Protein AF-A0A7Z8QZJ7-F1 (afdb_monomer)

Secondary structure (DSSP, 8-state):
--SSSTT--TT-HHHHHHHHHHHHTT---PPPPPPPHHHHHHHHHHHHHHT--SHHHHHHHHHHHHHHTTSEEEETTS-TT--EEEEEESSPTTS---B---SSTTS--S-SS-EEEEEEP-S--BTTT--EEEE-HHHHHHHIIIIISSS----SPPP--HHHHT-HHHHTTTS-HHHHHHHHHHTHHHHHHHHHHSTT--SHHHHTTS-SEEEEEEB-SS-TT--HHHHHHHHHHHHHTGGGG--GGGTGGG--TTHHHHHHHHHHHHHHHHHHHHHHHHHHH-S--GGGB--GGGT-S-SEEEEEEETTEEEEEES--SSPPS-EEEE-HHHHHHHHIIIIIT--TTS-HHHHHHHHHHHHHHHHHHHHHHHTTS-TTTHHHHHHHHS-HHHHHHHHHHS---S-TT---S----SS-HHHHHHHHHHHHHGGGS----TTTS--STT---TTS-HHHHHHHHHHHHHHT-BGGGGTTS-SEEEEEEE--TTSPPEEEEEEEE--BS-S-SSS-GGGGB-GGG-EEEEEES---S--SEEEEEEGGGHHHHHHHHHH--SHHHHHHHHHHHB--TT-TTHHHHHHHHHHHHHHHHGGG--BPP-TT----

Sequence (613 aa):
MGHALCNARPNSKAGIYYYDLGLQEGAKFDSRPSLSSVALQSIAQWEQFFNRSLLKQQLVSRYIYEHLFIGHIHFKGHPNEEFYRLVRSTTPPGQPVNEIATLLPYDDPGETKFYYRLRPVEETIVEKTHFVYELSQDKMQRYDELFFQADYSVTKLPSYQAEIAANPFLAFADIPKNSRYQFLLDDAQYFVSGFIKGPVCSGQMALGVIRDRFWIAFFNPGGKNSLPEMDKDLQKFVADHYSILSLPGTAGNELGLFGFKKYNDLAEEYLKIKDTFANQLIVQYGGFQMDDIWDGNGVNQNPSLTIFRHFDSATVVKGLVGDTPLTGWIVDYPLFERIHYLLVAGFDVYSSINHQLASRQYMDFLRIDGENNFLRFMPTDQRNKIHDSWYKGITGRIASYINTPYYSAGYETGINYQTTHYKKEFFNQLRKRLGKAAVNKDIINECEQEACIRKEASPLQQSVDVSMRELAQIKGHDLGVLPEMSLVRIRTKQGQADQVYTLLLNKTLLNVAFMTGDNLRRERALDTLTVIPGFLGSYPNFFFNVQQEQLPEFIAAIKNANSSADKDAFYSKYGIRRTNPEIWQYVDWFNAQHKKYRGVRAGLFDLNRYHNL

pLDDT: mean 87.44, std 14.9, range [23.05, 98.69]

Solvent-accessible surface area (backbone atoms only — not comparable to full-atom values): 33683 Å² total; per-residue (Å²): 136,81,80,82,66,82,84,67,72,97,79,53,78,70,62,57,57,59,54,51,51,49,62,73,72,56,69,79,74,75,82,74,81,76,80,52,74,67,52,57,53,55,47,53,55,51,34,52,65,44,57,42,85,49,60,57,44,42,51,49,34,50,54,51,43,51,72,44,43,82,36,36,34,32,52,72,94,53,68,72,83,60,36,23,30,55,40,44,14,70,40,54,93,96,50,78,82,43,71,55,85,61,95,36,72,49,48,65,79,88,56,100,65,69,27,52,39,75,43,74,63,82,70,85,62,34,28,54,66,49,45,65,47,74,46,43,72,70,52,53,51,50,47,40,56,42,66,65,68,44,95,70,74,57,91,71,81,64,63,50,50,45,84,35,36,53,22,64,67,62,44,44,54,66,55,55,66,56,36,56,38,48,60,48,47,75,45,28,61,53,59,57,32,37,51,40,44,26,74,53,37,64,42,50,61,57,52,26,66,56,61,27,48,34,37,37,35,31,49,36,86,70,33,101,78,54,46,71,64,59,54,49,52,52,53,47,51,52,66,79,42,43,79,46,63,54,47,60,46,42,49,40,76,74,41,48,94,67,45,42,53,62,44,46,53,29,47,51,51,44,46,53,53,51,25,55,49,51,44,50,47,30,74,77,75,46,32,54,38,76,68,49,41,34,35,31,88,50,66,40,48,40,34,27,28,22,40,38,37,37,85,49,44,49,42,68,44,67,18,79,63,47,60,91,49,94,54,46,29,34,37,44,57,74,58,52,55,49,49,42,38,50,28,46,41,40,43,64,84,86,48,46,71,46,39,58,48,24,42,54,55,45,46,50,52,55,50,48,49,18,36,21,50,38,35,35,52,36,55,49,91,45,36,63,63,56,55,49,70,51,32,38,64,73,70,18,50,53,42,49,68,75,52,70,83,55,40,41,84,88,49,58,31,45,50,88,75,93,61,91,55,51,72,64,49,49,52,53,50,47,58,58,63,21,52,71,12,45,51,82,78,49,48,40,47,70,41,92,53,86,85,57,63,62,83,90,47,53,75,68,52,45,56,50,46,54,57,46,23,60,51,25,68,48,48,16,67,38,49,71,65,61,56,43,28,28,39,36,39,35,44,54,62,94,94,54,81,60,47,46,32,22,41,35,43,32,65,34,55,34,48,43,87,48,58,67,64,63,81,83,34,55,39,54,74,64,17,40,43,35,51,42,86,39,86,73,72,32,51,49,24,42,43,36,56,40,49,59,90,46,45,68,59,52,50,52,46,41,59,62,27,78,50,72,66,43,37,51,52,49,43,70,71,33,40,64,36,84,83,41,93,57,43,64,62,54,53,52,49,52,43,56,52,37,36,70,72,46,47,67,61,43,34,42,70,44,63,90,62,40,54,89,115

Structure (mmCIF, N/CA/C/O backbone):
data_AF-A0A7Z8QZJ7-F1
#
_entry.id   AF-A0A7Z8QZJ7-F1
#
loop_
_atom_site.group_PDB
_atom_site.id
_atom_site.type_symbol
_atom_site.label_atom_id
_atom_site.label_alt_id
_atom_site.label_comp_id
_atom_site.label_asym_id
_atom_site.label_entity_id
_atom_site.label_seq_id
_atom_site.pdbx_PDB_ins_code
_atom_site.Cartn_x
_atom_site.Cartn_y
_atom_site.Cartn_z
_atom_site.occupancy
_atom_site.B_iso_or_equiv
_atom_site.auth_seq_id
_atom_site.auth_comp_id
_atom_site.auth_asym_id
_atom_site.auth_atom_id
_atom_site.pdbx_PDB_model_num
ATOM 1 N N . MET A 1 1 ? 0.718 28.080 -4.483 1.00 24.69 1 MET A N 1
ATOM 2 C CA . MET A 1 1 ? -0.590 28.554 -3.970 1.00 24.69 1 MET A CA 1
ATOM 3 C C . MET A 1 1 ? -1.810 27.833 -4.574 1.00 24.69 1 MET A C 1
ATOM 5 O O . MET A 1 1 ? -2.920 28.177 -4.208 1.00 24.69 1 MET A O 1
ATOM 9 N N . GLY A 1 2 ? -1.656 26.785 -5.401 1.00 23.05 2 GLY A N 1
ATOM 10 C CA . GLY A 1 2 ? -2.795 26.048 -5.988 1.00 23.05 2 GLY A CA 1
ATOM 11 C C . GLY A 1 2 ? -3.337 24.847 -5.193 1.00 23.05 2 GLY A C 1
ATOM 12 O O . GLY A 1 2 ? -4.372 24.311 -5.563 1.00 23.05 2 GLY A O 1
ATOM 13 N N . HIS A 1 3 ? -2.690 24.419 -4.101 1.00 24.70 3 HIS A N 1
ATOM 14 C CA . HIS A 1 3 ? -3.067 23.183 -3.387 1.00 24.70 3 HIS A CA 1
ATOM 15 C C . HIS A 1 3 ? -4.086 23.362 -2.245 1.00 24.70 3 HIS A C 1
ATOM 17 O O . HIS A 1 3 ? -4.648 22.379 -1.775 1.00 24.70 3 HIS A O 1
ATOM 23 N N . ALA A 1 4 ? -4.378 24.595 -1.815 1.00 24.44 4 ALA A N 1
ATOM 24 C CA . ALA A 1 4 ? -5.246 24.847 -0.656 1.00 24.44 4 ALA A CA 1
ATOM 25 C C . ALA A 1 4 ? -6.751 24.973 -0.987 1.00 24.44 4 ALA A C 1
ATOM 27 O O . ALA A 1 4 ? -7.569 25.026 -0.075 1.00 24.44 4 ALA A O 1
ATOM 28 N N . LEU A 1 5 ? -7.142 25.004 -2.268 1.00 23.73 5 LEU A N 1
ATOM 29 C CA . LEU A 1 5 ? -8.537 25.252 -2.678 1.00 23.73 5 LEU A CA 1
ATOM 30 C C . LEU A 1 5 ? -9.360 23.984 -2.977 1.00 23.73 5 LEU A C 1
ATOM 32 O O . LEU A 1 5 ? -10.556 24.081 -3.236 1.00 23.73 5 LEU A O 1
ATOM 36 N N . CYS A 1 6 ? -8.771 22.788 -2.911 1.00 26.44 6 CYS A N 1
ATOM 37 C CA . CYS A 1 6 ? -9.422 21.569 -3.414 1.00 26.44 6 CYS A CA 1
ATOM 38 C C . CYS A 1 6 ? -10.455 20.905 -2.480 1.00 26.44 6 CYS A C 1
ATOM 40 O O . CYS A 1 6 ? -11.064 19.921 -2.887 1.00 26.44 6 CYS A O 1
ATOM 42 N N . ASN A 1 7 ? -10.711 21.424 -1.272 1.00 29.70 7 ASN A N 1
ATOM 43 C CA . ASN A 1 7 ? -11.673 20.810 -0.336 1.00 29.70 7 ASN A CA 1
ATOM 44 C C . ASN A 1 7 ? -12.949 21.630 -0.063 1.00 29.70 7 ASN A C 1
ATOM 46 O O . ASN A 1 7 ? -13.783 21.209 0.740 1.00 29.70 7 ASN A O 1
ATOM 50 N N . ALA A 1 8 ? -13.169 22.757 -0.745 1.00 23.78 8 ALA A N 1
ATOM 51 C CA . ALA A 1 8 ? -14.420 23.505 -0.631 1.00 23.78 8 ALA A CA 1
ATOM 52 C C . ALA A 1 8 ? -15.387 23.132 -1.769 1.00 23.78 8 ALA A C 1
ATOM 54 O O . ALA A 1 8 ? -15.121 23.392 -2.940 1.00 23.78 8 ALA A O 1
ATOM 55 N N . ARG A 1 9 ? -16.553 22.556 -1.440 1.00 27.62 9 ARG A N 1
ATOM 56 C CA . ARG A 1 9 ? -17.682 22.530 -2.389 1.00 27.62 9 ARG A CA 1
ATOM 57 C C . ARG A 1 9 ? -18.119 23.981 -2.680 1.00 27.62 9 ARG A C 1
ATOM 59 O O . ARG A 1 9 ? -18.189 24.756 -1.727 1.00 27.62 9 ARG A O 1
ATOM 66 N N . PRO A 1 10 ? -18.532 24.349 -3.909 1.00 28.16 10 PRO A N 1
ATOM 67 C CA . PRO A 1 10 ? -18.763 25.752 -4.292 1.00 28.16 10 PRO A CA 1
ATOM 68 C C . PRO A 1 10 ? -19.968 26.469 -3.648 1.00 28.16 10 PRO A C 1
ATOM 70 O O . PRO A 1 10 ? -20.316 27.557 -4.088 1.00 28.16 10 PRO A O 1
ATOM 73 N N . ASN A 1 11 ? -20.641 25.901 -2.639 1.00 32.94 11 ASN A N 1
ATOM 74 C CA . ASN A 1 11 ? -21.968 26.372 -2.213 1.00 32.94 11 ASN A CA 1
ATOM 75 C C . ASN A 1 11 ? -22.103 26.847 -0.757 1.00 32.94 11 ASN A C 1
ATOM 77 O O . ASN A 1 11 ? -23.226 27.068 -0.308 1.00 32.94 11 ASN A O 1
ATOM 81 N N . SER A 1 12 ? -21.019 27.095 -0.016 1.00 33.62 12 SER A N 1
ATOM 82 C CA . SER A 1 12 ? -21.119 27.864 1.235 1.00 33.62 12 SER A CA 1
ATOM 83 C C . SER A 1 12 ? -20.510 29.255 1.061 1.00 33.62 12 SER A C 1
ATOM 85 O O . SER A 1 12 ? -19.319 29.473 1.258 1.00 33.62 12 SER A O 1
ATOM 87 N N . LYS A 1 13 ? -21.362 30.244 0.753 1.00 32.59 13 LYS A N 1
ATOM 88 C CA . LYS A 1 13 ? -20.979 31.670 0.764 1.00 32.59 13 LYS A CA 1
ATOM 89 C C . LYS A 1 13 ? -20.290 32.083 2.078 1.00 32.59 13 LYS A C 1
ATOM 91 O O . LYS A 1 13 ? -19.481 32.993 2.060 1.00 32.59 13 LYS A O 1
ATOM 96 N N . ALA A 1 14 ? -20.535 31.381 3.187 1.00 33.84 14 ALA A N 1
ATOM 97 C CA . ALA A 1 14 ? -19.903 31.637 4.482 1.00 33.84 14 ALA A CA 1
ATOM 98 C C . ALA A 1 14 ? -18.405 31.263 4.562 1.00 33.84 14 ALA A C 1
ATOM 100 O O . ALA A 1 14 ? -17.680 31.879 5.336 1.00 33.84 14 ALA A O 1
ATOM 101 N N . GLY A 1 15 ? -17.920 30.293 3.773 1.00 31.98 15 GLY A N 1
ATOM 102 C CA . GLY A 1 15 ? -16.510 29.870 3.810 1.00 31.98 15 GLY A CA 1
ATOM 103 C C . GLY A 1 15 ? -15.557 30.864 3.141 1.00 31.98 15 GLY A C 1
ATOM 104 O O . GLY A 1 15 ? -14.411 30.994 3.556 1.00 31.98 15 GLY A O 1
ATOM 105 N N . ILE A 1 16 ? -16.051 31.608 2.150 1.00 37.22 16 ILE A N 1
ATOM 106 C CA . ILE A 1 16 ? -15.266 32.598 1.401 1.00 37.22 16 ILE A CA 1
ATOM 107 C C . ILE A 1 16 ? -15.003 33.847 2.266 1.00 37.22 16 ILE A C 1
ATOM 109 O O . ILE A 1 16 ? -13.891 34.363 2.267 1.00 37.22 16 ILE A O 1
ATOM 113 N N . TYR A 1 17 ? -15.963 34.263 3.103 1.00 32.34 17 TYR A N 1
ATOM 114 C CA . TYR A 1 17 ? -15.811 35.446 3.965 1.00 32.34 17 TYR A CA 1
ATOM 115 C C . TYR A 1 17 ? -14.771 35.284 5.089 1.00 32.34 17 TYR A C 1
ATOM 117 O O . TYR A 1 17 ? -14.089 36.249 5.421 1.00 32.34 17 TYR A O 1
ATOM 125 N N . TYR A 1 18 ? -14.618 34.088 5.670 1.00 37.59 18 TYR A N 1
ATOM 126 C CA . TYR A 1 18 ? -13.618 33.861 6.727 1.00 37.59 18 TYR A CA 1
ATOM 127 C C . TYR A 1 18 ? -12.188 33.739 6.182 1.00 37.59 18 TYR A C 1
ATOM 129 O O . TYR A 1 18 ? -11.243 34.142 6.858 1.00 37.59 18 TYR A O 1
ATOM 137 N N . TYR A 1 19 ? -12.022 33.222 4.960 1.00 42.03 19 TYR A N 1
ATOM 138 C CA . TYR A 1 19 ? -10.714 33.150 4.301 1.00 42.03 19 TYR A CA 1
ATOM 139 C C . TYR A 1 19 ? -10.212 34.529 3.849 1.00 42.03 19 TYR A C 1
ATOM 141 O O . TYR A 1 19 ? -9.026 34.817 4.008 1.00 42.03 19 TYR A O 1
ATOM 149 N N . ASP A 1 20 ? -11.102 35.395 3.356 1.00 39.75 20 ASP A N 1
ATOM 150 C CA . ASP A 1 20 ? -10.734 36.762 2.967 1.00 39.75 20 ASP A CA 1
ATOM 151 C C . ASP A 1 20 ? -10.337 37.632 4.172 1.00 39.75 20 ASP A C 1
ATOM 153 O O . ASP A 1 20 ? -9.394 38.416 4.062 1.00 39.75 20 ASP A O 1
ATOM 157 N N . LEU A 1 21 ? -10.964 37.459 5.346 1.00 40.56 21 LEU A N 1
ATOM 158 C CA . LEU A 1 21 ? -10.582 38.212 6.552 1.00 40.56 21 LEU A CA 1
ATOM 159 C C . LEU A 1 21 ? -9.164 37.862 7.042 1.00 40.56 21 LEU A C 1
ATOM 161 O O . LEU A 1 21 ? -8.382 38.756 7.355 1.00 40.56 21 LEU A O 1
ATOM 165 N N . GLY A 1 22 ? -8.796 36.574 7.058 1.00 44.28 22 GLY A N 1
ATOM 166 C CA . GLY A 1 22 ? -7.465 36.131 7.503 1.00 44.28 22 GLY A CA 1
ATOM 167 C C . GLY A 1 22 ? -6.322 36.536 6.560 1.00 44.28 22 GLY A C 1
ATOM 168 O O . GLY A 1 22 ? -5.183 36.709 6.998 1.00 44.28 22 GLY A O 1
ATOM 169 N N . LEU A 1 23 ? -6.617 36.725 5.270 1.00 48.00 23 LEU A N 1
ATOM 170 C CA . LEU A 1 23 ? -5.671 37.271 4.292 1.00 48.00 23 LEU A CA 1
ATOM 171 C C . LEU A 1 23 ? -5.573 38.803 4.375 1.00 48.00 23 LEU A C 1
ATOM 173 O O . LEU A 1 23 ? -4.481 39.341 4.195 1.00 48.00 23 LEU A O 1
ATOM 177 N N . GLN A 1 24 ? -6.670 39.501 4.694 1.00 44.56 24 GLN A N 1
ATOM 178 C CA . GLN A 1 24 ? -6.681 40.959 4.882 1.00 44.56 24 GLN A CA 1
ATOM 179 C C . GLN A 1 24 ? -5.993 41.414 6.179 1.00 44.56 24 GLN A C 1
ATOM 181 O O . GLN A 1 24 ? -5.380 42.479 6.190 1.00 44.56 24 GLN A O 1
ATOM 186 N N . GLU A 1 25 ? -6.023 40.607 7.244 1.00 53.16 25 GLU A N 1
ATOM 187 C CA . GLU A 1 25 ? -5.340 40.908 8.516 1.00 53.16 25 GLU A CA 1
ATOM 188 C C . GLU A 1 25 ? -3.852 40.512 8.538 1.00 53.16 25 GLU A C 1
ATOM 190 O O . GLU A 1 25 ? -3.167 40.709 9.542 1.00 53.16 25 GLU A O 1
ATOM 195 N N . GLY A 1 26 ? -3.322 39.991 7.426 1.00 43.19 26 GLY A N 1
ATOM 196 C CA . GLY A 1 26 ? -1.912 39.636 7.306 1.00 43.19 26 GLY A CA 1
ATOM 197 C C . GLY A 1 26 ? -1.534 38.476 8.221 1.00 43.19 26 GLY A C 1
ATOM 198 O O . GLY A 1 26 ? -0.754 38.656 9.158 1.00 43.19 26 GLY A O 1
ATOM 199 N N . ALA A 1 27 ? -2.065 37.280 7.937 1.00 52.78 27 ALA A N 1
ATOM 200 C CA . ALA A 1 27 ? -1.617 36.042 8.569 1.00 52.78 27 ALA A CA 1
ATOM 201 C C . ALA A 1 27 ? -0.079 35.998 8.609 1.00 52.78 27 ALA A C 1
ATOM 203 O O . ALA A 1 27 ? 0.591 35.892 7.577 1.00 52.78 27 ALA A O 1
ATOM 204 N N . LYS A 1 28 ? 0.483 36.130 9.814 1.00 50.38 28 LYS A N 1
ATOM 205 C CA . LYS A 1 28 ? 1.924 36.040 10.031 1.00 50.38 28 LYS A CA 1
ATOM 206 C C . LYS A 1 28 ? 2.334 34.599 9.763 1.00 50.38 28 LYS A C 1
ATOM 208 O O . LYS A 1 28 ? 2.035 33.710 10.552 1.00 50.38 28 LYS A O 1
ATOM 213 N N . PHE A 1 29 ? 2.991 34.371 8.634 1.00 55.22 29 PHE A N 1
ATOM 214 C CA . PHE A 1 29 ? 3.712 33.130 8.416 1.00 55.22 29 PHE A CA 1
ATOM 215 C C . PHE A 1 29 ? 5.000 33.203 9.225 1.00 55.22 29 PHE A C 1
ATOM 217 O O . PHE A 1 29 ? 5.863 34.035 8.937 1.00 55.22 29 PHE A O 1
ATOM 224 N N . ASP A 1 30 ? 5.130 32.345 10.232 1.00 58.66 30 ASP A N 1
ATOM 225 C CA . ASP A 1 30 ? 6.420 32.138 10.874 1.00 58.66 30 ASP A CA 1
ATOM 226 C C . ASP A 1 30 ? 7.429 31.694 9.809 1.00 58.66 30 ASP A C 1
ATOM 228 O O . ASP A 1 30 ? 7.150 30.821 8.977 1.00 58.66 30 ASP A O 1
ATOM 232 N N . SER A 1 31 ? 8.611 32.314 9.808 1.00 59.28 31 SER A N 1
ATOM 233 C CA . SER A 1 31 ? 9.710 31.869 8.958 1.00 59.28 31 SER A CA 1
ATOM 234 C C . SER A 1 31 ? 10.034 30.427 9.324 1.00 59.28 31 SER A C 1
ATOM 236 O O . SER A 1 31 ? 10.373 30.143 10.477 1.00 59.28 31 SER A O 1
ATOM 238 N N . ARG A 1 32 ? 9.917 29.513 8.359 1.00 65.19 32 ARG A N 1
ATOM 239 C CA . ARG A 1 32 ? 10.204 28.104 8.620 1.00 65.19 32 ARG A CA 1
ATOM 240 C C . ARG A 1 32 ? 11.663 27.929 9.047 1.00 65.19 32 ARG A C 1
ATOM 242 O O . ARG A 1 32 ? 12.531 28.634 8.525 1.00 65.19 32 ARG A O 1
ATOM 249 N N . PRO A 1 33 ? 11.940 26.994 9.969 1.00 69.56 33 PRO A N 1
ATOM 250 C CA . PRO A 1 33 ? 13.307 26.689 10.354 1.00 69.56 33 PRO A CA 1
ATOM 251 C C . PRO A 1 33 ? 14.119 26.275 9.123 1.00 69.56 33 PRO A C 1
ATOM 253 O O . PRO A 1 33 ? 13.628 25.575 8.235 1.00 69.56 33 PRO A O 1
ATOM 256 N N . SER A 1 34 ? 15.370 26.730 9.063 1.00 81.44 34 SER A N 1
ATOM 257 C CA . SER A 1 34 ? 16.328 26.263 8.064 1.00 81.44 34 SER A CA 1
ATOM 258 C C . SER A 1 34 ? 16.532 24.754 8.192 1.00 81.44 34 SER A C 1
ATOM 260 O O . SER A 1 34 ? 16.534 24.236 9.310 1.00 81.44 34 SER A O 1
ATOM 262 N N . LEU A 1 35 ? 16.780 24.075 7.069 1.00 86.44 35 LEU A N 1
ATOM 263 C CA . LEU A 1 35 ? 17.148 22.657 7.072 1.00 86.44 35 LEU A CA 1
ATOM 264 C C . LEU A 1 35 ? 18.335 22.396 8.004 1.00 86.44 35 LEU A C 1
ATOM 266 O O . LEU A 1 35 ? 19.284 23.187 8.047 1.00 86.44 35 LEU A O 1
ATOM 270 N N . SER A 1 36 ? 18.300 21.268 8.713 1.00 90.19 36 SER A N 1
ATOM 271 C CA . SER A 1 36 ? 19.422 20.831 9.536 1.00 90.19 36 SER A CA 1
ATOM 272 C C . SER A 1 36 ? 20.713 20.672 8.714 1.00 90.19 36 SER A C 1
ATOM 274 O O . SER A 1 36 ? 20.702 20.333 7.528 1.00 90.19 36 SER A O 1
ATOM 276 N N . SER A 1 37 ? 21.870 20.883 9.347 1.00 90.75 37 SER A N 1
ATOM 277 C CA . SER A 1 37 ? 23.171 20.696 8.684 1.00 90.75 37 SER A CA 1
ATOM 278 C C . SER A 1 37 ? 23.368 19.257 8.194 1.00 90.75 37 SER A C 1
ATOM 280 O O . SER A 1 37 ? 23.926 19.041 7.119 1.00 90.75 37 SER A O 1
ATOM 282 N N . VAL A 1 38 ? 22.861 18.280 8.952 1.00 92.94 38 VAL A N 1
ATOM 283 C CA . VAL A 1 38 ? 22.887 16.859 8.586 1.00 92.94 38 VAL A CA 1
ATOM 284 C C . VAL A 1 38 ? 22.009 16.609 7.357 1.00 92.94 38 VAL A C 1
ATOM 286 O O . VAL A 1 38 ? 22.441 15.920 6.435 1.00 92.94 38 VAL A O 1
ATOM 289 N N . ALA A 1 39 ? 20.818 17.219 7.276 1.00 92.75 39 ALA A N 1
ATOM 290 C CA . ALA A 1 39 ? 19.986 17.167 6.074 1.00 92.75 39 ALA A CA 1
ATOM 291 C C . ALA A 1 39 ? 20.706 17.690 4.833 1.00 92.75 39 ALA A C 1
ATOM 293 O O . ALA A 1 39 ? 20.692 17.012 3.811 1.00 92.75 39 ALA A O 1
ATOM 294 N N . LEU A 1 40 ? 21.375 18.843 4.915 1.00 93.38 40 LEU A N 1
ATOM 295 C CA . LEU A 1 40 ? 22.105 19.406 3.774 1.00 93.38 40 LEU A CA 1
ATOM 296 C C . LEU A 1 40 ? 23.195 18.454 3.250 1.00 93.38 40 LEU A C 1
ATOM 298 O O . LEU A 1 40 ? 23.368 18.333 2.037 1.00 93.38 40 LEU A O 1
ATOM 302 N N . GLN A 1 41 ? 23.889 17.742 4.144 1.00 95.12 41 GLN A N 1
ATOM 303 C CA . GLN A 1 41 ? 24.888 16.735 3.768 1.00 95.12 41 GLN A CA 1
ATOM 304 C C . GLN A 1 41 ? 24.250 15.524 3.071 1.00 95.12 41 GLN A C 1
ATOM 306 O O . GLN A 1 41 ? 24.687 15.154 1.979 1.00 95.12 41 GLN A O 1
ATOM 311 N N . SER A 1 42 ? 23.190 14.946 3.647 1.00 97.19 42 SER A N 1
ATOM 312 C CA . SER A 1 42 ? 22.485 13.808 3.039 1.00 97.19 42 SER A CA 1
ATOM 313 C C . SER A 1 42 ? 21.842 14.178 1.699 1.00 97.19 42 SER A C 1
ATOM 315 O O . SER A 1 42 ? 21.913 13.393 0.754 1.00 97.19 42 SER A O 1
ATOM 317 N N . ILE A 1 43 ? 21.279 15.386 1.570 1.00 97.38 43 ILE A N 1
ATOM 318 C CA . ILE A 1 43 ? 20.755 15.901 0.297 1.00 97.38 43 ILE A CA 1
ATOM 319 C C . ILE A 1 43 ? 21.865 15.925 -0.751 1.00 97.38 43 ILE A C 1
ATOM 321 O O . ILE A 1 43 ? 21.688 15.353 -1.822 1.00 97.38 43 ILE A O 1
ATOM 325 N N . ALA A 1 44 ? 23.017 16.526 -0.443 1.00 97.06 44 ALA A N 1
ATOM 326 C CA . ALA A 1 44 ? 24.125 16.611 -1.391 1.00 97.06 44 ALA A CA 1
ATOM 327 C C . ALA A 1 44 ? 24.605 15.221 -1.848 1.00 97.06 44 ALA A C 1
ATOM 329 O O . ALA A 1 44 ? 24.809 15.003 -3.043 1.00 97.06 44 ALA A O 1
ATOM 330 N N . GLN A 1 45 ? 24.723 14.265 -0.921 1.00 97.50 45 GLN A N 1
ATOM 331 C CA . GLN A 1 45 ? 25.142 12.895 -1.227 1.00 97.50 45 GLN A CA 1
ATOM 332 C C . GLN A 1 45 ? 24.152 12.179 -2.160 1.00 97.50 45 GLN A C 1
ATOM 334 O O . GLN A 1 45 ? 24.552 11.561 -3.150 1.00 97.50 45 GLN A O 1
ATOM 339 N N . TRP A 1 46 ? 22.854 12.265 -1.869 1.00 98.44 46 TRP A N 1
ATOM 340 C CA . TRP A 1 46 ? 21.822 11.610 -2.673 1.00 98.44 46 TRP A CA 1
ATOM 341 C C . TRP A 1 46 ? 21.603 12.290 -4.023 1.00 98.44 46 TRP A C 1
ATOM 343 O O . TRP A 1 46 ? 21.457 11.607 -5.036 1.00 98.44 46 TRP A O 1
ATOM 353 N N . GLU A 1 47 ? 21.653 13.619 -4.083 1.00 98.56 47 GLU A N 1
ATOM 354 C CA . GLU A 1 47 ? 21.606 14.340 -5.354 1.00 98.56 47 GLU A CA 1
ATOM 355 C C . GLU A 1 47 ? 22.823 14.006 -6.229 1.00 98.56 47 GLU A C 1
ATOM 357 O O . GLU A 1 47 ? 22.671 13.821 -7.436 1.00 98.56 47 GLU A O 1
ATOM 362 N N . GLN A 1 48 ? 24.017 13.837 -5.651 1.00 97.88 48 GLN A N 1
ATOM 363 C CA . GLN A 1 48 ? 25.177 13.343 -6.397 1.00 97.88 48 GLN A CA 1
ATOM 364 C C . GLN A 1 48 ? 24.944 11.922 -6.933 1.00 97.88 48 GLN A C 1
ATOM 366 O O . GLN A 1 48 ? 25.267 11.649 -8.089 1.00 97.88 48 GLN A O 1
ATOM 371 N N . PHE A 1 49 ? 24.359 11.027 -6.129 1.00 97.94 49 PHE A N 1
ATOM 372 C CA . PHE A 1 49 ? 24.037 9.658 -6.543 1.00 97.94 49 PHE A CA 1
ATOM 373 C C . PHE A 1 49 ? 23.059 9.619 -7.726 1.00 97.94 49 PHE A C 1
ATOM 375 O O . PHE A 1 49 ? 23.295 8.877 -8.687 1.00 97.94 49 PHE A O 1
ATOM 382 N N . PHE A 1 50 ? 21.988 10.421 -7.678 1.00 98.19 50 PHE A N 1
ATOM 383 C CA . PHE A 1 50 ? 20.963 10.449 -8.725 1.00 98.19 50 PHE A CA 1
ATOM 384 C C . PHE A 1 50 ? 21.433 11.128 -10.019 1.00 98.19 50 PHE A C 1
ATOM 386 O O . PHE A 1 50 ? 20.933 10.797 -11.092 1.00 98.19 50 PHE A O 1
ATOM 393 N N . ASN A 1 51 ? 22.401 12.045 -9.951 1.00 98.00 51 ASN A N 1
ATOM 394 C CA . ASN A 1 51 ? 22.846 12.841 -11.103 1.00 98.00 51 ASN A CA 1
ATOM 395 C C . ASN A 1 51 ? 24.189 12.385 -11.700 1.00 98.00 51 ASN A C 1
ATOM 397 O O . ASN A 1 51 ? 24.898 13.181 -12.320 1.00 98.00 51 ASN A O 1
ATOM 401 N N . ARG A 1 52 ? 24.561 11.109 -11.532 1.00 96.44 52 ARG A N 1
ATOM 402 C CA . ARG A 1 52 ? 25.744 10.542 -12.200 1.00 96.44 52 ARG A CA 1
ATOM 403 C C . ARG A 1 52 ? 25.521 10.447 -13.722 1.00 96.44 52 ARG A C 1
ATOM 405 O O . ARG A 1 52 ? 24.393 10.308 -14.190 1.00 96.44 52 ARG A O 1
ATOM 412 N N . SER A 1 53 ? 26.595 10.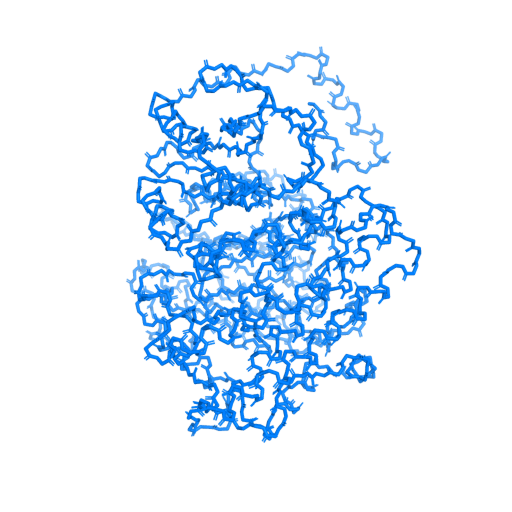561 -14.504 1.00 94.81 53 SER A N 1
ATOM 413 C CA . SER A 1 53 ? 26.520 10.872 -15.941 1.00 94.81 53 SER A CA 1
ATOM 414 C C . SER A 1 53 ? 26.453 9.672 -16.891 1.00 94.81 53 SER A C 1
ATOM 416 O O . SER A 1 53 ? 26.169 9.872 -18.070 1.00 94.81 53 SER A O 1
ATOM 418 N N . LEU A 1 54 ? 26.718 8.442 -16.436 1.00 97.12 54 LEU A N 1
ATOM 419 C CA . LEU A 1 54 ? 26.682 7.272 -17.322 1.00 97.12 54 LEU A CA 1
ATOM 420 C C . LEU A 1 54 ? 25.236 6.903 -17.679 1.00 97.12 54 LEU A C 1
ATOM 422 O O . LEU A 1 54 ? 24.353 6.979 -16.828 1.00 97.12 54 LEU A O 1
ATOM 426 N N . LEU A 1 55 ? 25.005 6.395 -18.897 1.00 98.00 55 LEU A N 1
ATOM 427 C CA . LEU A 1 55 ? 23.664 6.004 -19.369 1.00 98.00 55 LEU A CA 1
ATOM 428 C C . LEU A 1 55 ? 22.967 5.020 -18.415 1.00 98.00 55 LEU A C 1
ATOM 430 O O . LEU A 1 55 ? 21.795 5.195 -18.093 1.00 98.00 55 LEU A O 1
ATOM 434 N N . LYS A 1 56 ? 23.710 4.034 -17.889 1.00 98.06 56 LYS A N 1
ATOM 435 C CA . LYS A 1 56 ? 23.212 3.086 -16.877 1.00 98.06 56 LYS A CA 1
ATOM 436 C C . LYS A 1 56 ? 22.706 3.802 -15.621 1.00 98.06 56 LYS A C 1
ATOM 438 O O . LYS A 1 56 ? 21.656 3.459 -15.096 1.00 98.06 56 LYS A O 1
ATOM 443 N N . GLN A 1 57 ? 23.424 4.825 -15.156 1.00 97.94 57 GLN A N 1
ATOM 444 C CA . GLN A 1 57 ? 23.043 5.612 -13.979 1.00 97.94 57 GLN A CA 1
ATOM 445 C C . GLN A 1 57 ? 21.836 6.499 -14.260 1.00 97.94 57 GLN A C 1
ATOM 447 O O . GLN A 1 57 ? 20.914 6.532 -13.455 1.00 97.94 57 GLN A O 1
ATOM 452 N N . GLN A 1 58 ? 21.799 7.151 -15.419 1.00 97.88 58 GLN A N 1
ATOM 453 C CA . GLN A 1 58 ? 20.671 7.982 -15.832 1.00 97.88 58 GLN A CA 1
ATOM 454 C C . GLN A 1 58 ? 19.375 7.170 -15.965 1.00 97.88 58 GLN A C 1
ATOM 456 O O . GLN A 1 58 ? 18.330 7.614 -15.488 1.00 97.88 58 GLN A O 1
ATOM 461 N N . LEU A 1 59 ? 19.450 5.965 -16.546 1.00 98.62 59 LEU A N 1
ATOM 462 C CA . LEU A 1 59 ? 18.309 5.055 -16.663 1.00 98.62 59 LEU A CA 1
ATOM 463 C C . LEU A 1 59 ? 17.778 4.631 -15.287 1.00 98.62 59 LEU A C 1
ATOM 465 O O . LEU A 1 59 ? 16.575 4.686 -15.044 1.00 98.62 59 LEU A O 1
ATOM 469 N N . VAL A 1 60 ? 18.675 4.252 -14.374 1.00 98.62 60 VAL A N 1
ATOM 470 C CA . VAL A 1 60 ? 18.312 3.836 -13.011 1.00 98.62 60 VAL A CA 1
ATOM 471 C C . VAL A 1 60 ? 17.734 5.000 -12.207 1.00 98.62 60 VAL A C 1
ATOM 473 O O . VAL A 1 60 ? 16.726 4.826 -11.528 1.00 98.62 60 VAL A O 1
ATOM 476 N N . SER A 1 61 ? 18.305 6.202 -12.303 1.00 98.56 61 SER A N 1
ATOM 477 C CA . SER A 1 61 ? 17.756 7.385 -11.630 1.00 98.56 61 SER A CA 1
ATOM 478 C C . SER A 1 61 ? 16.369 7.752 -12.149 1.00 98.56 61 SER A C 1
ATOM 480 O O . SER A 1 61 ? 15.507 8.102 -11.346 1.00 98.56 61 SER A O 1
ATOM 482 N N . ARG A 1 62 ? 16.127 7.616 -13.462 1.00 98.25 62 ARG A N 1
ATOM 483 C CA . ARG A 1 62 ? 14.788 7.764 -14.050 1.00 98.25 62 ARG A CA 1
ATOM 484 C C . ARG A 1 62 ? 13.820 6.737 -13.464 1.00 98.25 62 ARG A C 1
ATOM 486 O O . ARG A 1 62 ? 12.774 7.128 -12.958 1.00 98.25 62 ARG A O 1
ATOM 493 N N . TYR A 1 63 ? 14.203 5.460 -13.444 1.00 98.69 63 TYR A N 1
ATOM 494 C CA . TYR A 1 63 ? 13.391 4.392 -12.857 1.00 98.69 63 TYR A CA 1
ATOM 495 C C . TYR A 1 63 ? 13.042 4.674 -11.388 1.00 98.69 63 TYR A C 1
ATOM 497 O O . TYR A 1 63 ? 11.876 4.613 -11.007 1.00 98.69 63 TYR A O 1
ATOM 505 N N . ILE A 1 64 ? 14.029 5.042 -10.563 1.00 98.69 64 ILE A N 1
ATOM 506 C CA . ILE A 1 64 ? 13.812 5.352 -9.142 1.00 98.69 64 ILE A CA 1
ATOM 507 C C . ILE A 1 64 ? 12.914 6.587 -8.981 1.00 98.69 64 ILE A C 1
ATOM 509 O O . ILE A 1 64 ? 12.013 6.579 -8.145 1.00 98.69 64 ILE A O 1
ATOM 513 N N . TYR A 1 65 ? 13.111 7.637 -9.781 1.00 98.56 65 TYR A N 1
ATOM 514 C CA . TYR A 1 65 ? 12.258 8.824 -9.745 1.00 98.56 65 TYR A CA 1
ATOM 515 C C . TYR A 1 65 ? 10.795 8.495 -10.056 1.00 98.56 65 TYR A C 1
ATOM 517 O O . TYR A 1 65 ? 9.924 8.830 -9.255 1.00 98.56 65 TYR A O 1
ATOM 525 N N . GLU A 1 66 ? 10.528 7.771 -11.146 1.00 97.81 66 GLU A N 1
ATOM 526 C CA . GLU A 1 66 ? 9.168 7.371 -11.543 1.00 97.81 66 GLU A CA 1
ATOM 527 C C . GLU A 1 66 ? 8.463 6.498 -10.485 1.00 97.81 66 GLU A C 1
ATOM 529 O O . GLU A 1 66 ? 7.232 6.436 -10.428 1.00 97.81 66 GLU A O 1
ATOM 534 N N . HIS A 1 67 ? 9.232 5.883 -9.584 1.00 97.94 67 HIS A N 1
ATOM 535 C CA . HIS A 1 67 ? 8.730 5.075 -8.476 1.00 97.94 67 HIS A CA 1
ATOM 536 C C . HIS A 1 67 ? 8.572 5.823 -7.148 1.00 97.94 67 HIS A C 1
ATOM 538 O O . HIS A 1 67 ? 7.733 5.430 -6.336 1.00 97.94 67 HIS A O 1
ATOM 544 N N . LEU A 1 68 ? 9.342 6.891 -6.914 1.00 97.50 68 LEU A N 1
ATOM 545 C CA . LEU A 1 68 ? 9.389 7.585 -5.620 1.00 97.50 68 LEU A CA 1
ATOM 546 C C . LEU A 1 68 ? 8.795 9.004 -5.629 1.00 97.50 68 LEU A C 1
ATOM 548 O O . LEU A 1 68 ? 8.589 9.565 -4.554 1.00 97.50 68 LEU A O 1
ATOM 552 N N . PHE A 1 69 ? 8.513 9.590 -6.801 1.00 94.44 69 PHE A N 1
ATOM 553 C CA . PHE A 1 69 ? 8.179 11.019 -6.969 1.00 94.44 69 PHE A CA 1
ATOM 554 C C . PHE A 1 69 ? 7.055 11.548 -6.062 1.00 94.44 69 PHE A C 1
ATOM 556 O O . PHE A 1 69 ? 7.065 12.720 -5.686 1.00 94.44 69 PHE A O 1
ATOM 563 N N . ILE A 1 70 ? 6.073 10.704 -5.735 1.00 91.62 70 ILE A N 1
ATOM 564 C CA . ILE A 1 70 ? 4.864 11.111 -5.014 1.00 91.62 70 ILE A CA 1
ATOM 565 C C . ILE A 1 70 ? 4.976 10.965 -3.491 1.00 91.62 70 ILE A C 1
ATOM 567 O O . ILE A 1 70 ? 4.226 11.603 -2.755 1.00 91.62 70 ILE A O 1
ATOM 571 N N . GLY A 1 71 ? 5.881 10.118 -2.998 1.00 93.38 71 GLY A N 1
ATOM 572 C CA . GLY A 1 71 ? 6.013 9.884 -1.563 1.00 93.38 71 GLY A CA 1
ATOM 573 C C . GLY A 1 71 ? 6.881 10.932 -0.877 1.00 93.38 71 GLY A C 1
ATOM 574 O O . GLY A 1 71 ? 7.671 11.635 -1.506 1.00 93.38 71 GLY A O 1
ATOM 575 N N . HIS A 1 72 ? 6.770 11.002 0.447 1.00 97.19 72 HIS A N 1
ATOM 576 C CA . HIS A 1 72 ? 7.660 11.836 1.249 1.00 97.19 72 HIS A CA 1
ATOM 577 C C . HIS A 1 72 ? 8.940 11.061 1.544 1.00 97.19 72 HIS A C 1
ATOM 579 O O . HIS A 1 72 ? 8.903 9.952 2.068 1.00 97.19 72 HIS A O 1
ATOM 585 N N . ILE A 1 73 ? 10.083 11.645 1.229 1.00 98.25 73 ILE A N 1
ATOM 586 C CA . ILE A 1 73 ? 11.391 11.091 1.547 1.00 98.25 73 ILE A CA 1
ATOM 587 C C . ILE A 1 73 ? 11.816 11.587 2.923 1.00 98.25 73 ILE A C 1
ATOM 589 O O . ILE A 1 73 ? 11.766 12.784 3.195 1.00 98.25 73 ILE A O 1
ATOM 593 N N . HIS A 1 74 ? 12.263 10.666 3.769 1.00 97.94 74 HIS A N 1
ATOM 594 C CA . HIS A 1 74 ? 12.911 10.951 5.049 1.00 97.94 74 HIS A CA 1
ATOM 595 C C . HIS A 1 74 ? 14.312 10.340 5.048 1.00 97.94 74 HIS A C 1
ATOM 597 O O . HIS A 1 74 ? 14.540 9.317 4.402 1.00 97.94 74 HIS A O 1
ATOM 603 N N . PHE A 1 75 ? 15.256 10.949 5.757 1.00 97.94 75 PHE A N 1
ATOM 604 C CA . PHE A 1 75 ? 16.580 10.365 5.950 1.00 97.94 75 PHE A CA 1
ATOM 605 C C . PHE A 1 75 ? 16.659 9.677 7.309 1.00 97.94 75 PHE A C 1
ATOM 607 O O . PHE A 1 75 ? 16.443 10.305 8.345 1.00 97.94 75 PHE A O 1
ATOM 614 N N . LYS A 1 76 ? 17.028 8.397 7.325 1.00 96.12 76 LYS A N 1
ATOM 615 C CA . LYS A 1 76 ? 17.145 7.615 8.561 1.00 96.12 76 LYS A CA 1
ATOM 616 C C . LYS A 1 76 ? 18.014 8.336 9.598 1.00 96.12 76 LYS A C 1
ATOM 618 O O . LYS A 1 76 ? 19.165 8.663 9.328 1.00 96.12 76 LYS A O 1
ATOM 623 N N . GLY A 1 77 ? 17.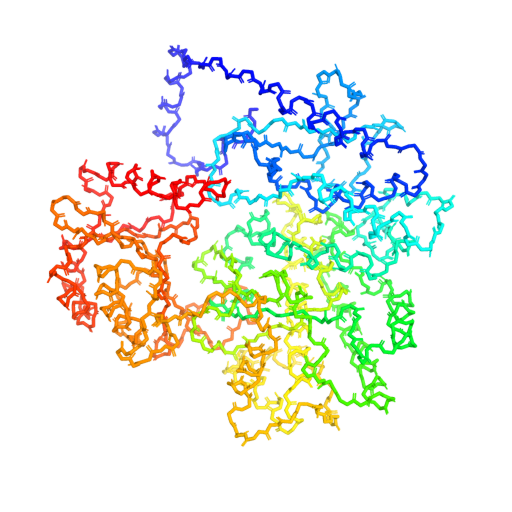470 8.550 10.798 1.00 93.56 77 GLY A N 1
ATOM 624 C CA . GLY A 1 77 ? 18.169 9.215 11.907 1.00 93.56 77 GLY A CA 1
ATOM 625 C C . GLY A 1 77 ? 18.153 10.750 11.880 1.00 93.56 77 GLY A C 1
ATOM 626 O O . GLY A 1 77 ? 18.716 11.365 12.782 1.00 93.56 77 GLY A O 1
ATOM 627 N N . HIS A 1 78 ? 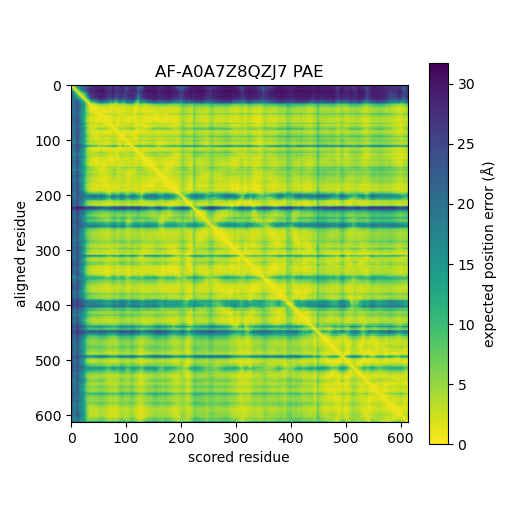17.507 11.377 10.893 1.00 94.06 78 HIS A N 1
ATOM 628 C CA . HIS A 1 78 ? 17.301 12.829 10.847 1.00 94.06 78 HIS A CA 1
ATOM 629 C C . HIS A 1 78 ? 16.073 13.260 11.668 1.00 94.06 78 HIS A C 1
ATOM 631 O O . HIS A 1 78 ? 15.270 12.402 12.054 1.00 94.06 78 HIS A O 1
ATOM 637 N N . PRO A 1 79 ? 15.888 14.573 11.928 1.00 91.50 79 PRO A N 1
ATOM 638 C CA . PRO A 1 79 ? 14.701 15.078 12.612 1.00 91.50 79 PRO A CA 1
ATOM 639 C C . PRO A 1 79 ? 13.394 14.541 12.016 1.00 91.50 79 PRO A C 1
ATOM 641 O O . PRO A 1 79 ? 13.239 14.440 10.800 1.00 91.50 79 PRO A O 1
ATOM 644 N N . ASN A 1 80 ? 12.431 14.213 12.881 1.00 89.75 80 ASN A N 1
ATOM 645 C CA . ASN A 1 80 ? 11.196 13.531 12.473 1.00 89.75 80 ASN A CA 1
ATOM 646 C C . ASN A 1 80 ? 10.248 14.381 11.609 1.00 89.75 80 ASN A C 1
ATOM 648 O O . ASN A 1 80 ? 9.242 13.868 11.132 1.00 89.75 80 ASN A O 1
ATOM 652 N N . GLU A 1 81 ? 10.525 15.676 11.474 1.00 87.75 81 GLU A N 1
ATOM 653 C CA . GLU A 1 81 ? 9.666 16.656 10.801 1.00 87.75 81 GLU A CA 1
ATOM 654 C C . GLU A 1 81 ? 10.259 17.132 9.465 1.00 87.75 81 GLU A C 1
ATOM 656 O O . GLU A 1 81 ? 9.628 17.907 8.752 1.00 87.75 81 GLU A O 1
ATOM 661 N N . GLU A 1 82 ? 11.457 16.661 9.106 1.00 93.31 82 GLU A N 1
ATOM 662 C CA . GLU A 1 82 ? 12.134 17.030 7.863 1.00 93.31 82 GLU A CA 1
ATOM 663 C C . GLU A 1 82 ? 11.860 15.996 6.765 1.00 93.31 82 GLU A C 1
ATOM 665 O O . GLU A 1 82 ? 12.391 14.885 6.792 1.00 93.31 82 GLU A O 1
ATOM 670 N N . PHE A 1 83 ? 11.059 16.382 5.771 1.00 96.50 83 PHE A N 1
ATOM 671 C CA . PHE A 1 83 ? 10.722 15.540 4.624 1.00 96.50 83 PHE A CA 1
ATOM 672 C C . PHE A 1 83 ? 11.024 16.235 3.303 1.00 96.50 83 PHE A C 1
ATOM 674 O O . PHE A 1 83 ? 11.051 17.463 3.223 1.00 96.50 83 PHE A O 1
ATOM 681 N N . TYR A 1 84 ? 11.195 15.440 2.251 1.00 97.50 84 TYR A N 1
ATOM 682 C CA . TYR A 1 84 ? 11.561 15.912 0.920 1.00 97.50 84 TYR A CA 1
ATOM 683 C C . TYR A 1 84 ? 10.714 15.236 -0.159 1.00 97.50 84 TYR A C 1
ATOM 685 O O . TYR A 1 84 ? 10.275 14.103 0.009 1.00 97.50 84 TYR A O 1
ATOM 693 N N . ARG A 1 85 ? 10.515 15.904 -1.291 1.00 97.19 85 ARG A N 1
ATOM 694 C CA . ARG A 1 85 ? 10.048 15.293 -2.540 1.00 97.19 85 ARG A CA 1
ATOM 695 C C . ARG A 1 85 ? 11.232 15.152 -3.484 1.00 97.19 85 ARG A C 1
ATOM 697 O O . ARG A 1 85 ? 12.027 16.086 -3.616 1.00 97.19 85 ARG A O 1
ATOM 704 N N . LEU A 1 86 ? 11.337 14.007 -4.152 1.00 98.25 86 LEU A N 1
ATOM 705 C CA . LEU A 1 86 ? 12.260 13.843 -5.270 1.00 98.25 86 LEU A CA 1
ATOM 706 C C . LEU A 1 86 ? 11.623 14.465 -6.511 1.00 98.25 86 LEU A C 1
ATOM 708 O O . LEU A 1 86 ? 10.559 14.031 -6.941 1.00 98.25 86 LEU A O 1
ATOM 712 N N . VAL A 1 87 ? 12.266 15.486 -7.068 1.00 98.25 87 VAL A N 1
ATOM 713 C CA . VAL A 1 87 ? 11.752 16.267 -8.200 1.00 98.25 87 VAL A CA 1
ATOM 714 C C . VAL A 1 87 ? 12.788 16.363 -9.313 1.00 98.25 87 VAL A C 1
ATOM 716 O O . VAL A 1 87 ? 13.983 16.200 -9.073 1.00 98.25 87 VAL A O 1
ATOM 719 N N . ARG A 1 88 ? 12.348 16.678 -10.532 1.00 98.19 88 ARG A N 1
ATOM 720 C CA . ARG A 1 88 ? 13.238 17.129 -11.612 1.00 98.19 88 ARG A CA 1
ATOM 721 C C . ARG A 1 88 ? 13.395 18.647 -11.526 1.00 98.19 88 ARG A C 1
ATOM 723 O O . ARG A 1 88 ? 12.449 19.335 -11.156 1.00 98.19 88 ARG A O 1
ATOM 730 N N . SER A 1 89 ? 14.575 19.173 -11.835 1.00 98.12 89 SER A N 1
ATOM 731 C CA . SER A 1 89 ? 14.907 20.596 -11.701 1.00 98.12 89 SER A CA 1
ATOM 732 C C . SER A 1 89 ? 15.788 21.079 -12.845 1.00 98.12 89 SER A C 1
ATOM 734 O O . SER A 1 89 ? 16.683 20.349 -13.276 1.00 98.12 89 SER A O 1
ATOM 736 N N . THR A 1 90 ? 15.608 22.327 -13.282 1.00 97.31 90 THR A N 1
ATOM 737 C CA . THR A 1 90 ? 16.519 22.952 -14.260 1.00 97.31 90 THR A CA 1
ATOM 738 C C . THR A 1 90 ? 17.842 23.401 -13.623 1.00 97.31 90 THR A C 1
ATOM 740 O O . THR A 1 90 ? 18.851 23.554 -14.310 1.00 97.31 90 THR A O 1
ATOM 743 N N . THR A 1 91 ? 17.875 23.565 -12.295 1.00 96.88 91 THR A N 1
ATOM 744 C CA . THR A 1 91 ? 19.068 23.986 -11.541 1.00 96.88 91 THR A CA 1
ATOM 745 C C . THR A 1 91 ? 19.819 22.808 -10.894 1.00 96.88 91 THR A C 1
ATOM 747 O O . THR A 1 91 ? 19.183 21.906 -10.324 1.00 96.88 91 THR A O 1
ATOM 750 N N . PRO A 1 92 ? 21.170 22.815 -10.921 1.00 96.00 92 PRO A N 1
ATOM 751 C CA . PRO A 1 92 ? 22.005 21.756 -10.351 1.00 96.00 92 PRO A CA 1
ATOM 752 C C . PRO A 1 92 ? 22.062 21.785 -8.812 1.00 96.00 92 PRO A C 1
ATOM 754 O O . PRO A 1 92 ? 21.745 22.815 -8.206 1.00 96.00 92 PRO A O 1
ATOM 757 N N . PRO A 1 93 ? 22.526 20.690 -8.173 1.00 94.50 93 PRO A N 1
ATOM 758 C CA . PRO A 1 93 ? 22.845 20.654 -6.743 1.00 94.50 93 PRO A CA 1
ATOM 759 C C . PRO A 1 93 ? 23.674 21.860 -6.282 1.00 94.50 93 PRO A C 1
ATOM 761 O O . PRO A 1 93 ? 24.564 22.327 -6.993 1.00 94.50 93 PRO A O 1
ATOM 764 N N . GLY A 1 94 ? 23.361 22.383 -5.095 1.00 88.94 94 GLY A N 1
ATOM 765 C CA . GLY A 1 94 ? 23.967 23.606 -4.548 1.00 88.94 94 GLY A CA 1
ATOM 766 C C . GLY A 1 94 ? 23.272 24.915 -4.952 1.00 88.94 94 GLY A C 1
ATOM 767 O O . GLY A 1 94 ? 23.570 25.954 -4.371 1.00 88.94 94 GLY A O 1
ATOM 768 N N . GLN A 1 95 ? 22.317 24.881 -5.888 1.00 94.00 95 GLN A N 1
ATOM 769 C CA . GLN A 1 95 ? 21.449 26.020 -6.218 1.00 94.00 95 GLN A CA 1
ATOM 770 C C . GLN A 1 95 ? 20.004 25.793 -5.739 1.00 94.00 95 GLN A C 1
ATOM 772 O O . GLN A 1 95 ? 19.592 24.630 -5.596 1.00 94.00 95 GLN A O 1
ATOM 777 N N . PRO A 1 96 ? 19.210 26.868 -5.529 1.00 93.25 96 PRO A N 1
ATOM 778 C CA . PRO A 1 96 ? 17.781 26.756 -5.247 1.00 93.25 96 PRO A CA 1
ATOM 779 C C . PRO A 1 96 ? 17.072 25.886 -6.287 1.00 93.25 96 PRO A C 1
ATOM 781 O O . PRO A 1 96 ? 17.328 26.016 -7.484 1.00 93.25 96 PRO A O 1
ATOM 784 N N . VAL A 1 97 ? 16.207 24.979 -5.830 1.00 96.19 97 VAL A N 1
ATOM 785 C CA . VAL A 1 97 ? 15.484 24.050 -6.709 1.00 96.19 97 VAL A CA 1
ATOM 786 C C . VAL A 1 97 ? 14.508 24.829 -7.588 1.00 96.19 97 VAL A C 1
ATOM 788 O O . VAL A 1 97 ? 13.642 25.530 -7.067 1.00 96.19 97 VAL A O 1
ATOM 791 N N . ASN A 1 98 ? 14.627 24.666 -8.905 1.00 96.06 98 ASN A N 1
ATOM 792 C CA . ASN A 1 98 ? 13.661 25.164 -9.878 1.00 96.06 98 ASN A CA 1
ATOM 793 C C . ASN A 1 98 ? 12.948 23.972 -10.527 1.00 96.06 98 ASN A C 1
ATOM 795 O O . ASN A 1 98 ? 13.431 23.414 -11.512 1.00 96.06 98 ASN A O 1
ATOM 799 N N . GLU A 1 99 ? 11.854 23.540 -9.897 1.00 96.88 99 GLU A N 1
ATOM 800 C CA . GLU A 1 99 ? 11.130 22.301 -10.207 1.00 96.88 99 GLU A CA 1
ATOM 801 C C . GLU A 1 99 ? 10.521 22.315 -11.620 1.00 96.88 99 GLU A C 1
ATOM 803 O O . GLU A 1 99 ? 9.810 23.244 -11.994 1.00 96.88 99 GLU A O 1
ATOM 808 N N . ILE A 1 100 ? 10.765 21.241 -12.375 1.00 97.00 100 ILE A N 1
ATOM 809 C CA . ILE A 1 100 ? 10.090 20.934 -13.638 1.00 97.00 100 ILE A CA 1
ATOM 810 C C . ILE A 1 100 ? 8.813 20.165 -13.286 1.00 97.00 100 ILE A C 1
ATOM 812 O O . ILE A 1 100 ? 8.850 18.961 -13.020 1.00 97.00 100 ILE A O 1
ATOM 816 N N . ALA A 1 101 ? 7.691 20.879 -13.238 1.00 92.31 101 ALA A N 1
ATOM 817 C CA . ALA A 1 101 ? 6.390 20.327 -12.876 1.00 92.31 101 ALA A CA 1
ATOM 818 C C . ALA A 1 101 ? 5.670 19.764 -14.110 1.00 92.31 101 ALA A C 1
ATOM 820 O O . ALA A 1 101 ? 4.874 20.455 -14.746 1.00 92.31 101 ALA A O 1
ATOM 821 N N . THR A 1 102 ? 5.961 18.512 -14.457 1.00 92.81 102 THR A N 1
ATOM 822 C CA . THR A 1 102 ? 5.171 17.763 -15.443 1.00 92.81 102 THR A CA 1
ATOM 823 C C . THR A 1 102 ? 3.924 17.151 -14.811 1.00 92.81 102 THR A C 1
ATOM 825 O O . THR A 1 102 ? 3.821 17.055 -13.587 1.00 92.81 102 THR A O 1
ATOM 828 N N . LEU A 1 103 ? 2.975 16.727 -15.650 1.00 88.81 103 LEU A N 1
ATOM 829 C CA . LEU A 1 103 ? 1.749 16.082 -15.192 1.00 88.81 103 LEU A CA 1
ATOM 830 C C . LEU A 1 103 ? 2.039 14.683 -14.635 1.00 88.81 103 LEU A C 1
ATOM 832 O O . LEU A 1 103 ? 1.614 14.358 -13.527 1.00 88.81 103 LEU A O 1
ATOM 836 N N . LEU A 1 104 ? 2.792 13.882 -15.389 1.00 91.62 104 LEU A N 1
ATOM 837 C CA . LEU A 1 104 ? 3.225 12.540 -15.016 1.00 91.62 104 LEU A CA 1
ATOM 838 C C . LEU A 1 104 ? 4.754 12.517 -14.843 1.00 91.62 104 LEU A C 1
ATOM 840 O O . LEU A 1 104 ? 5.472 13.272 -15.509 1.00 91.62 104 LEU A O 1
ATOM 844 N N . PRO A 1 105 ? 5.304 11.665 -13.958 1.00 94.19 105 PRO A N 1
ATOM 845 C CA . PRO A 1 105 ? 6.747 11.567 -13.738 1.00 94.19 105 PRO A CA 1
ATOM 846 C C . PRO A 1 105 ? 7.516 11.118 -14.989 1.00 94.19 105 PRO A C 1
ATOM 848 O O . PRO A 1 105 ? 8.684 11.462 -15.146 1.00 94.19 105 PRO A O 1
ATOM 851 N N . TYR A 1 106 ? 6.871 10.381 -15.893 1.00 94.81 106 TYR A N 1
ATOM 852 C CA . TYR A 1 106 ? 7.483 9.902 -17.129 1.00 94.81 106 TYR A CA 1
ATOM 853 C C . TYR A 1 106 ? 7.247 10.821 -18.333 1.00 94.81 106 TYR A C 1
ATOM 855 O O . TYR A 1 106 ? 7.663 10.471 -19.434 1.00 94.81 106 TYR A O 1
ATOM 863 N N . ASP A 1 107 ? 6.591 11.971 -18.161 1.00 94.62 107 ASP A N 1
ATOM 864 C CA . ASP A 1 107 ? 6.458 12.955 -19.240 1.00 94.62 107 ASP A CA 1
ATOM 865 C C . ASP A 1 107 ? 7.817 13.575 -19.579 1.00 94.62 107 ASP A C 1
ATOM 867 O O . ASP A 1 107 ? 8.703 13.684 -18.716 1.00 94.62 107 ASP A O 1
ATOM 871 N N . ASP A 1 108 ? 7.953 14.038 -20.823 1.00 95.19 108 ASP A N 1
ATOM 872 C CA . ASP A 1 108 ? 9.132 14.769 -21.283 1.00 95.19 108 ASP A CA 1
ATOM 873 C C . ASP A 1 108 ? 9.378 15.995 -20.382 1.00 95.19 108 ASP A C 1
ATOM 875 O O . ASP A 1 108 ? 8.485 16.833 -20.228 1.00 95.19 108 ASP A O 1
ATOM 879 N N . PRO A 1 109 ? 10.563 16.123 -19.754 1.00 94.94 109 PRO A N 1
ATOM 880 C CA . PRO A 1 109 ? 10.879 17.278 -18.922 1.00 94.94 109 PRO A CA 1
ATOM 881 C C . PRO A 1 109 ? 10.994 18.589 -19.718 1.00 94.94 109 PRO A C 1
ATOM 883 O O . PRO A 1 109 ? 11.161 19.638 -19.102 1.00 94.94 109 PRO A O 1
ATOM 886 N N . GLY A 1 110 ? 10.958 18.554 -21.057 1.00 91.94 110 GLY A N 1
ATOM 887 C CA . GLY A 1 110 ? 11.038 19.726 -21.936 1.00 91.94 110 GLY A CA 1
ATOM 888 C C . GLY A 1 110 ? 12.430 20.360 -22.010 1.00 91.94 110 GLY A C 1
ATOM 889 O O . GLY A 1 110 ? 12.648 21.303 -22.765 1.00 91.94 110 GLY A O 1
ATOM 890 N N . GLU A 1 111 ? 13.383 19.826 -21.249 1.00 82.31 111 GLU A N 1
ATOM 891 C CA . GLU A 1 111 ? 14.726 20.356 -21.073 1.00 82.31 111 GLU A CA 1
ATOM 892 C C . GLU A 1 111 ? 15.762 19.309 -21.475 1.00 82.31 111 GLU A C 1
ATOM 894 O O . GLU A 1 111 ? 15.761 18.176 -20.990 1.00 82.31 111 GLU A O 1
ATOM 899 N N . THR A 1 112 ? 16.712 19.712 -22.319 1.00 78.31 112 THR A N 1
ATOM 900 C CA . THR A 1 112 ? 17.824 18.841 -22.745 1.00 78.31 112 THR A CA 1
ATOM 901 C C . THR A 1 112 ? 18.729 18.416 -21.584 1.00 78.31 112 THR A C 1
ATOM 903 O O . THR A 1 112 ? 19.365 17.364 -21.647 1.00 78.31 112 THR A O 1
ATOM 906 N N . LYS A 1 113 ? 18.785 19.217 -20.511 1.00 90.81 113 LYS A N 1
ATOM 907 C CA . LYS A 1 113 ? 19.550 18.932 -19.296 1.00 90.81 113 LYS A CA 1
ATOM 908 C C . LYS A 1 113 ? 18.743 19.321 -18.061 1.00 90.81 113 LYS A C 1
ATOM 910 O O . LYS A 1 113 ? 18.393 20.481 -17.884 1.00 90.81 113 LYS A O 1
ATOM 915 N N . PHE A 1 114 ? 18.530 18.360 -17.172 1.00 96.88 114 PHE A N 1
ATOM 916 C CA . PHE A 1 114 ? 17.856 18.548 -15.890 1.00 96.88 114 PHE A CA 1
ATOM 917 C C . PHE A 1 114 ? 18.551 17.721 -14.803 1.00 96.88 114 PHE A C 1
ATOM 919 O O . PHE A 1 114 ? 19.440 16.917 -15.092 1.00 96.88 114 PHE A O 1
ATOM 926 N N . TYR A 1 115 ? 18.146 17.929 -13.551 1.00 98.31 115 TYR A N 1
ATOM 927 C CA . TYR A 1 115 ? 18.714 17.267 -12.380 1.00 98.31 115 TYR A CA 1
ATOM 928 C C . TYR A 1 115 ? 17.617 16.698 -11.485 1.00 98.31 115 TYR A C 1
ATOM 930 O O . TYR A 1 115 ? 16.587 17.340 -11.287 1.00 98.31 115 TYR A O 1
ATOM 938 N N . TYR A 1 116 ? 17.854 15.535 -10.886 1.00 98.50 116 TYR A N 1
ATOM 939 C CA . TYR A 1 116 ? 17.034 15.023 -9.790 1.00 98.50 116 TYR A CA 1
ATOM 940 C C . TYR A 1 116 ? 17.436 15.717 -8.487 1.00 98.50 116 TYR A C 1
ATOM 942 O O . TYR A 1 116 ? 18.603 15.674 -8.096 1.00 98.50 116 TYR A O 1
ATOM 950 N N . ARG A 1 117 ? 16.492 16.388 -7.829 1.00 98.38 117 ARG A N 1
ATOM 951 C CA . ARG A 1 117 ? 16.724 17.218 -6.639 1.00 98.38 117 ARG A CA 1
ATOM 952 C C . ARG A 1 117 ? 15.778 16.829 -5.511 1.00 98.38 117 ARG A C 1
ATOM 954 O O . ARG A 1 117 ? 14.666 16.370 -5.766 1.00 98.38 117 ARG A O 1
ATOM 961 N N . LEU A 1 118 ? 16.202 17.039 -4.270 1.00 97.94 118 LEU A N 1
ATOM 962 C CA . LEU A 1 118 ? 15.378 16.813 -3.085 1.00 97.94 118 LEU A CA 1
ATOM 963 C C . LEU A 1 118 ? 14.847 18.151 -2.574 1.00 97.94 118 LEU A C 1
ATOM 965 O O . LEU A 1 118 ? 15.572 18.951 -1.983 1.00 97.94 118 LEU A O 1
ATOM 969 N N . ARG A 1 119 ? 13.562 18.404 -2.825 1.00 96.00 119 ARG A N 1
ATOM 970 C CA . ARG A 1 119 ? 12.883 19.638 -2.422 1.00 96.00 119 ARG A CA 1
ATOM 971 C C . ARG A 1 119 ? 12.186 19.440 -1.072 1.00 96.00 119 ARG A C 1
ATOM 973 O O . ARG A 1 119 ? 11.399 18.503 -0.972 1.00 96.00 119 ARG A O 1
ATOM 980 N N . PRO A 1 120 ? 12.395 20.301 -0.062 1.00 95.06 120 PRO A N 1
ATOM 981 C CA . PRO A 1 120 ? 11.694 20.195 1.217 1.00 95.06 120 PRO A CA 1
ATOM 982 C C . PRO A 1 120 ? 10.167 20.192 1.068 1.00 95.06 120 PRO A C 1
ATOM 984 O O . PRO A 1 120 ? 9.607 20.934 0.255 1.00 95.06 120 PRO A O 1
ATOM 987 N N . VAL A 1 121 ? 9.496 19.360 1.863 1.00 93.94 121 VAL A N 1
ATOM 988 C CA . VAL A 1 121 ? 8.041 19.381 2.031 1.00 93.94 121 VAL A CA 1
ATOM 989 C C . VAL A 1 121 ? 7.699 20.507 2.990 1.00 93.94 121 VAL A C 1
ATOM 991 O O . VAL A 1 121 ? 8.157 20.556 4.126 1.00 93.94 121 VAL A O 1
ATOM 994 N N . GLU A 1 122 ? 6.884 21.427 2.503 1.00 88.81 122 GLU A N 1
ATOM 995 C CA . GLU A 1 122 ? 6.567 22.675 3.187 1.00 88.81 122 GLU A CA 1
ATOM 996 C C . GLU A 1 122 ? 5.123 22.718 3.706 1.00 88.81 122 GLU A C 1
ATOM 998 O O . GLU A 1 122 ? 4.764 23.529 4.560 1.00 88.81 122 GLU A O 1
ATOM 1003 N N . GLU A 1 123 ? 4.269 21.862 3.166 1.00 87.56 123 GLU A N 1
ATOM 1004 C CA . GLU A 1 123 ? 2.856 21.784 3.504 1.00 87.56 123 GLU A CA 1
ATOM 1005 C C . GLU A 1 123 ? 2.606 21.039 4.816 1.00 87.56 123 GLU A C 1
ATOM 1007 O O . GLU A 1 123 ? 3.434 20.266 5.301 1.00 87.56 123 GLU A O 1
ATOM 1012 N N . THR A 1 124 ? 1.428 21.266 5.395 1.00 90.19 124 THR A N 1
ATOM 1013 C CA . THR A 1 124 ? 0.972 20.495 6.549 1.00 90.19 124 THR A CA 1
ATOM 1014 C C . THR A 1 124 ? 0.825 19.028 6.162 1.00 90.19 124 THR A C 1
ATOM 1016 O O . THR A 1 124 ? 0.089 18.684 5.238 1.00 90.19 124 THR A O 1
ATOM 1019 N N . ILE A 1 125 ? 1.498 18.156 6.906 1.00 93.19 125 ILE A N 1
ATOM 1020 C CA . ILE A 1 125 ? 1.468 16.717 6.664 1.00 93.19 125 ILE A CA 1
ATOM 1021 C C . ILE A 1 125 ? 0.137 16.141 7.153 1.00 93.19 125 ILE A C 1
ATOM 1023 O O . ILE A 1 125 ? -0.153 16.122 8.351 1.00 93.19 125 ILE A O 1
ATOM 1027 N N . VAL A 1 126 ? -0.660 15.629 6.216 1.00 93.44 126 VAL A N 1
ATOM 1028 C CA . VAL A 1 126 ? -1.932 14.947 6.485 1.00 93.44 126 VAL A CA 1
ATOM 1029 C C . VAL A 1 126 ? -1.811 13.451 6.216 1.00 93.44 126 VAL A C 1
ATOM 1031 O O . VAL A 1 126 ? -1.128 13.016 5.291 1.00 93.44 126 VAL A O 1
ATOM 1034 N N . GLU A 1 127 ? -2.495 12.633 7.014 1.00 91.56 127 GLU A N 1
ATOM 1035 C CA . GLU A 1 127 ? -2.319 11.176 7.009 1.00 91.56 127 GLU 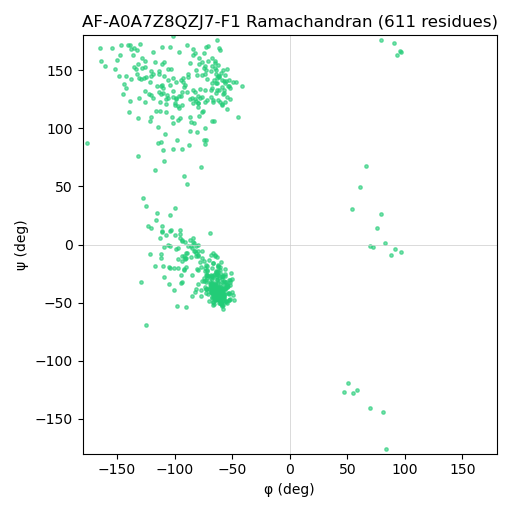A CA 1
ATOM 1036 C C . GLU A 1 127 ? -2.700 10.533 5.665 1.00 91.56 127 GLU A C 1
ATOM 1038 O O . GLU A 1 127 ? -2.183 9.468 5.329 1.00 91.56 127 GLU A O 1
ATOM 1043 N N . LYS A 1 128 ? -3.586 11.148 4.867 1.00 89.38 128 LYS A N 1
ATOM 1044 C CA . LYS A 1 128 ? -3.973 10.603 3.554 1.00 89.38 128 LYS A CA 1
ATOM 1045 C C . LYS A 1 128 ? -2.810 10.595 2.572 1.00 89.38 128 LYS A C 1
ATOM 1047 O O . LYS A 1 128 ? -2.563 9.562 1.963 1.00 89.38 128 LYS A O 1
ATOM 1052 N N . THR A 1 129 ? -2.116 11.713 2.401 1.00 89.94 129 THR A N 1
ATOM 1053 C CA . THR A 1 129 ? -1.057 11.846 1.388 1.00 89.94 129 THR A CA 1
ATOM 1054 C C . THR A 1 129 ? 0.321 11.500 1.940 1.00 89.94 129 THR A C 1
ATOM 1056 O O . THR A 1 129 ? 1.263 11.319 1.177 1.00 89.94 129 THR A O 1
ATOM 1059 N N . HIS A 1 130 ? 0.445 11.328 3.258 1.00 93.19 130 HIS A N 1
ATOM 1060 C CA . HIS A 1 130 ? 1.714 11.021 3.890 1.00 93.19 130 HIS A CA 1
ATOM 1061 C C . HIS A 1 130 ? 2.029 9.518 3.918 1.00 93.19 130 HIS A C 1
ATOM 1063 O O . HIS A 1 130 ? 1.430 8.727 4.655 1.00 93.19 130 HIS A O 1
ATOM 1069 N N . PHE A 1 131 ? 3.012 9.113 3.121 1.00 92.38 131 PHE A N 1
ATOM 1070 C CA . PHE A 1 131 ? 3.678 7.818 3.212 1.00 92.38 131 PHE A CA 1
ATOM 1071 C C . PHE A 1 131 ? 5.160 8.007 2.914 1.00 92.38 131 PHE A C 1
ATOM 1073 O O . PHE A 1 131 ? 5.535 8.745 2.002 1.00 92.38 131 PHE A O 1
ATOM 1080 N N . VAL A 1 132 ? 5.993 7.379 3.741 1.00 95.69 132 VAL A N 1
ATOM 1081 C CA . VAL A 1 132 ? 7.408 7.731 3.848 1.00 95.69 132 VAL A CA 1
ATOM 1082 C C . VAL A 1 132 ? 8.290 6.684 3.196 1.00 95.69 132 VAL A C 1
ATOM 1084 O O . VAL A 1 132 ? 8.182 5.501 3.527 1.00 95.69 132 VAL A O 1
ATOM 1087 N N . TYR A 1 133 ? 9.180 7.141 2.320 1.00 97.75 133 TYR A N 1
ATOM 1088 C CA . TYR A 1 133 ? 10.317 6.380 1.826 1.00 97.75 133 TYR A CA 1
ATOM 1089 C C . TYR A 1 133 ? 11.571 6.803 2.587 1.00 97.75 133 TYR A C 1
ATOM 1091 O O . TYR A 1 133 ? 11.946 7.974 2.570 1.00 97.75 133 TYR A O 1
ATOM 1099 N N . GLU A 1 134 ? 12.215 5.869 3.277 1.00 97.12 134 GLU A N 1
ATOM 1100 C CA . GLU A 1 134 ? 13.373 6.187 4.110 1.00 97.12 134 GLU A CA 1
ATOM 1101 C C . GLU A 1 134 ? 14.677 5.915 3.349 1.00 97.12 134 GLU A C 1
ATOM 1103 O O . GLU A 1 134 ? 14.958 4.784 2.939 1.00 97.12 134 GLU A O 1
ATOM 1108 N N . LEU A 1 135 ? 15.476 6.962 3.156 1.00 98.19 135 LEU A N 1
ATOM 1109 C CA . LEU A 1 135 ? 16.802 6.895 2.557 1.00 98.19 135 LEU A CA 1
ATOM 1110 C C . LEU A 1 135 ? 17.878 6.784 3.642 1.00 98.19 135 LEU A C 1
ATOM 1112 O O . LEU A 1 135 ? 17.810 7.421 4.693 1.00 98.19 135 LEU A O 1
ATOM 1116 N N . SER A 1 136 ? 18.900 5.978 3.375 1.00 97.88 136 SER A N 1
ATOM 1117 C CA . SER A 1 136 ? 20.048 5.757 4.258 1.00 97.88 136 SER A CA 1
ATOM 1118 C C . SER A 1 136 ? 21.271 5.317 3.454 1.00 97.88 136 SER A C 1
ATOM 1120 O O . SER A 1 136 ? 21.151 4.948 2.286 1.00 97.88 136 SER A O 1
ATOM 1122 N N . GLN A 1 137 ? 22.447 5.284 4.077 1.00 97.31 137 GLN A N 1
ATOM 1123 C CA . GLN A 1 137 ? 23.636 4.720 3.434 1.00 97.31 137 GLN A CA 1
ATOM 1124 C C . GLN A 1 137 ? 23.420 3.255 3.006 1.00 97.31 137 GLN A C 1
ATOM 1126 O O . GLN A 1 137 ? 23.727 2.911 1.867 1.00 97.31 137 GLN A O 1
ATOM 1131 N N . ASP A 1 138 ? 22.794 2.434 3.857 1.00 97.56 138 ASP A N 1
ATOM 1132 C CA . ASP A 1 138 ? 22.426 1.049 3.520 1.00 97.56 138 ASP A CA 1
ATOM 1133 C C . ASP A 1 138 ? 21.514 0.989 2.285 1.00 97.56 138 ASP A C 1
ATOM 1135 O O . ASP A 1 138 ? 21.673 0.121 1.431 1.00 97.56 138 ASP A O 1
ATOM 1139 N N . LYS A 1 139 ? 20.564 1.931 2.153 1.00 97.88 139 LYS A N 1
ATOM 1140 C CA . LYS A 1 139 ? 19.666 2.007 0.990 1.00 97.88 139 LYS A CA 1
ATOM 1141 C C . LYS A 1 139 ? 20.431 2.359 -0.288 1.00 97.88 139 LYS A C 1
ATOM 1143 O O . LYS A 1 139 ? 20.148 1.793 -1.338 1.00 97.88 139 LYS A O 1
ATOM 1148 N N . MET A 1 140 ? 21.406 3.263 -0.203 1.00 98.12 140 MET A N 1
ATOM 1149 C CA . MET A 1 140 ? 22.264 3.618 -1.336 1.00 98.12 140 MET A CA 1
ATOM 1150 C C . MET A 1 140 ? 23.104 2.419 -1.793 1.00 98.12 140 MET A C 1
ATOM 1152 O O . MET A 1 140 ? 23.101 2.095 -2.979 1.00 98.12 140 MET A O 1
ATOM 1156 N N . GLN A 1 141 ? 23.735 1.708 -0.850 1.00 98.31 141 GLN A N 1
ATOM 1157 C CA . GLN A 1 141 ? 24.466 0.472 -1.142 1.00 98.31 141 GLN A CA 1
ATOM 1158 C C . GLN A 1 141 ? 23.543 -0.582 -1.760 1.00 98.31 141 GLN A C 1
ATOM 1160 O O . GLN A 1 141 ? 23.902 -1.219 -2.748 1.00 98.31 141 GLN A O 1
ATOM 1165 N N . ARG A 1 142 ? 22.328 -0.730 -1.225 1.00 97.44 142 ARG A N 1
ATOM 1166 C CA . ARG A 1 142 ? 21.340 -1.662 -1.765 1.00 97.44 142 ARG A CA 1
ATOM 1167 C C . ARG A 1 142 ? 20.990 -1.355 -3.222 1.00 97.44 142 ARG A C 1
ATOM 1169 O O . ARG A 1 142 ? 20.842 -2.276 -4.018 1.00 97.44 142 ARG A O 1
ATOM 1176 N N . TYR A 1 143 ? 20.893 -0.082 -3.604 1.00 98.25 143 TYR A N 1
ATOM 1177 C CA . TYR A 1 143 ? 20.711 0.293 -5.009 1.00 98.25 143 TYR A CA 1
ATOM 1178 C C . TYR A 1 143 ? 21.939 -0.020 -5.868 1.00 98.25 143 TYR A C 1
ATOM 1180 O O . TYR A 1 143 ? 21.776 -0.444 -7.012 1.00 98.25 143 TYR A O 1
ATOM 1188 N N . ASP A 1 144 ? 23.152 0.148 -5.337 1.00 97.75 144 ASP A N 1
ATOM 1189 C CA . ASP A 1 144 ? 24.379 -0.273 -6.021 1.00 97.75 144 ASP A CA 1
ATOM 1190 C C . ASP A 1 144 ? 24.415 -1.783 -6.281 1.00 97.75 144 ASP A C 1
ATOM 1192 O O . ASP A 1 144 ? 24.684 -2.192 -7.413 1.00 97.75 144 ASP A O 1
ATOM 1196 N N . GLU A 1 145 ? 24.045 -2.603 -5.299 1.00 96.94 145 GLU A N 1
ATOM 1197 C CA . GLU A 1 145 ? 23.907 -4.057 -5.453 1.00 96.94 145 GLU A CA 1
ATOM 1198 C C . GLU A 1 145 ? 22.868 -4.425 -6.519 1.00 96.94 145 GLU A C 1
ATOM 1200 O O . GLU A 1 145 ? 23.157 -5.189 -7.439 1.00 96.94 145 GLU A O 1
ATOM 1205 N N . LEU A 1 146 ? 21.660 -3.858 -6.425 1.00 96.31 146 LEU A N 1
ATOM 1206 C CA . LEU A 1 146 ? 20.559 -4.209 -7.321 1.00 96.31 146 LEU A CA 1
ATOM 1207 C C . LEU A 1 146 ? 20.813 -3.756 -8.760 1.00 96.31 146 LEU A C 1
ATOM 1209 O O . LEU A 1 146 ? 20.573 -4.517 -9.696 1.00 96.31 146 LEU A O 1
ATOM 1213 N N . PHE A 1 147 ? 21.268 -2.519 -8.957 1.00 97.69 147 PHE A N 1
ATOM 1214 C CA . PHE A 1 147 ? 21.246 -1.886 -10.274 1.00 97.69 147 PHE A CA 1
ATOM 1215 C C . PHE A 1 147 ? 22.616 -1.715 -10.912 1.00 97.69 147 PHE A C 1
ATOM 1217 O O . PHE A 1 147 ? 22.693 -1.682 -12.139 1.00 97.69 147 PHE A O 1
ATOM 1224 N N . PHE A 1 148 ? 23.691 -1.580 -10.138 1.00 96.56 148 PHE A N 1
ATOM 1225 C CA . PHE A 1 148 ? 25.001 -1.219 -10.686 1.00 96.56 148 PHE A CA 1
ATOM 1226 C C . PHE A 1 148 ? 25.966 -2.403 -10.751 1.00 96.56 148 PHE A C 1
ATOM 1228 O O . PHE A 1 148 ? 26.698 -2.504 -11.737 1.00 96.56 148 PHE A O 1
ATOM 1235 N N . GLN A 1 149 ? 25.895 -3.327 -9.789 1.00 96.12 149 GLN A N 1
ATOM 1236 C CA . GLN A 1 149 ? 26.662 -4.580 -9.784 1.00 96.12 149 GLN A CA 1
ATOM 1237 C C . GLN A 1 149 ? 26.064 -5.667 -10.690 1.00 96.12 149 GLN A C 1
ATOM 1239 O O . GLN A 1 149 ? 26.790 -6.560 -11.120 1.00 96.12 149 GLN A O 1
ATOM 1244 N N . ALA A 1 150 ? 24.768 -5.591 -11.011 1.00 92.50 150 ALA A N 1
ATOM 1245 C CA . ALA A 1 150 ? 24.143 -6.519 -11.948 1.00 92.50 150 ALA A CA 1
ATOM 1246 C C . ALA A 1 150 ? 24.732 -6.381 -13.366 1.00 92.50 150 ALA A C 1
ATOM 1248 O O . ALA A 1 150 ? 24.965 -5.264 -13.853 1.00 92.50 150 ALA A O 1
ATOM 1249 N N . ASP A 1 151 ? 24.938 -7.522 -14.026 1.00 91.94 151 ASP A N 1
ATOM 1250 C CA . ASP A 1 151 ? 25.579 -7.622 -15.339 1.00 91.94 151 ASP A CA 1
ATOM 1251 C C . ASP A 1 151 ? 24.597 -7.293 -16.473 1.00 91.94 151 ASP A C 1
ATOM 1253 O O . ASP A 1 151 ? 23.775 -8.114 -16.878 1.00 91.94 151 ASP A O 1
ATOM 1257 N N . TYR A 1 152 ? 24.643 -6.040 -16.926 1.00 95.06 152 TYR A N 1
ATOM 1258 C CA . TYR A 1 152 ? 23.919 -5.530 -18.089 1.00 95.06 152 TYR A CA 1
ATOM 1259 C C . TYR A 1 152 ? 24.505 -4.185 -18.536 1.00 95.06 152 TYR A C 1
ATOM 1261 O O . TYR A 1 152 ? 25.116 -3.447 -17.745 1.00 95.06 152 TYR A O 1
ATOM 1269 N N . SER A 1 153 ? 24.270 -3.844 -19.803 1.00 96.19 153 SER A N 1
ATOM 1270 C CA . SER A 1 153 ? 24.706 -2.601 -20.441 1.00 96.19 153 SER A CA 1
ATOM 1271 C C . SER A 1 153 ? 23.521 -1.774 -20.926 1.00 96.19 153 SER A C 1
ATOM 1273 O O . SER A 1 153 ? 22.546 -2.335 -21.411 1.00 96.19 153 SER A O 1
ATOM 1275 N N . VAL A 1 154 ? 23.657 -0.448 -20.885 1.00 97.69 154 VAL A N 1
ATOM 1276 C CA . VAL A 1 154 ? 22.689 0.498 -21.458 1.00 97.69 154 VAL A CA 1
ATOM 1277 C C . VAL A 1 154 ? 23.377 1.255 -22.583 1.00 97.69 154 VAL A C 1
ATOM 1279 O O . VAL A 1 154 ? 24.335 1.991 -22.335 1.00 97.69 154 VAL A O 1
ATOM 1282 N N . THR A 1 155 ? 22.911 1.073 -23.817 1.00 96.75 155 THR A N 1
ATOM 1283 C CA . THR A 1 155 ? 23.510 1.707 -25.007 1.00 96.75 155 THR A CA 1
ATOM 1284 C C . THR A 1 155 ? 22.784 2.978 -25.434 1.00 96.75 155 THR A C 1
ATOM 1286 O O . THR A 1 155 ? 23.350 3.796 -26.154 1.00 96.75 155 THR A O 1
ATOM 1289 N N . LYS A 1 156 ? 21.528 3.151 -25.013 1.00 96.69 156 LYS A N 1
ATOM 1290 C CA . LYS A 1 156 ? 20.708 4.340 -25.273 1.00 96.69 156 LYS A CA 1
ATOM 1291 C C . LYS A 1 156 ? 19.687 4.525 -24.155 1.00 96.69 156 LYS A C 1
ATOM 1293 O O . LYS A 1 1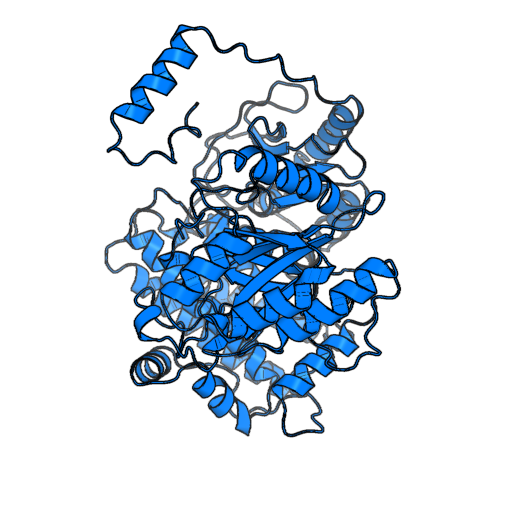56 ? 19.249 3.547 -23.562 1.00 96.69 156 LYS A O 1
ATOM 1298 N N . LEU A 1 157 ? 19.287 5.766 -23.896 1.00 96.88 157 LEU A N 1
ATOM 1299 C CA . LEU A 1 157 ? 18.157 6.032 -23.007 1.00 96.88 157 LEU A CA 1
ATOM 1300 C C . LEU A 1 157 ? 16.825 5.839 -23.753 1.00 96.88 157 LEU A C 1
ATOM 1302 O O . LEU A 1 157 ? 16.754 6.148 -24.948 1.00 96.88 157 LEU A O 1
ATOM 1306 N N . PRO A 1 158 ? 15.768 5.361 -23.073 1.00 96.25 158 PRO A N 1
ATOM 1307 C CA . PRO A 1 158 ? 14.411 5.369 -23.611 1.00 96.25 158 PRO A CA 1
ATOM 1308 C C . PRO A 1 158 ? 13.949 6.806 -23.876 1.00 96.25 158 PRO A C 1
ATOM 1310 O O . PRO A 1 158 ? 14.276 7.723 -23.116 1.00 96.25 158 PRO A O 1
ATOM 1313 N N . SER A 1 159 ? 13.162 7.005 -24.936 1.00 95.44 159 SER A N 1
ATOM 1314 C CA . SER A 1 159 ? 12.540 8.304 -25.204 1.00 95.44 159 SER A CA 1
ATOM 1315 C C . SER A 1 159 ? 11.428 8.608 -24.187 1.00 95.44 159 SER A C 1
ATOM 1317 O O . SER A 1 159 ? 11.041 7.760 -23.374 1.00 95.44 159 SER A O 1
ATOM 1319 N N . TYR A 1 160 ? 10.921 9.838 -24.226 1.00 94.62 160 TYR A N 1
ATOM 1320 C CA . TYR A 1 160 ? 9.730 10.261 -23.485 1.00 94.62 160 TYR A CA 1
ATOM 1321 C C . TYR A 1 160 ? 8.444 10.180 -24.329 1.00 94.62 160 TYR A C 1
ATOM 1323 O O . TYR A 1 160 ? 7.410 10.702 -23.930 1.00 94.62 160 TYR A O 1
ATOM 1331 N N . GLN A 1 161 ? 8.487 9.521 -25.495 1.00 93.19 161 GLN A N 1
ATOM 1332 C CA . GLN A 1 161 ? 7.278 9.264 -26.285 1.00 93.19 161 GLN A CA 1
ATOM 1333 C C . GLN A 1 161 ? 6.328 8.360 -25.497 1.00 93.19 161 GLN A C 1
ATOM 1335 O O . GLN A 1 161 ? 6.779 7.398 -24.868 1.00 93.19 161 GLN A O 1
ATOM 1340 N N . ALA A 1 162 ? 5.028 8.655 -25.542 1.00 88.62 162 ALA A N 1
ATOM 1341 C CA . ALA A 1 162 ? 4.021 8.020 -24.694 1.00 88.62 162 ALA A CA 1
ATOM 1342 C C . ALA A 1 162 ? 4.005 6.486 -24.822 1.00 88.62 162 ALA A C 1
ATOM 1344 O O . ALA A 1 162 ? 3.867 5.781 -23.821 1.00 88.62 162 ALA A O 1
ATOM 1345 N N . GLU A 1 163 ? 4.224 5.952 -26.027 1.00 86.94 163 GLU A N 1
ATOM 1346 C CA . GLU A 1 163 ? 4.243 4.511 -26.313 1.00 86.94 163 GLU A CA 1
ATOM 1347 C C . GLU A 1 163 ? 5.387 3.772 -25.607 1.00 86.94 163 GLU A C 1
ATOM 1349 O O . GLU A 1 163 ? 5.279 2.573 -25.345 1.00 86.94 163 GLU A O 1
ATOM 1354 N N . ILE A 1 164 ? 6.474 4.483 -25.294 1.00 91.69 164 ILE A N 1
ATOM 1355 C CA . ILE A 1 164 ? 7.637 3.949 -24.583 1.00 91.69 164 ILE A CA 1
ATOM 1356 C C . ILE A 1 164 ? 7.536 4.294 -23.096 1.00 91.69 164 ILE A C 1
ATOM 1358 O O . ILE A 1 164 ? 7.618 3.403 -22.256 1.00 91.69 164 ILE A O 1
ATOM 1362 N N . ALA A 1 165 ? 7.338 5.571 -22.766 1.00 93.25 165 ALA A N 1
ATOM 1363 C CA . ALA A 1 165 ? 7.425 6.093 -21.405 1.00 93.25 165 ALA A CA 1
ATOM 1364 C C . ALA A 1 165 ? 6.334 5.553 -20.468 1.00 93.25 165 ALA A C 1
ATOM 1366 O O . ALA A 1 165 ? 6.615 5.283 -19.304 1.00 93.25 165 ALA A O 1
ATOM 1367 N N . ALA A 1 166 ? 5.118 5.323 -20.973 1.00 90.75 166 ALA A N 1
ATOM 1368 C CA . ALA A 1 166 ? 4.021 4.786 -20.169 1.00 90.75 166 ALA A CA 1
ATOM 1369 C C . ALA A 1 166 ? 4.089 3.256 -19.972 1.00 90.75 166 ALA A C 1
ATOM 1371 O O . ALA A 1 166 ? 3.265 2.696 -19.246 1.00 90.75 166 ALA A O 1
ATOM 1372 N N . ASN A 1 167 ? 5.033 2.561 -20.626 1.00 92.06 167 ASN A N 1
ATOM 1373 C CA . ASN A 1 167 ? 5.216 1.116 -20.509 1.00 92.06 167 ASN A CA 1
ATOM 1374 C C . ASN A 1 167 ? 6.575 0.790 -19.851 1.00 92.06 167 ASN A C 1
ATOM 1376 O O . ASN A 1 167 ? 7.605 0.779 -20.534 1.00 92.06 167 ASN A O 1
ATOM 1380 N N . PRO A 1 168 ? 6.608 0.448 -18.550 1.00 94.31 168 PRO A N 1
ATOM 1381 C CA . PRO A 1 168 ? 7.862 0.197 -17.834 1.00 94.31 168 PRO A CA 1
ATOM 1382 C C . PRO A 1 168 ? 8.646 -1.011 -18.353 1.00 94.31 168 PRO A C 1
ATOM 1384 O O . PRO A 1 168 ? 9.865 -1.092 -18.185 1.00 94.31 168 PRO A O 1
ATOM 1387 N N . PHE A 1 169 ? 7.974 -1.964 -19.002 1.00 93.44 169 PHE A N 1
ATOM 1388 C CA . PHE A 1 169 ? 8.631 -3.129 -19.593 1.00 93.44 169 PHE A CA 1
ATOM 1389 C C . PHE A 1 169 ? 9.395 -2.770 -20.868 1.00 93.44 169 PHE A C 1
ATOM 1391 O O . PHE A 1 169 ? 10.342 -3.471 -21.208 1.00 93.44 169 PHE A O 1
ATOM 1398 N N . LEU A 1 170 ? 9.022 -1.663 -21.520 1.00 91.94 170 LEU A N 1
ATOM 1399 C CA . LEU A 1 170 ? 9.730 -1.082 -22.657 1.00 91.94 170 LEU A CA 1
ATOM 1400 C C . LEU A 1 170 ? 10.791 -0.075 -22.222 1.00 91.94 170 LEU A C 1
ATOM 1402 O O . LEU A 1 170 ? 11.953 -0.213 -22.598 1.00 91.94 170 LEU A O 1
ATOM 1406 N N . ALA A 1 171 ? 10.406 0.927 -21.425 1.00 95.25 171 ALA A N 1
ATOM 1407 C CA . ALA A 1 171 ? 11.309 2.002 -21.020 1.00 95.25 171 ALA A CA 1
ATOM 1408 C C . ALA A 1 171 ? 12.535 1.473 -20.258 1.00 95.25 171 ALA A C 1
ATOM 1410 O O . ALA A 1 171 ? 13.650 1.944 -20.466 1.00 95.25 171 ALA A O 1
ATOM 1411 N N . PHE A 1 172 ? 12.341 0.454 -19.417 1.00 95.81 172 PHE A N 1
ATOM 1412 C CA . PHE A 1 172 ? 13.382 -0.087 -18.543 1.00 95.81 172 PHE A CA 1
ATOM 1413 C C . PHE A 1 172 ? 13.761 -1.528 -18.894 1.00 95.81 172 PHE A C 1
ATOM 1415 O O . PHE A 1 172 ? 14.207 -2.274 -18.022 1.00 95.81 172 PHE A O 1
ATOM 1422 N N . ALA A 1 173 ? 13.588 -1.927 -20.161 1.00 92.56 173 ALA A N 1
ATOM 1423 C CA . ALA A 1 173 ? 13.897 -3.273 -20.649 1.00 92.56 173 ALA A CA 1
ATOM 1424 C C . ALA A 1 173 ? 15.346 -3.703 -20.353 1.00 92.56 173 ALA A C 1
ATOM 1426 O O . ALA A 1 173 ? 15.576 -4.859 -20.001 1.00 92.56 173 ALA A O 1
ATOM 1427 N N . ASP A 1 174 ? 16.294 -2.762 -20.432 1.00 94.19 174 ASP A N 1
ATOM 1428 C CA . ASP A 1 174 ? 17.712 -3.015 -20.158 1.00 94.19 174 ASP A CA 1
ATOM 1429 C C . ASP A 1 174 ? 17.978 -3.348 -18.678 1.00 94.19 174 ASP A C 1
ATOM 1431 O O . ASP A 1 174 ? 18.944 -4.047 -18.379 1.00 94.19 174 ASP A O 1
ATOM 1435 N N . ILE A 1 175 ? 17.142 -2.877 -17.737 1.00 95.31 175 ILE A N 1
ATOM 1436 C CA . ILE A 1 175 ? 17.320 -3.183 -16.311 1.00 95.31 175 ILE A CA 1
ATOM 1437 C C . ILE A 1 175 ? 16.807 -4.606 -16.029 1.00 95.31 175 ILE A C 1
ATOM 1439 O O . ILE A 1 175 ? 15.623 -4.891 -16.278 1.00 95.31 175 ILE A O 1
ATOM 1443 N N . PRO A 1 176 ? 17.632 -5.488 -15.424 1.00 92.31 176 PRO A N 1
ATOM 1444 C CA . PRO A 1 176 ? 17.228 -6.847 -15.097 1.00 92.31 176 PRO A CA 1
ATOM 1445 C C . PRO A 1 176 ? 15.929 -6.895 -14.291 1.00 92.31 176 PRO A C 1
ATOM 1447 O O . PRO A 1 176 ? 15.727 -6.145 -13.331 1.00 92.31 176 PRO A O 1
ATOM 1450 N N . LYS A 1 177 ? 15.049 -7.824 -14.675 1.00 90.75 177 LYS A N 1
ATOM 1451 C CA . LYS A 1 177 ? 13.738 -8.051 -14.051 1.00 90.75 177 LYS A CA 1
ATOM 1452 C C . LYS A 1 177 ? 13.850 -8.222 -12.533 1.00 90.75 177 LYS A C 1
ATOM 1454 O O . LYS A 1 177 ? 13.121 -7.575 -11.791 1.00 90.75 177 LYS A O 1
ATOM 1459 N N . ASN A 1 178 ? 14.788 -9.049 -12.070 1.00 90.44 178 ASN A N 1
ATOM 1460 C CA . ASN A 1 178 ? 14.939 -9.336 -10.642 1.00 90.44 178 ASN A CA 1
ATOM 1461 C C . ASN A 1 178 ? 15.449 -8.128 -9.855 1.00 90.44 178 ASN A C 1
ATOM 1463 O O . ASN A 1 178 ? 15.012 -7.932 -8.728 1.00 90.44 178 ASN A O 1
ATOM 1467 N N . SER A 1 179 ? 16.283 -7.271 -10.452 1.00 94.81 179 SER A N 1
ATOM 1468 C CA . SER A 1 179 ? 16.694 -6.006 -9.832 1.00 94.81 179 SER A CA 1
ATOM 1469 C C . SER A 1 179 ? 15.497 -5.082 -9.611 1.00 94.81 179 SER A C 1
ATOM 1471 O O . SER A 1 179 ? 15.310 -4.561 -8.513 1.00 94.81 179 SER A O 1
ATOM 1473 N N . ARG A 1 180 ? 14.650 -4.927 -10.637 1.00 96.12 180 ARG A N 1
ATOM 1474 C CA . ARG A 1 180 ? 13.424 -4.117 -10.569 1.00 96.12 180 ARG A CA 1
ATOM 1475 C C . ARG A 1 180 ? 12.413 -4.685 -9.583 1.00 96.12 180 ARG A C 1
ATOM 1477 O O . ARG A 1 180 ? 11.901 -3.955 -8.738 1.00 96.12 180 ARG A O 1
ATOM 1484 N N . TYR A 1 181 ? 12.179 -5.994 -9.635 1.00 96.31 181 TYR A N 1
ATOM 1485 C CA . TYR A 1 181 ? 11.238 -6.642 -8.735 1.00 96.31 181 TYR A CA 1
ATOM 1486 C C . TYR A 1 181 ? 11.715 -6.593 -7.285 1.00 96.31 181 TYR A C 1
ATOM 1488 O O . TYR A 1 181 ? 10.947 -6.218 -6.408 1.00 96.31 181 TYR A O 1
ATOM 1496 N N . GLN A 1 182 ? 12.990 -6.891 -7.022 1.00 96.44 182 GLN A N 1
ATOM 1497 C CA . GLN A 1 182 ? 13.538 -6.841 -5.670 1.00 96.44 182 GLN A CA 1
ATOM 1498 C C . GLN A 1 182 ? 13.535 -5.416 -5.100 1.00 96.44 182 GLN A C 1
ATOM 1500 O O . GLN A 1 182 ? 13.269 -5.259 -3.913 1.00 96.44 182 GLN A O 1
ATOM 1505 N N . PHE A 1 183 ? 13.741 -4.384 -5.927 1.00 98.06 183 PHE A N 1
ATOM 1506 C CA . PHE A 1 183 ? 13.539 -2.989 -5.519 1.00 98.06 183 PHE A CA 1
ATOM 1507 C C . PHE A 1 183 ? 12.104 -2.737 -5.031 1.00 98.06 183 PHE A C 1
ATOM 1509 O O . PHE A 1 183 ? 11.917 -2.149 -3.967 1.00 98.06 183 PHE A O 1
ATOM 1516 N N . LEU A 1 184 ? 11.093 -3.239 -5.752 1.00 98.31 184 LEU A N 1
ATOM 1517 C CA . LEU A 1 184 ? 9.696 -3.138 -5.321 1.00 98.31 184 LEU A CA 1
ATOM 1518 C C . LEU A 1 184 ? 9.424 -3.945 -4.043 1.00 98.31 184 LEU A C 1
ATOM 1520 O O . LEU A 1 184 ? 8.709 -3.487 -3.155 1.00 98.31 184 LEU A O 1
ATOM 1524 N N . LEU A 1 185 ? 9.997 -5.144 -3.924 1.00 97.81 185 LEU A N 1
ATOM 1525 C CA . LEU A 1 185 ? 9.815 -6.017 -2.763 1.00 97.81 185 LEU A CA 1
ATOM 1526 C C . LEU A 1 185 ? 10.453 -5.446 -1.493 1.00 97.81 185 LEU A C 1
ATOM 1528 O O . LEU A 1 185 ? 9.842 -5.507 -0.420 1.00 97.81 185 LEU A O 1
ATOM 1532 N N . ASP A 1 186 ? 11.646 -4.856 -1.611 1.00 97.50 186 ASP A N 1
ATOM 1533 C CA . ASP A 1 186 ? 12.407 -4.325 -0.479 1.00 97.50 186 ASP A CA 1
ATOM 1534 C C . ASP A 1 186 ? 11.576 -3.323 0.347 1.00 97.50 186 ASP A C 1
ATOM 1536 O O . ASP A 1 186 ? 11.625 -3.347 1.584 1.00 97.50 186 ASP A O 1
ATOM 1540 N N . ASP A 1 187 ? 10.715 -2.547 -0.317 1.00 97.62 187 ASP A N 1
ATOM 1541 C CA . ASP A 1 187 ? 9.797 -1.582 0.289 1.00 97.62 187 ASP A CA 1
ATOM 1542 C C . ASP A 1 187 ? 8.338 -1.793 -0.162 1.00 97.62 187 ASP A C 1
ATOM 1544 O O . ASP A 1 187 ? 7.596 -0.831 -0.356 1.00 97.62 187 ASP A O 1
ATOM 1548 N N . ALA A 1 188 ? 7.878 -3.046 -0.286 1.00 97.94 188 ALA A N 1
ATOM 1549 C CA . ALA A 1 188 ? 6.559 -3.340 -0.867 1.00 97.94 188 ALA A CA 1
ATOM 1550 C C . ALA A 1 188 ? 5.394 -2.592 -0.196 1.00 97.94 188 ALA A C 1
ATOM 1552 O O . ALA A 1 188 ? 4.476 -2.130 -0.873 1.00 97.94 188 ALA A O 1
ATOM 1553 N N . GLN A 1 189 ? 5.430 -2.403 1.129 1.00 96.75 189 GLN A N 1
ATOM 1554 C CA . GLN A 1 189 ? 4.409 -1.626 1.834 1.00 96.75 189 GLN A CA 1
ATOM 1555 C C . GLN A 1 189 ? 4.368 -0.161 1.384 1.00 96.75 189 GLN A C 1
ATOM 1557 O O . GLN A 1 189 ? 3.282 0.414 1.380 1.00 96.75 189 GLN A O 1
ATOM 1562 N N . TYR A 1 190 ? 5.496 0.446 1.005 1.00 96.69 190 TYR A N 1
ATOM 1563 C CA . TYR A 1 190 ? 5.529 1.802 0.453 1.00 96.69 190 TYR A CA 1
ATOM 1564 C C . TYR A 1 190 ? 4.832 1.849 -0.910 1.00 96.69 190 TYR A C 1
ATOM 1566 O O . TYR A 1 190 ? 3.893 2.628 -1.071 1.00 96.69 190 TYR A O 1
ATOM 1574 N N . PHE A 1 191 ? 5.207 0.973 -1.847 1.00 97.06 191 PHE A N 1
ATOM 1575 C CA . PHE A 1 191 ? 4.617 0.960 -3.192 1.00 97.06 191 PHE A CA 1
ATOM 1576 C C . PHE A 1 191 ? 3.123 0.635 -3.157 1.00 97.06 191 PHE A C 1
ATOM 1578 O O . PHE A 1 191 ? 2.315 1.367 -3.726 1.00 97.06 191 PHE A O 1
ATOM 1585 N N . VAL A 1 192 ? 2.724 -0.377 -2.380 1.00 95.81 192 VAL A N 1
ATOM 1586 C CA . VAL A 1 192 ? 1.304 -0.709 -2.196 1.00 95.81 192 VAL A CA 1
ATOM 1587 C C . VAL A 1 192 ? 0.557 0.414 -1.469 1.00 95.81 192 VAL A C 1
ATOM 1589 O O . VAL A 1 192 ? -0.601 0.683 -1.784 1.00 95.81 192 VAL A O 1
ATOM 1592 N N . SER A 1 193 ? 1.203 1.137 -0.543 1.00 93.12 193 SER A N 1
ATOM 1593 C CA . SER A 1 193 ? 0.606 2.352 0.033 1.00 93.12 193 SER A CA 1
ATOM 1594 C C . SER A 1 193 ? 0.419 3.437 -1.021 1.00 93.12 193 SER A C 1
ATOM 1596 O O . SER A 1 193 ? -0.600 4.113 -0.968 1.00 93.12 193 SER A O 1
ATOM 1598 N N . GLY A 1 194 ? 1.320 3.573 -1.996 1.00 91.31 194 GLY A N 1
ATOM 1599 C CA . GLY A 1 194 ? 1.159 4.468 -3.145 1.00 91.31 194 GLY A CA 1
ATOM 1600 C C . GLY A 1 194 ? -0.120 4.186 -3.938 1.00 91.31 194 GLY A C 1
ATOM 1601 O O . GLY A 1 194 ? -0.832 5.121 -4.289 1.00 91.31 194 GLY A O 1
ATOM 1602 N N . PHE A 1 195 ? -0.498 2.915 -4.107 1.00 88.19 195 PHE A N 1
ATOM 1603 C CA . PHE A 1 195 ? -1.736 2.527 -4.807 1.00 88.19 195 PHE A CA 1
ATOM 1604 C C . PHE A 1 195 ? -2.995 3.032 -4.092 1.00 88.19 195 PHE A C 1
ATOM 1606 O O . PHE A 1 195 ? -4.007 3.305 -4.728 1.00 88.19 195 PHE A O 1
ATOM 1613 N N . ILE A 1 196 ? -2.925 3.160 -2.763 1.00 84.06 196 ILE A N 1
ATOM 1614 C CA . ILE A 1 196 ? -4.049 3.469 -1.869 1.00 84.06 196 ILE A CA 1
ATOM 1615 C C . ILE A 1 196 ? -4.087 4.945 -1.442 1.00 84.06 196 ILE A C 1
ATOM 1617 O O . ILE A 1 196 ? -5.147 5.562 -1.294 1.00 84.06 196 ILE A O 1
ATOM 1621 N N . LYS A 1 197 ? -2.919 5.526 -1.190 1.00 84.06 197 LYS A N 1
ATOM 1622 C CA . LYS A 1 197 ? -2.743 6.911 -0.751 1.00 84.06 197 LYS A CA 1
ATOM 1623 C C . LYS A 1 197 ? -2.553 7.860 -1.931 1.00 84.06 197 LYS A C 1
ATOM 1625 O O . LYS A 1 197 ? -2.886 9.033 -1.786 1.00 84.06 197 LYS A O 1
ATOM 1630 N N . GLY A 1 198 ? -2.144 7.337 -3.085 1.00 77.50 198 GLY A N 1
ATOM 1631 C CA . GLY A 1 198 ? -2.008 8.064 -4.338 1.00 77.50 198 GLY A CA 1
ATOM 1632 C C . GLY A 1 198 ? -3.322 8.626 -4.893 1.00 77.50 198 GLY A C 1
ATOM 1633 O O . GLY A 1 198 ? -4.409 8.416 -4.336 1.00 77.50 198 GLY A O 1
ATOM 1634 N N . PRO A 1 199 ? -3.214 9.363 -6.005 1.00 67.56 199 PRO A N 1
ATOM 1635 C CA . PRO A 1 199 ? -4.232 10.295 -6.469 1.00 67.56 199 PRO A CA 1
ATOM 1636 C C . PRO A 1 199 ? -5.470 9.565 -7.022 1.00 67.56 199 PRO A C 1
ATOM 1638 O O . PRO A 1 199 ? -6.587 10.065 -6.885 1.00 67.56 199 PRO A O 1
ATOM 1641 N N . VAL A 1 200 ? -5.296 8.331 -7.516 1.00 63.06 200 VAL A N 1
ATOM 1642 C CA . VAL A 1 200 ? -6.377 7.454 -7.996 1.00 63.06 200 VAL A CA 1
ATOM 1643 C C . VAL A 1 200 ? -7.394 7.072 -6.923 1.00 63.06 200 VAL A C 1
ATOM 1645 O O . VAL A 1 200 ? -8.574 6.914 -7.216 1.00 63.06 200 VAL A O 1
ATOM 1648 N N . CYS A 1 201 ? -6.972 6.945 -5.665 1.00 63.72 201 CYS A N 1
ATOM 1649 C CA . CYS A 1 201 ? -7.815 6.447 -4.581 1.00 63.72 201 CYS A CA 1
ATOM 1650 C C . CYS A 1 201 ? -8.528 7.594 -3.858 1.00 63.72 201 CYS A C 1
ATOM 1652 O O . CYS A 1 201 ? -8.353 7.796 -2.650 1.00 63.72 201 CYS A O 1
ATOM 1654 N N . SER A 1 202 ? -9.321 8.344 -4.623 1.00 59.78 202 SER A N 1
ATOM 1655 C CA . SER A 1 202 ? -10.208 9.399 -4.134 1.00 59.78 202 SER A CA 1
ATOM 1656 C C . SER A 1 202 ? -11.647 9.077 -4.543 1.00 59.78 202 SER A C 1
ATOM 1658 O O . SER A 1 202 ? -12.017 9.197 -5.707 1.00 59.78 202 SER A O 1
ATOM 1660 N N . GLY A 1 203 ? -12.472 8.653 -3.582 1.00 58.88 203 GLY A N 1
ATOM 1661 C CA . GLY A 1 203 ? -13.889 8.356 -3.807 1.00 58.88 203 GLY A CA 1
ATOM 1662 C C . GLY A 1 203 ? -14.206 6.872 -4.044 1.00 58.88 203 GLY A C 1
ATOM 1663 O O . GLY A 1 203 ? -13.337 6.034 -4.284 1.00 58.88 203 GLY A O 1
ATOM 1664 N N . GLN A 1 204 ? -15.495 6.533 -3.956 1.00 54.75 204 GLN A N 1
ATOM 1665 C CA . GLN A 1 204 ? -15.966 5.140 -3.951 1.00 54.75 204 GLN A CA 1
ATOM 1666 C C . GLN A 1 204 ? -15.737 4.394 -5.272 1.00 54.75 204 GLN A C 1
ATOM 1668 O O . GLN A 1 204 ? -15.545 3.180 -5.249 1.00 54.75 204 GLN A O 1
ATOM 1673 N N . MET A 1 205 ? -15.705 5.091 -6.415 1.00 58.25 205 MET A N 1
ATOM 1674 C CA . MET A 1 205 ? -15.483 4.433 -7.711 1.00 58.25 205 MET A CA 1
ATOM 1675 C C . MET A 1 205 ? -14.112 3.750 -7.787 1.00 58.25 205 MET A C 1
ATOM 1677 O O . MET A 1 205 ? -14.013 2.646 -8.321 1.00 58.25 205 MET A O 1
ATOM 1681 N N . ALA A 1 206 ? -13.078 4.357 -7.198 1.00 64.38 206 ALA A N 1
ATOM 1682 C CA . ALA A 1 206 ? -11.722 3.814 -7.196 1.00 64.38 206 ALA A CA 1
ATOM 1683 C C . ALA A 1 206 ? -11.588 2.563 -6.317 1.00 64.38 206 ALA A C 1
ATOM 1685 O O . ALA A 1 206 ? -10.913 1.610 -6.690 1.00 64.38 206 ALA A O 1
ATOM 1686 N N . LEU A 1 207 ? -12.272 2.532 -5.170 1.00 70.06 207 LEU A N 1
ATOM 1687 C CA . LEU A 1 207 ? -12.126 1.468 -4.171 1.00 70.06 207 LEU A CA 1
ATOM 1688 C C . LEU A 1 207 ? -13.215 0.388 -4.247 1.00 70.06 207 LEU A C 1
ATOM 1690 O O . LEU A 1 207 ? -13.146 -0.608 -3.531 1.00 70.06 207 LEU A O 1
ATOM 1694 N N . GLY A 1 208 ? -14.212 0.530 -5.124 1.00 70.50 208 GLY A N 1
ATOM 1695 C CA . GLY A 1 208 ? -15.256 -0.483 -5.341 1.00 70.50 208 GLY A CA 1
ATOM 1696 C C . GLY A 1 208 ? -14.756 -1.815 -5.928 1.00 70.50 208 GLY A C 1
ATOM 1697 O O . GLY A 1 208 ? -15.529 -2.763 -6.010 1.00 70.50 208 GLY A O 1
ATOM 1698 N N . VAL A 1 209 ? -13.486 -1.887 -6.354 1.00 73.81 209 VAL A N 1
ATOM 1699 C CA . VAL A 1 209 ? -12.822 -3.096 -6.900 1.00 73.81 209 VAL A CA 1
ATOM 1700 C C . VAL A 1 209 ? -12.331 -4.063 -5.839 1.00 73.81 209 VAL A C 1
ATOM 1702 O O . VAL A 1 209 ? -12.045 -5.211 -6.158 1.00 73.81 209 VAL A O 1
ATOM 1705 N N . ILE A 1 210 ? -12.138 -3.607 -4.605 1.00 84.75 210 ILE A N 1
ATOM 1706 C CA . ILE A 1 210 ? -11.427 -4.383 -3.590 1.00 84.75 210 ILE A CA 1
ATOM 1707 C C . ILE A 1 210 ? -12.342 -4.727 -2.423 1.00 84.75 210 ILE A C 1
ATOM 1709 O O . ILE A 1 210 ? -13.354 -4.075 -2.168 1.00 84.75 210 ILE A O 1
ATOM 1713 N N . ARG A 1 211 ? -11.978 -5.790 -1.710 1.00 89.94 211 ARG A N 1
ATOM 1714 C CA . ARG A 1 211 ? -12.655 -6.198 -0.479 1.00 89.94 211 ARG A CA 1
ATOM 1715 C C . ARG A 1 211 ? -12.207 -5.326 0.687 1.00 89.94 211 ARG A C 1
ATOM 1717 O O . ARG A 1 211 ? -11.077 -4.847 0.702 1.00 89.94 211 ARG A O 1
ATOM 1724 N N . ASP A 1 212 ? -13.065 -5.229 1.698 1.00 92.44 212 ASP A N 1
ATOM 1725 C CA . ASP A 1 212 ? -12.769 -4.536 2.958 1.00 92.44 212 ASP A CA 1
ATOM 1726 C C . ASP A 1 212 ? -11.555 -5.111 3.690 1.00 92.44 212 ASP A C 1
ATOM 1728 O O . ASP A 1 212 ? -10.842 -4.364 4.350 1.00 92.44 212 ASP A O 1
ATOM 1732 N N . ARG A 1 213 ? -11.259 -6.403 3.497 1.00 93.88 213 ARG A N 1
ATOM 1733 C CA . ARG A 1 213 ? -10.007 -7.025 3.930 1.00 93.88 213 ARG A CA 1
ATOM 1734 C C . ARG A 1 213 ? -9.546 -8.094 2.949 1.00 93.88 213 ARG A C 1
ATOM 1736 O O . ARG A 1 213 ? -10.308 -9.008 2.623 1.00 93.88 213 ARG A O 1
ATOM 1743 N N . PHE A 1 214 ? -8.289 -8.017 2.533 1.00 94.94 214 PHE A N 1
ATOM 1744 C CA . PHE A 1 214 ? -7.592 -9.092 1.827 1.00 94.94 214 PHE A CA 1
ATOM 1745 C C . PHE A 1 214 ? -6.092 -9.049 2.127 1.00 94.94 214 PHE A C 1
ATOM 1747 O O . PHE A 1 214 ? -5.553 -8.029 2.568 1.00 94.94 214 PHE A O 1
ATOM 1754 N N . TRP A 1 215 ? -5.431 -10.183 1.914 1.00 96.44 215 TRP A N 1
ATOM 1755 C CA . TRP A 1 215 ? -3.995 -10.326 2.125 1.00 96.44 215 TRP A CA 1
ATOM 1756 C C . TRP A 1 215 ? -3.257 -10.374 0.796 1.00 96.44 215 TRP A C 1
ATOM 1758 O O . TRP A 1 215 ? -3.735 -10.989 -0.156 1.00 96.44 215 TRP A O 1
ATOM 1768 N N . ILE A 1 216 ? -2.087 -9.746 0.754 1.00 97.12 216 ILE A N 1
ATOM 1769 C CA . ILE A 1 216 ? -1.143 -9.816 -0.357 1.00 97.12 216 ILE A CA 1
ATOM 1770 C C . ILE A 1 216 ? 0.095 -10.574 0.112 1.00 97.12 216 ILE A C 1
ATOM 1772 O O . ILE A 1 216 ? 0.606 -10.314 1.204 1.00 97.12 216 ILE A O 1
ATOM 1776 N N . ALA A 1 217 ? 0.588 -11.472 -0.732 1.00 97.94 217 ALA A N 1
ATOM 1777 C CA . ALA A 1 217 ? 1.954 -11.975 -0.692 1.00 97.94 217 ALA A CA 1
ATOM 1778 C C . ALA A 1 217 ? 2.571 -11.869 -2.093 1.00 97.94 217 ALA A C 1
ATOM 1780 O O . ALA A 1 217 ? 1.888 -11.522 -3.057 1.00 97.94 217 ALA A O 1
ATOM 1781 N N . PHE A 1 218 ? 3.863 -12.147 -2.206 1.00 97.81 218 PHE A N 1
ATOM 1782 C CA . PHE A 1 218 ? 4.623 -11.896 -3.428 1.00 97.81 218 PHE A CA 1
ATOM 1783 C C . PHE A 1 218 ? 5.317 -13.164 -3.909 1.00 97.81 218 PHE A C 1
ATOM 1785 O O . PHE A 1 218 ? 5.779 -13.943 -3.081 1.00 97.81 218 PHE A O 1
ATOM 1792 N N . PHE A 1 219 ? 5.428 -13.375 -5.220 1.00 94.62 219 PHE A N 1
ATOM 1793 C CA . PHE A 1 219 ? 6.292 -14.433 -5.751 1.00 94.62 219 PHE A CA 1
ATOM 1794 C C . PHE A 1 219 ? 7.754 -14.152 -5.417 1.00 94.62 219 PHE A C 1
ATOM 1796 O O . PHE A 1 219 ? 8.183 -12.998 -5.383 1.00 94.62 219 PHE A O 1
ATOM 1803 N N . ASN A 1 220 ? 8.521 -15.211 -5.199 1.00 91.19 220 ASN A N 1
ATOM 1804 C CA . ASN A 1 220 ? 9.944 -15.143 -4.940 1.00 91.19 220 ASN A CA 1
ATOM 1805 C C . ASN A 1 220 ? 10.710 -14.813 -6.237 1.00 91.19 220 ASN A C 1
ATOM 1807 O O . ASN A 1 220 ? 10.590 -15.572 -7.199 1.00 91.19 220 ASN A O 1
ATOM 1811 N N . PRO A 1 221 ? 11.505 -13.725 -6.292 1.00 81.31 221 PRO A N 1
ATOM 1812 C CA . PRO A 1 221 ? 12.341 -13.414 -7.456 1.00 81.31 221 PRO A CA 1
ATOM 1813 C C . PRO A 1 221 ? 13.478 -14.427 -7.674 1.00 81.31 221 PRO A C 1
ATOM 1815 O O . PRO A 1 221 ? 14.071 -14.440 -8.746 1.00 81.31 221 PRO A O 1
ATOM 1818 N N . GLY A 1 222 ? 13.803 -15.251 -6.670 1.00 65.06 222 GLY A N 1
ATOM 1819 C CA . GLY A 1 222 ? 14.874 -16.244 -6.728 1.00 65.06 222 GLY A CA 1
ATOM 1820 C C . GLY A 1 222 ? 14.935 -17.084 -5.451 1.00 65.06 222 GLY A C 1
ATOM 1821 O O . GLY A 1 222 ? 15.642 -16.744 -4.506 1.00 65.06 222 GLY A O 1
ATOM 1822 N N . GLY A 1 223 ? 14.167 -18.174 -5.398 1.00 52.34 223 GLY A N 1
ATOM 1823 C CA . GLY A 1 223 ? 14.178 -19.152 -4.309 1.00 52.34 223 GLY A CA 1
ATOM 1824 C C . GLY A 1 223 ? 15.192 -20.276 -4.511 1.00 52.34 223 GLY A C 1
ATOM 1825 O O . GLY A 1 223 ? 15.752 -20.440 -5.589 1.00 52.34 223 GLY A O 1
ATOM 1826 N N . LYS A 1 224 ? 15.383 -21.120 -3.486 1.00 43.62 224 LYS A N 1
ATOM 1827 C CA . LYS A 1 224 ? 16.227 -22.333 -3.581 1.00 43.62 224 LYS A CA 1
ATOM 1828 C C . LYS A 1 224 ? 15.801 -23.291 -4.707 1.00 43.62 224 LYS A C 1
ATOM 1830 O O . LYS A 1 224 ? 16.630 -24.069 -5.162 1.00 43.62 224 LYS A O 1
ATOM 1835 N N . ASN A 1 225 ? 14.547 -23.189 -5.157 1.00 45.56 225 ASN A N 1
ATOM 1836 C CA . ASN A 1 225 ? 13.983 -23.929 -6.288 1.00 45.56 225 ASN A CA 1
ATOM 1837 C C . ASN A 1 225 ? 13.798 -23.059 -7.547 1.00 45.56 225 ASN A C 1
ATOM 1839 O O . ASN A 1 225 ? 13.334 -23.566 -8.564 1.00 45.56 225 ASN A O 1
ATOM 1843 N N . SER A 1 226 ? 14.147 -21.764 -7.513 1.00 58.22 226 SER A N 1
ATOM 1844 C CA . SER A 1 226 ? 14.181 -20.939 -8.723 1.00 58.22 226 SER A CA 1
ATOM 1845 C C . SER A 1 226 ? 15.383 -21.354 -9.551 1.00 58.22 226 SER A C 1
ATOM 1847 O O . SER A 1 226 ? 16.493 -20.850 -9.387 1.00 58.22 226 SER A O 1
ATOM 1849 N N . LEU A 1 227 ? 15.142 -22.324 -10.423 1.00 64.31 227 LEU A N 1
ATOM 1850 C CA . LEU A 1 227 ? 16.096 -22.751 -11.428 1.00 64.31 227 LEU A CA 1
ATOM 1851 C C . LEU A 1 227 ? 16.453 -21.531 -12.296 1.00 64.31 227 LEU A C 1
ATOM 1853 O O . LEU A 1 227 ? 15.537 -20.843 -12.760 1.00 64.31 227 LEU A O 1
ATOM 1857 N N . PRO A 1 228 ? 17.746 -21.226 -12.515 1.00 72.81 228 PRO A N 1
ATOM 1858 C CA . PRO A 1 228 ? 18.170 -20.128 -13.385 1.00 72.81 228 PRO A CA 1
ATOM 1859 C C . PRO A 1 228 ? 17.502 -20.152 -14.769 1.00 72.81 228 PRO A C 1
ATOM 1861 O O . PRO A 1 228 ? 17.291 -19.111 -15.385 1.00 72.81 228 PRO A O 1
ATOM 1864 N N . GLU A 1 229 ? 17.149 -21.340 -15.255 1.00 77.81 229 GLU A N 1
ATOM 1865 C CA . GLU A 1 229 ? 16.404 -21.575 -16.489 1.00 77.81 229 GLU A CA 1
ATOM 1866 C C . GLU A 1 229 ? 14.983 -21.003 -16.420 1.00 77.81 229 GLU A C 1
ATOM 1868 O O . GLU A 1 229 ? 14.592 -20.246 -17.304 1.00 77.81 229 GLU A O 1
ATOM 1873 N N . MET A 1 230 ? 14.250 -21.256 -15.332 1.00 76.50 230 MET A N 1
ATOM 1874 C CA . MET A 1 230 ? 12.903 -20.712 -15.132 1.00 76.50 230 MET A CA 1
ATOM 1875 C C . MET A 1 230 ? 12.915 -19.178 -15.079 1.00 76.50 230 MET A C 1
ATOM 1877 O O . MET A 1 230 ? 12.008 -18.521 -15.591 1.00 76.50 230 MET A O 1
ATOM 1881 N N . ASP A 1 231 ? 13.950 -18.582 -14.482 1.00 76.06 231 ASP A N 1
ATOM 1882 C CA . ASP A 1 231 ? 14.087 -17.125 -14.432 1.00 76.06 231 ASP A CA 1
ATOM 1883 C C . ASP A 1 231 ? 14.313 -16.509 -15.823 1.00 76.06 231 ASP A C 1
ATOM 1885 O O . ASP A 1 231 ? 13.698 -15.486 -16.155 1.00 76.06 231 ASP A O 1
ATOM 1889 N N . LYS A 1 232 ? 15.128 -17.174 -16.656 1.00 80.69 232 LYS A N 1
ATOM 1890 C CA . LYS A 1 232 ? 15.329 -16.819 -18.069 1.00 80.69 232 LYS A CA 1
ATOM 1891 C C . LYS A 1 232 ? 14.039 -16.962 -18.872 1.00 80.69 232 LYS A C 1
ATOM 1893 O O . LYS A 1 232 ? 13.712 -16.045 -19.624 1.00 80.69 232 LYS A O 1
ATOM 1898 N N . ASP A 1 233 ? 13.293 -18.051 -18.684 1.00 83.88 233 ASP A N 1
ATOM 1899 C CA . ASP A 1 233 ? 12.003 -18.276 -19.348 1.00 83.88 233 ASP A CA 1
ATOM 1900 C C . ASP A 1 233 ? 11.007 -17.163 -18.994 1.00 83.88 233 ASP A C 1
ATOM 1902 O O . ASP A 1 233 ? 10.380 -16.578 -19.875 1.00 83.88 233 ASP A O 1
ATOM 1906 N N . LEU A 1 234 ? 10.927 -16.786 -17.713 1.00 82.06 234 LEU A N 1
ATOM 1907 C CA . LEU A 1 234 ? 10.103 -15.671 -17.237 1.00 82.06 234 LEU A CA 1
ATOM 1908 C C . LEU A 1 234 ? 10.536 -14.323 -17.827 1.00 82.06 234 LEU A C 1
ATOM 1910 O O . LEU A 1 234 ? 9.692 -13.509 -18.201 1.00 82.06 234 LEU A O 1
ATOM 1914 N N . GLN A 1 235 ? 11.843 -14.049 -17.883 1.00 82.19 235 GLN A N 1
ATOM 1915 C CA . GLN A 1 235 ? 12.354 -12.812 -18.474 1.00 82.19 235 GLN A CA 1
ATOM 1916 C C . GLN A 1 235 ? 12.023 -12.742 -19.967 1.00 82.19 235 GLN A C 1
ATOM 1918 O O . GLN A 1 235 ? 11.554 -11.706 -20.441 1.00 82.19 235 GLN A O 1
ATOM 1923 N N . LYS A 1 236 ? 12.222 -13.850 -20.687 1.00 86.94 236 LYS A N 1
ATOM 1924 C CA . LYS A 1 236 ? 11.872 -13.970 -22.099 1.00 86.94 236 LYS A CA 1
ATOM 1925 C C . LYS A 1 236 ? 10.372 -13.790 -22.317 1.00 86.94 236 LYS A C 1
ATOM 1927 O O . LYS A 1 236 ? 9.994 -13.010 -23.180 1.00 86.94 236 LYS A O 1
ATOM 1932 N N . PHE A 1 237 ? 9.533 -14.422 -21.500 1.00 89.69 237 PHE A N 1
ATOM 1933 C CA . PHE A 1 237 ? 8.080 -14.274 -21.557 1.00 89.69 237 PHE A CA 1
ATOM 1934 C C . PHE A 1 237 ? 7.644 -12.805 -21.449 1.00 89.69 237 PHE A C 1
ATOM 1936 O O . PHE A 1 237 ? 6.878 -12.320 -22.276 1.00 89.69 237 PHE A O 1
ATOM 1943 N N . VAL A 1 238 ? 8.162 -12.057 -20.467 1.00 86.56 238 VAL A N 1
ATOM 1944 C CA . VAL A 1 238 ? 7.826 -10.628 -20.321 1.00 86.56 238 VAL A CA 1
ATOM 1945 C C . VAL A 1 238 ? 8.309 -9.817 -21.527 1.00 86.56 238 VAL A C 1
ATOM 1947 O O . VAL A 1 238 ? 7.578 -8.954 -22.012 1.00 86.56 238 VAL A O 1
ATOM 1950 N N . ALA A 1 239 ? 9.513 -10.101 -22.029 1.00 86.00 239 ALA A N 1
ATOM 1951 C CA . ALA A 1 239 ? 10.079 -9.412 -23.185 1.00 86.00 239 ALA A CA 1
ATOM 1952 C C . ALA A 1 239 ? 9.321 -9.710 -24.492 1.00 86.00 239 ALA A C 1
ATOM 1954 O O . ALA A 1 239 ? 9.109 -8.804 -25.290 1.00 86.00 239 ALA A O 1
ATOM 1955 N N . ASP A 1 240 ? 8.862 -10.941 -24.706 1.00 89.75 240 ASP A N 1
ATOM 1956 C CA . ASP A 1 240 ? 8.118 -11.328 -25.911 1.00 89.75 240 ASP A CA 1
ATOM 1957 C C . ASP A 1 240 ? 6.689 -10.739 -25.925 1.00 89.75 240 ASP A C 1
ATOM 1959 O O . ASP A 1 240 ? 6.062 -10.638 -26.981 1.00 89.75 240 ASP A O 1
ATOM 1963 N N . HIS A 1 241 ? 6.178 -10.312 -24.763 1.00 90.25 241 HIS A N 1
ATOM 1964 C CA . HIS A 1 241 ? 4.791 -9.876 -24.580 1.00 90.25 241 HIS A CA 1
ATOM 1965 C C . HIS A 1 241 ? 4.635 -8.443 -24.037 1.00 90.25 241 HIS A C 1
ATOM 1967 O O . HIS A 1 241 ? 3.544 -8.069 -23.609 1.00 90.25 241 HIS A O 1
ATOM 1973 N N . TYR A 1 242 ? 5.667 -7.588 -24.072 1.00 84.75 242 TYR A N 1
ATOM 1974 C CA . TYR A 1 242 ? 5.547 -6.216 -23.543 1.00 84.75 242 TYR A CA 1
ATOM 1975 C C . TYR A 1 242 ? 4.448 -5.388 -24.233 1.00 84.75 242 TYR A C 1
ATOM 1977 O O . TYR A 1 242 ? 3.915 -4.453 -23.633 1.00 84.75 242 TYR A O 1
ATOM 1985 N N . SER A 1 243 ? 4.118 -5.685 -25.496 1.00 83.44 243 SER A N 1
ATOM 1986 C CA . SER A 1 243 ? 3.162 -4.906 -26.292 1.00 83.44 243 SER A CA 1
ATOM 1987 C C . SER A 1 243 ? 1.738 -5.039 -25.753 1.00 83.44 243 SER A C 1
ATOM 1989 O O . SER A 1 243 ? 1.003 -4.053 -25.701 1.00 83.44 243 SER A O 1
ATOM 1991 N N . ILE A 1 244 ? 1.385 -6.229 -25.261 1.00 87.50 244 ILE A N 1
ATOM 1992 C CA . ILE A 1 244 ? 0.096 -6.510 -24.618 1.00 87.50 244 ILE A CA 1
ATOM 1993 C C . ILE A 1 244 ? 0.064 -6.100 -23.137 1.00 87.50 244 ILE A C 1
ATOM 1995 O O . ILE A 1 244 ? -0.990 -6.113 -22.508 1.00 87.50 244 ILE A O 1
ATOM 1999 N N . LEU A 1 245 ? 1.200 -5.655 -22.588 1.00 87.75 245 LEU A N 1
ATOM 2000 C CA . LEU A 1 245 ? 1.298 -5.055 -21.254 1.00 87.75 245 LEU A CA 1
ATOM 2001 C C . LEU A 1 245 ? 1.028 -3.541 -21.239 1.00 87.75 245 LEU A C 1
ATOM 2003 O O . LEU A 1 245 ? 1.131 -2.920 -20.181 1.00 87.75 245 LEU A O 1
ATOM 2007 N N . SER A 1 246 ? 0.670 -2.945 -22.383 1.00 87.50 246 SER A N 1
ATOM 2008 C CA . SER A 1 246 ? 0.320 -1.523 -22.483 1.00 87.50 246 SER A CA 1
ATOM 2009 C C . SER A 1 246 ? -0.867 -1.156 -21.579 1.00 87.50 246 SER A C 1
ATOM 2011 O O . SER A 1 246 ? -1.833 -1.914 -21.434 1.00 87.50 246 SER A O 1
ATOM 2013 N N . LEU A 1 247 ? -0.781 0.030 -20.972 1.00 88.06 247 LEU A N 1
ATOM 2014 C CA . LEU A 1 247 ? -1.728 0.552 -19.988 1.00 88.06 247 LEU A CA 1
ATOM 2015 C C . LEU A 1 247 ? -2.525 1.732 -20.571 1.00 88.06 247 LEU A C 1
ATOM 2017 O O . LEU A 1 247 ? -2.013 2.435 -21.447 1.00 88.06 247 LEU A O 1
ATOM 2021 N N . PRO A 1 248 ? -3.740 2.015 -20.060 1.00 85.75 248 PRO A N 1
ATOM 2022 C CA . PRO A 1 248 ? -4.542 3.168 -20.484 1.00 85.75 248 PRO A CA 1
ATOM 2023 C C . PRO A 1 248 ? -3.800 4.512 -20.449 1.00 85.75 248 PRO A C 1
ATOM 2025 O O . PRO A 1 248 ? -4.046 5.359 -21.307 1.00 85.75 248 PRO A O 1
ATOM 2028 N N . GLY A 1 249 ? -2.843 4.668 -19.525 1.00 80.31 249 GLY A N 1
ATOM 2029 C CA . GLY A 1 249 ? -1.991 5.857 -19.413 1.00 80.31 249 GLY A CA 1
ATOM 2030 C C . GLY A 1 249 ? -1.215 6.201 -20.689 1.00 80.31 249 GLY A C 1
ATOM 2031 O O . GLY A 1 249 ? -0.949 7.371 -20.924 1.00 80.31 249 GLY A O 1
ATOM 2032 N N . THR A 1 250 ? -0.940 5.229 -21.572 1.00 80.56 250 THR A N 1
ATOM 2033 C CA . THR A 1 250 ? -0.314 5.488 -22.882 1.00 80.56 250 THR A CA 1
ATOM 2034 C C . THR A 1 250 ? -1.148 6.429 -23.759 1.00 80.56 250 THR A C 1
ATOM 2036 O O . THR A 1 250 ? -0.579 7.227 -24.492 1.00 80.56 250 THR A O 1
ATOM 2039 N N . ALA A 1 251 ? -2.482 6.337 -23.710 1.00 75.94 251 ALA A N 1
ATOM 2040 C CA . ALA A 1 251 ? -3.369 7.205 -24.491 1.00 75.94 251 ALA A CA 1
ATOM 2041 C C . ALA A 1 251 ? -3.768 8.489 -23.742 1.00 75.94 251 ALA A C 1
ATOM 2043 O O . ALA A 1 251 ? -4.238 9.440 -24.365 1.00 75.94 251 ALA A O 1
ATOM 2044 N N . GLY A 1 252 ? -3.627 8.517 -22.412 1.00 77.50 252 GLY A N 1
ATOM 2045 C CA . GLY A 1 252 ? -3.972 9.668 -21.577 1.00 77.50 252 GLY A CA 1
ATOM 2046 C C . GLY A 1 252 ? -5.354 10.257 -21.898 1.00 77.50 252 GLY A C 1
ATOM 2047 O O . GLY A 1 252 ? -6.365 9.551 -21.932 1.00 77.50 252 GLY A O 1
ATOM 2048 N N . ASN A 1 253 ? -5.398 11.567 -22.158 1.00 71.69 253 ASN A N 1
ATOM 2049 C CA . ASN A 1 253 ? -6.628 12.304 -22.475 1.00 71.69 253 ASN A CA 1
ATOM 2050 C C . ASN A 1 253 ? -7.114 12.152 -23.924 1.00 71.69 253 ASN A C 1
ATOM 2052 O O . ASN A 1 253 ? -8.238 12.552 -24.224 1.00 71.69 253 ASN A O 1
ATOM 2056 N N . GLU A 1 254 ? -6.325 11.536 -24.805 1.00 72.31 254 GLU A N 1
ATOM 2057 C CA . GLU A 1 254 ? -6.734 11.227 -26.182 1.00 72.31 254 GLU A CA 1
ATOM 2058 C C . GLU A 1 254 ? -7.625 9.975 -26.254 1.00 72.31 254 GLU A C 1
ATOM 2060 O O . GLU A 1 254 ? -8.097 9.578 -27.323 1.00 72.31 254 GLU A O 1
ATOM 2065 N N . LEU A 1 255 ? -7.895 9.345 -25.105 1.00 75.62 255 LEU A N 1
ATOM 2066 C CA . LEU A 1 255 ? -8.746 8.173 -25.019 1.00 75.62 255 LEU A CA 1
ATOM 2067 C C . LEU A 1 255 ? -10.205 8.505 -25.382 1.00 75.62 255 LEU A C 1
ATOM 2069 O O . LEU A 1 255 ? -10.969 9.086 -24.603 1.00 75.62 255 LEU A O 1
ATOM 2073 N N . GLY A 1 256 ? -10.612 8.068 -26.575 1.00 75.94 256 GLY A N 1
ATOM 2074 C CA . GLY A 1 256 ? -11.997 8.156 -27.032 1.00 75.94 256 GLY A CA 1
ATOM 2075 C C . GLY A 1 256 ? -12.983 7.388 -26.138 1.00 75.94 256 GLY A C 1
ATOM 2076 O O . GLY A 1 256 ? -12.600 6.546 -25.326 1.00 75.94 256 GLY A O 1
ATOM 2077 N N . LEU A 1 257 ? -14.283 7.634 -26.337 1.00 65.06 257 LEU A N 1
ATOM 2078 C CA . LEU A 1 257 ? -15.382 7.117 -25.500 1.00 65.06 257 LEU A CA 1
ATOM 2079 C C . LEU A 1 257 ? -15.377 5.586 -25.300 1.00 65.06 257 LEU A C 1
ATOM 2081 O O . LEU A 1 257 ? -15.788 5.104 -24.251 1.00 65.06 257 LEU A O 1
ATOM 2085 N N . PHE A 1 258 ? -14.886 4.824 -26.283 1.00 74.81 258 PHE A N 1
ATOM 2086 C CA . PHE A 1 258 ? -14.783 3.357 -26.233 1.00 74.81 258 PHE A CA 1
ATOM 2087 C C . PHE A 1 258 ? -13.337 2.843 -26.143 1.00 74.81 258 PHE A C 1
ATOM 2089 O O . PHE A 1 258 ? -13.091 1.649 -26.307 1.00 74.81 258 PHE A O 1
ATOM 2096 N N . GLY A 1 259 ? -12.368 3.725 -25.876 1.00 74.00 259 GLY A N 1
ATOM 2097 C CA . GLY A 1 259 ? -10.945 3.379 -25.836 1.00 74.00 259 GLY A CA 1
ATOM 2098 C C . GLY A 1 259 ? -10.584 2.375 -24.738 1.00 74.00 259 GLY A C 1
ATOM 2099 O O . GLY A 1 259 ? -9.631 1.617 -24.901 1.00 74.00 259 GLY A O 1
ATOM 2100 N N . PHE A 1 260 ? -11.386 2.288 -23.671 1.00 80.06 260 PHE A N 1
ATOM 2101 C CA . PHE A 1 260 ? -11.239 1.270 -22.625 1.00 80.06 260 PHE A CA 1
ATOM 2102 C C . PHE A 1 260 ? -11.287 -0.161 -23.181 1.00 80.06 260 PHE A C 1
ATOM 2104 O O . PHE A 1 260 ? -10.582 -1.030 -22.677 1.00 80.06 260 PHE A O 1
ATOM 2111 N N . LYS A 1 261 ? -12.060 -0.409 -24.253 1.00 85.38 261 LYS A N 1
ATOM 2112 C CA . LYS A 1 261 ? -12.221 -1.747 -24.835 1.00 85.38 261 LYS A CA 1
ATOM 2113 C C . LYS A 1 261 ? -10.889 -2.309 -25.321 1.00 85.38 261 LYS A C 1
ATOM 2115 O O . LYS A 1 261 ? -10.562 -3.435 -24.985 1.00 85.38 261 LYS A O 1
ATOM 2120 N N . LYS A 1 262 ? -10.091 -1.490 -26.015 1.00 87.50 262 LYS A N 1
ATOM 2121 C CA . LYS A 1 262 ? -8.747 -1.872 -26.470 1.00 87.50 262 LYS A CA 1
ATOM 2122 C C . LYS A 1 262 ? -7.905 -2.400 -25.308 1.00 87.50 262 LYS A C 1
ATOM 2124 O O . LYS A 1 262 ? -7.270 -3.435 -25.430 1.00 87.50 262 LYS A O 1
ATOM 2129 N N . TYR A 1 263 ? -7.890 -1.684 -24.187 1.00 88.00 263 TYR A N 1
ATOM 2130 C CA . TYR A 1 263 ? -7.069 -2.058 -23.038 1.00 88.00 263 TYR A CA 1
ATOM 2131 C C . TYR A 1 263 ? -7.628 -3.260 -22.273 1.00 88.00 263 TYR A C 1
ATOM 2133 O O . TYR A 1 263 ? -6.842 -4.052 -21.762 1.00 88.00 263 TYR A O 1
ATOM 2141 N N . ASN A 1 264 ? -8.951 -3.433 -22.238 1.00 87.88 264 ASN A N 1
ATOM 2142 C CA . ASN A 1 264 ? -9.572 -4.647 -21.710 1.00 87.88 264 ASN A CA 1
ATOM 2143 C C . ASN A 1 264 ? -9.193 -5.871 -22.557 1.00 87.88 264 ASN A C 1
ATOM 2145 O O . ASN A 1 264 ? -8.787 -6.879 -21.990 1.00 87.88 264 ASN A O 1
ATOM 2149 N N . ASP A 1 265 ? -9.240 -5.753 -23.890 1.00 89.88 265 ASP A N 1
ATOM 2150 C CA . ASP A 1 265 ? -8.858 -6.826 -24.816 1.00 89.88 265 ASP A CA 1
ATOM 2151 C C . ASP A 1 265 ? -7.380 -7.229 -24.603 1.00 89.88 265 ASP A C 1
ATOM 2153 O O . ASP A 1 265 ? -7.075 -8.412 -24.463 1.00 89.88 265 ASP A O 1
ATOM 2157 N N . LEU A 1 266 ? -6.467 -6.251 -24.473 1.00 91.31 266 LEU A N 1
ATOM 2158 C CA . LEU A 1 266 ? -5.049 -6.508 -24.164 1.00 91.31 266 LEU A CA 1
ATOM 2159 C C . LEU A 1 266 ? -4.856 -7.179 -22.794 1.00 91.31 266 LEU A C 1
ATOM 2161 O O . LEU A 1 266 ? -4.040 -8.091 -22.648 1.00 91.31 266 LEU A O 1
ATOM 2165 N N . ALA A 1 267 ? -5.592 -6.729 -21.773 1.00 90.94 267 ALA A N 1
ATOM 2166 C CA . ALA A 1 267 ? -5.491 -7.289 -20.431 1.00 90.94 267 ALA A CA 1
ATOM 2167 C C . ALA A 1 267 ? -5.993 -8.740 -20.380 1.00 90.94 267 ALA A C 1
ATOM 2169 O O . ALA A 1 267 ? -5.340 -9.582 -19.762 1.00 90.94 267 ALA A O 1
ATOM 2170 N N . GLU A 1 268 ? -7.108 -9.043 -21.047 1.00 91.31 268 GLU A N 1
ATOM 2171 C CA . GLU A 1 268 ? -7.644 -10.400 -21.163 1.00 91.31 268 GLU A CA 1
ATOM 2172 C C . GLU A 1 268 ? -6.696 -11.319 -21.945 1.00 91.31 268 GLU A C 1
ATOM 2174 O O . GLU A 1 268 ? -6.398 -12.430 -21.495 1.00 91.31 268 GLU A O 1
ATOM 2179 N N . GLU A 1 269 ? -6.165 -10.844 -23.076 1.00 93.06 269 GLU A N 1
ATOM 2180 C CA . GLU A 1 269 ? -5.175 -11.573 -23.871 1.00 93.06 269 GLU A CA 1
ATOM 2181 C C . GLU A 1 269 ? -3.939 -11.925 -23.032 1.00 93.06 269 GLU A C 1
ATOM 2183 O O . GLU A 1 269 ? -3.488 -13.076 -23.037 1.00 93.06 269 GLU A O 1
ATOM 2188 N N . TYR A 1 270 ? -3.439 -10.973 -22.238 1.00 93.81 270 TYR A N 1
ATOM 2189 C CA . TYR A 1 270 ? -2.321 -11.227 -21.338 1.00 93.81 270 TYR A CA 1
ATOM 2190 C C . TYR A 1 270 ? -2.642 -12.290 -20.282 1.00 93.81 270 TYR A C 1
ATOM 2192 O O . TYR A 1 270 ? -1.816 -13.175 -20.062 1.00 93.81 270 TYR A O 1
ATOM 2200 N N . LEU A 1 271 ? -3.823 -12.257 -19.648 1.00 93.94 271 LEU A N 1
ATOM 2201 C CA . LEU A 1 271 ? -4.207 -13.282 -18.666 1.00 93.94 271 LEU A CA 1
ATOM 2202 C C . LEU A 1 271 ? -4.214 -14.687 -19.286 1.00 93.94 271 LEU A C 1
ATOM 2204 O O . LEU A 1 271 ? -3.713 -15.630 -18.672 1.00 93.94 271 LEU A O 1
ATOM 2208 N N . LYS A 1 272 ? -4.724 -14.820 -20.514 1.00 94.31 272 LYS A N 1
ATOM 2209 C CA . LYS A 1 272 ? -4.762 -16.090 -21.251 1.00 94.31 272 LYS A CA 1
ATOM 2210 C C . LYS A 1 272 ? -3.363 -16.607 -21.603 1.00 94.31 272 LYS A C 1
ATOM 2212 O O . LYS A 1 272 ? -3.066 -17.794 -21.432 1.00 94.31 272 LYS A O 1
ATOM 2217 N N . ILE A 1 273 ? -2.495 -15.727 -22.099 1.00 95.00 273 ILE A N 1
ATOM 2218 C CA . ILE A 1 273 ? -1.113 -16.071 -22.460 1.00 95.00 273 ILE A CA 1
ATOM 2219 C C . ILE A 1 273 ? -0.303 -16.425 -21.207 1.00 95.00 273 ILE A C 1
ATOM 2221 O O . ILE A 1 273 ? 0.396 -17.438 -21.191 1.00 95.00 273 ILE A O 1
ATOM 2225 N N . LYS A 1 274 ? -0.465 -15.658 -20.124 1.00 95.12 274 LYS A N 1
ATOM 2226 C CA . LYS A 1 274 ? 0.148 -15.941 -18.823 1.00 95.12 274 LYS A CA 1
ATOM 2227 C C . LYS A 1 274 ? -0.294 -17.282 -18.257 1.00 95.12 274 LYS A C 1
ATOM 2229 O O . LYS A 1 274 ? 0.530 -17.990 -17.692 1.00 95.12 274 LYS A O 1
ATOM 2234 N N . ASP A 1 275 ? -1.556 -17.660 -18.422 1.00 95.44 275 ASP A N 1
ATOM 2235 C CA . ASP A 1 275 ? -2.035 -18.970 -17.982 1.00 95.44 275 ASP A CA 1
ATOM 2236 C C . ASP A 1 275 ? -1.401 -20.114 -18.758 1.00 95.44 275 ASP A C 1
ATOM 2238 O O . ASP A 1 275 ? -0.934 -21.080 -18.164 1.00 95.44 275 ASP A O 1
ATOM 2242 N N . THR A 1 276 ? -1.304 -19.964 -20.080 1.00 95.50 276 THR A N 1
ATOM 2243 C CA . THR A 1 276 ? -0.608 -20.931 -20.940 1.00 95.50 276 THR A CA 1
ATOM 2244 C C . THR A 1 276 ? 0.845 -21.096 -20.501 1.00 95.50 276 THR A C 1
ATOM 2246 O O . THR A 1 276 ? 1.328 -22.218 -20.363 1.00 95.50 276 THR A O 1
ATOM 2249 N N . PHE A 1 277 ? 1.524 -19.986 -20.222 1.00 93.88 277 PHE A N 1
ATOM 2250 C CA . PHE A 1 277 ? 2.893 -19.995 -19.728 1.00 93.88 277 PHE A CA 1
ATOM 2251 C C . PHE A 1 277 ? 3.008 -20.610 -18.323 1.00 93.88 277 PHE A C 1
ATOM 2253 O O . PHE A 1 277 ? 3.864 -21.459 -18.093 1.00 93.88 277 PHE A O 1
ATOM 2260 N N . ALA A 1 278 ? 2.104 -20.283 -17.397 1.00 93.44 278 ALA A N 1
ATOM 2261 C CA . ALA A 1 278 ? 2.056 -20.912 -16.078 1.00 93.44 278 ALA A CA 1
ATOM 2262 C C . ALA A 1 278 ? 1.854 -22.433 -16.182 1.00 93.44 278 ALA A C 1
ATOM 2264 O O . ALA A 1 278 ? 2.508 -23.189 -15.472 1.00 93.44 278 ALA A O 1
ATOM 2265 N N . ASN A 1 279 ? 1.010 -22.895 -17.108 1.00 95.19 279 ASN A N 1
ATOM 2266 C CA . ASN A 1 279 ? 0.804 -24.321 -17.366 1.00 95.19 279 ASN A CA 1
ATOM 2267 C C . ASN A 1 279 ? 2.088 -24.991 -17.881 1.00 95.19 279 ASN A C 1
ATOM 2269 O O . ASN A 1 279 ? 2.420 -26.088 -17.438 1.00 95.19 279 ASN A O 1
ATOM 2273 N N . GLN A 1 280 ? 2.838 -24.327 -18.769 1.00 93.19 280 GLN A N 1
ATOM 2274 C CA . GLN A 1 280 ? 4.146 -24.809 -19.236 1.00 93.19 280 GLN A CA 1
ATOM 2275 C C . GLN A 1 280 ? 5.143 -24.931 -18.081 1.00 93.19 280 GLN A C 1
ATOM 2277 O O . GLN A 1 280 ? 5.785 -25.972 -17.947 1.00 93.19 280 GLN A O 1
ATOM 2282 N N . LEU A 1 281 ? 5.212 -23.920 -17.208 1.00 90.38 281 LEU A N 1
ATOM 2283 C CA . LEU A 1 281 ? 6.050 -23.972 -16.010 1.00 90.38 281 LEU A CA 1
ATOM 2284 C C . LEU A 1 281 ? 5.662 -25.144 -15.104 1.00 90.38 281 LEU A C 1
ATOM 2286 O O . LEU A 1 281 ? 6.541 -25.875 -14.659 1.00 90.38 281 LEU A O 1
ATOM 2290 N N . ILE A 1 282 ? 4.363 -25.376 -14.881 1.00 91.62 282 ILE A N 1
ATOM 2291 C CA . ILE A 1 282 ? 3.898 -26.491 -14.045 1.00 91.62 282 ILE A CA 1
ATOM 2292 C C . ILE A 1 282 ? 4.274 -27.848 -14.656 1.00 91.62 282 ILE A C 1
ATOM 2294 O O . ILE A 1 282 ? 4.694 -28.750 -13.935 1.00 91.62 282 ILE A O 1
ATOM 2298 N N . VAL A 1 283 ? 4.155 -28.007 -15.977 1.00 92.75 283 VAL A N 1
ATOM 2299 C CA . VAL A 1 283 ? 4.561 -29.244 -16.670 1.00 92.75 283 VAL A CA 1
ATOM 2300 C C . VAL A 1 283 ? 6.064 -29.482 -16.554 1.00 92.75 283 VAL A C 1
ATOM 2302 O O . VAL A 1 283 ? 6.491 -30.617 -16.352 1.00 92.75 283 VAL A O 1
ATOM 2305 N N . GLN A 1 284 ? 6.863 -28.427 -16.702 1.00 90.19 284 GLN A N 1
ATOM 2306 C CA . GLN A 1 284 ? 8.317 -28.531 -16.766 1.00 90.19 284 GLN A CA 1
ATOM 2307 C C . GLN A 1 284 ? 8.972 -28.647 -15.384 1.00 90.19 284 GLN A C 1
ATOM 2309 O O . GLN A 1 284 ? 9.942 -29.387 -15.228 1.00 90.19 284 GLN A O 1
ATOM 2314 N N . TYR A 1 285 ? 8.448 -27.927 -14.391 1.00 86.69 285 TYR A N 1
ATOM 2315 C CA . TYR A 1 285 ? 9.084 -27.737 -13.085 1.00 86.69 285 TYR A CA 1
ATOM 2316 C C . TYR A 1 285 ? 8.231 -28.232 -11.901 1.00 86.69 285 TYR A C 1
ATOM 2318 O O . TYR A 1 285 ? 8.732 -28.315 -10.780 1.00 86.69 285 TYR A O 1
ATOM 2326 N N . GLY A 1 286 ? 6.973 -28.619 -12.136 1.00 89.62 286 GLY A N 1
ATOM 2327 C CA . GLY A 1 286 ? 6.021 -29.042 -11.107 1.00 89.62 286 GLY A CA 1
ATOM 2328 C C . GLY A 1 286 ? 5.086 -27.921 -10.639 1.00 89.62 286 GLY A C 1
ATOM 2329 O O . GLY A 1 286 ? 5.278 -26.745 -10.936 1.00 89.62 286 GLY A O 1
ATOM 2330 N N . GLY A 1 287 ? 4.028 -28.296 -9.913 1.00 91.75 287 GLY A N 1
ATOM 2331 C CA . GLY A 1 287 ? 3.041 -27.346 -9.392 1.00 91.75 287 GLY A CA 1
ATOM 2332 C C . GLY A 1 287 ? 3.641 -26.363 -8.384 1.00 91.75 287 GLY A C 1
ATOM 2333 O O . GLY A 1 287 ? 4.548 -26.724 -7.636 1.00 91.75 287 GLY A O 1
ATOM 2334 N N . PHE A 1 288 ? 3.088 -25.147 -8.316 1.00 92.69 288 PHE A N 1
ATOM 2335 C CA . PHE A 1 288 ? 3.581 -24.097 -7.417 1.00 92.69 288 PHE A CA 1
ATOM 2336 C C . PHE A 1 288 ? 3.548 -24.517 -5.941 1.00 92.69 288 PHE A C 1
ATOM 2338 O O . PHE A 1 288 ? 2.550 -25.061 -5.456 1.00 92.69 288 PHE A O 1
ATOM 2345 N N . GLN A 1 289 ? 4.632 -24.227 -5.229 1.00 93.38 289 GLN A N 1
ATOM 2346 C CA . GLN A 1 289 ? 4.910 -24.622 -3.853 1.00 93.38 289 GLN A CA 1
ATOM 2347 C C . GLN A 1 289 ? 5.062 -23.408 -2.937 1.00 93.38 289 GLN A C 1
ATOM 2349 O O . GLN A 1 289 ? 5.276 -22.281 -3.367 1.00 93.38 289 GLN A O 1
ATOM 2354 N N . MET A 1 290 ? 5.030 -23.642 -1.625 1.00 94.12 290 MET A N 1
ATOM 2355 C CA . MET A 1 290 ? 5.178 -22.577 -0.630 1.00 94.12 290 MET A CA 1
ATOM 2356 C C . MET A 1 290 ? 6.523 -21.845 -0.799 1.00 94.12 290 MET A C 1
ATOM 2358 O O . MET A 1 290 ? 6.596 -20.644 -0.562 1.00 94.12 290 MET A O 1
ATOM 2362 N N . ASP A 1 291 ? 7.556 -22.538 -1.295 1.00 91.69 291 ASP A N 1
ATOM 2363 C CA . ASP A 1 291 ? 8.877 -21.973 -1.591 1.00 91.69 291 ASP A CA 1
ATOM 2364 C C . ASP A 1 291 ? 8.919 -20.948 -2.739 1.00 91.69 291 ASP A C 1
ATOM 2366 O O . ASP A 1 291 ? 9.856 -20.142 -2.801 1.00 91.69 291 ASP A O 1
ATOM 2370 N N . ASP A 1 292 ? 7.872 -20.899 -3.565 1.00 92.00 292 ASP A N 1
ATOM 2371 C CA . ASP A 1 292 ? 7.726 -19.924 -4.649 1.00 92.00 292 ASP A CA 1
ATOM 2372 C C . ASP A 1 292 ? 7.210 -18.566 -4.160 1.00 92.00 292 ASP A C 1
ATOM 2374 O O . ASP A 1 292 ? 7.176 -17.606 -4.925 1.00 92.00 292 ASP A O 1
ATOM 2378 N N . ILE A 1 293 ? 6.822 -18.445 -2.886 1.00 94.62 293 ILE A N 1
ATOM 2379 C CA . ILE A 1 293 ? 6.424 -17.173 -2.269 1.00 94.62 293 ILE A CA 1
ATOM 2380 C C . ILE A 1 293 ? 7.658 -16.523 -1.641 1.00 94.62 293 ILE A C 1
ATOM 2382 O O . ILE A 1 293 ? 8.470 -17.191 -1.010 1.00 94.62 293 ILE A O 1
ATOM 2386 N N . TRP A 1 294 ? 7.847 -15.221 -1.786 1.00 95.25 294 TRP A N 1
ATOM 2387 C CA . TRP A 1 294 ? 8.949 -14.501 -1.157 1.00 95.25 294 TRP A CA 1
ATOM 2388 C C . TRP A 1 294 ? 8.769 -14.451 0.367 1.00 95.25 294 TRP A C 1
ATOM 2390 O O . TRP A 1 294 ? 7.692 -14.128 0.862 1.00 95.25 294 TRP A O 1
ATOM 2400 N N . ASP A 1 295 ? 9.821 -14.762 1.124 1.00 94.31 295 ASP A N 1
ATOM 2401 C CA . ASP A 1 295 ? 9.810 -14.819 2.593 1.00 94.31 295 ASP A CA 1
ATOM 2402 C C . ASP A 1 295 ? 10.494 -13.606 3.248 1.00 94.31 295 ASP A C 1
ATOM 2404 O O . ASP A 1 295 ? 10.775 -13.613 4.446 1.00 94.31 295 ASP A O 1
ATOM 2408 N N . GLY A 1 296 ? 10.801 -12.563 2.472 1.00 94.19 296 GLY A N 1
ATOM 2409 C CA . GLY A 1 296 ? 11.512 -11.392 2.982 1.00 94.19 296 GLY A CA 1
ATOM 2410 C C . GLY A 1 296 ? 13.008 -11.629 3.193 1.00 94.19 296 GLY A C 1
ATOM 2411 O O . GLY A 1 296 ? 13.647 -10.847 3.902 1.00 94.19 296 GLY A O 1
ATOM 2412 N N . ASN A 1 297 ? 13.568 -12.716 2.651 1.00 90.69 297 ASN A N 1
ATOM 2413 C CA . ASN A 1 297 ? 14.925 -13.187 2.943 1.00 90.69 297 ASN A CA 1
ATOM 2414 C C . ASN A 1 297 ? 15.149 -13.369 4.459 1.00 90.69 297 ASN A C 1
ATOM 2416 O O . ASN A 1 297 ? 16.237 -13.127 4.983 1.00 90.69 297 ASN A O 1
ATOM 2420 N N . GLY A 1 298 ? 14.080 -13.708 5.189 1.00 89.62 298 GLY A N 1
ATOM 2421 C CA . GLY A 1 298 ? 14.070 -13.904 6.639 1.00 89.62 298 GLY A CA 1
ATOM 2422 C C . GLY A 1 298 ? 14.242 -12.648 7.504 1.00 89.62 298 GLY A C 1
ATOM 2423 O O . GLY A 1 298 ? 14.217 -12.774 8.728 1.00 89.62 298 GLY A O 1
ATOM 2424 N N . VAL A 1 299 ? 14.410 -11.453 6.926 1.00 90.50 299 VAL A N 1
ATOM 2425 C CA . VAL A 1 299 ? 14.650 -10.204 7.686 1.00 90.50 299 VAL A CA 1
ATOM 2426 C C . VAL A 1 299 ? 13.724 -9.055 7.294 1.00 90.50 299 VAL A C 1
ATOM 2428 O O . VAL A 1 299 ? 13.366 -8.234 8.137 1.00 90.50 299 VAL A O 1
ATOM 2431 N N . ASN A 1 300 ? 13.313 -8.979 6.029 1.00 94.50 300 ASN A N 1
ATOM 2432 C CA . ASN A 1 300 ? 12.448 -7.917 5.542 1.00 94.50 300 ASN A CA 1
ATOM 2433 C C . ASN A 1 300 ? 10.992 -8.205 5.926 1.00 94.50 300 ASN A C 1
ATOM 2435 O O . ASN A 1 300 ? 10.476 -9.261 5.603 1.00 94.50 300 ASN A O 1
ATOM 2439 N N . GLN A 1 301 ? 10.305 -7.254 6.560 1.00 95.38 301 GLN A N 1
ATOM 2440 C CA . GLN A 1 301 ? 8.906 -7.399 6.992 1.00 95.38 301 GLN A CA 1
ATOM 2441 C C . GLN A 1 301 ? 7.855 -7.085 5.907 1.00 95.38 301 GLN A C 1
ATOM 2443 O O . GLN A 1 301 ? 6.660 -7.065 6.194 1.00 95.38 301 GLN A O 1
ATOM 2448 N N . ASN A 1 302 ? 8.264 -6.832 4.661 1.00 96.50 302 ASN A N 1
ATOM 2449 C CA . ASN A 1 302 ? 7.366 -6.589 3.526 1.00 96.50 302 ASN A CA 1
ATOM 2450 C C . ASN A 1 302 ? 6.782 -7.822 2.774 1.00 96.50 302 ASN A C 1
ATOM 2452 O O . ASN A 1 302 ? 5.932 -7.580 1.919 1.00 96.50 302 ASN A O 1
ATOM 2456 N N . PRO A 1 303 ? 7.130 -9.107 3.026 1.00 96.88 303 PRO A N 1
ATOM 2457 C CA . PRO A 1 303 ? 6.673 -10.222 2.181 1.00 96.88 303 PRO A CA 1
ATOM 2458 C C . PRO A 1 303 ? 5.183 -10.549 2.290 1.00 96.88 303 PRO A C 1
ATOM 2460 O O . PRO A 1 303 ? 4.651 -11.279 1.456 1.00 96.88 303 PRO A O 1
ATOM 2463 N N . SER A 1 304 ? 4.494 -10.017 3.299 1.00 96.62 304 SER A N 1
ATOM 2464 C CA . SER A 1 304 ? 3.036 -10.077 3.371 1.00 96.62 304 SER A CA 1
ATOM 2465 C C . SER A 1 304 ? 2.466 -8.752 3.838 1.00 96.62 304 SER A C 1
ATOM 2467 O O . SER A 1 304 ? 3.036 -8.099 4.716 1.00 96.62 304 SER A O 1
ATOM 2469 N N . LEU A 1 305 ? 1.333 -8.369 3.260 1.00 96.94 305 LEU A N 1
ATOM 2470 C CA . LEU A 1 305 ? 0.623 -7.138 3.579 1.00 96.94 305 LEU A CA 1
ATOM 2471 C C . LEU A 1 305 ? -0.868 -7.428 3.757 1.00 96.94 305 LEU A C 1
ATOM 2473 O O . LEU A 1 305 ? -1.426 -8.313 3.109 1.00 96.94 305 LEU A O 1
ATOM 2477 N N . THR A 1 306 ? -1.531 -6.630 4.584 1.00 96.06 306 THR A N 1
ATOM 2478 C CA . THR A 1 306 ? -2.990 -6.589 4.685 1.00 96.06 306 THR A CA 1
ATOM 2479 C C . THR A 1 306 ? -3.490 -5.245 4.209 1.00 96.06 306 THR A C 1
ATOM 2481 O O . THR A 1 306 ? -2.984 -4.198 4.622 1.00 96.06 306 THR A O 1
ATOM 2484 N N . ILE A 1 307 ? -4.495 -5.286 3.343 1.00 95.31 307 ILE A N 1
ATOM 2485 C CA . ILE A 1 307 ? -5.189 -4.102 2.861 1.00 95.31 307 ILE A CA 1
ATOM 2486 C C . ILE A 1 307 ? -6.536 -4.074 3.564 1.00 95.31 307 ILE A C 1
ATOM 2488 O O . ILE A 1 307 ? -7.293 -5.043 3.495 1.00 95.31 307 ILE A O 1
ATOM 2492 N N . PHE A 1 308 ? -6.820 -2.951 4.215 1.00 93.75 308 PHE A N 1
ATOM 2493 C CA . PHE A 1 308 ? -8.131 -2.637 4.761 1.00 93.75 308 PHE A CA 1
ATOM 2494 C C . PHE A 1 308 ? -8.778 -1.551 3.916 1.00 93.75 308 PHE A C 1
ATOM 2496 O O . PHE A 1 308 ? -8.212 -0.463 3.818 1.00 93.75 308 PHE A O 1
ATOM 2503 N N . ARG A 1 309 ? -9.951 -1.810 3.336 1.00 91.38 309 ARG A N 1
ATOM 2504 C CA . ARG A 1 309 ? -10.813 -0.755 2.782 1.00 91.38 309 ARG A CA 1
ATOM 2505 C C . ARG A 1 309 ? -11.817 -0.344 3.852 1.00 91.38 309 ARG A C 1
ATOM 2507 O O . ARG A 1 309 ? -12.447 -1.193 4.470 1.00 91.38 309 ARG A O 1
ATOM 2514 N N . HIS A 1 310 ? -11.947 0.960 4.055 1.00 85.06 310 HIS A N 1
ATOM 2515 C CA . HIS A 1 310 ? -12.915 1.573 4.957 1.00 85.06 310 HIS A CA 1
ATOM 2516 C C . HIS A 1 310 ? -13.474 2.820 4.271 1.00 85.06 310 HIS A C 1
ATOM 2518 O O . HIS A 1 310 ? -12.768 3.788 3.992 1.00 85.06 310 HIS A O 1
ATOM 2524 N N . PHE A 1 311 ? -14.760 2.767 3.949 1.00 73.50 311 PHE A N 1
ATOM 2525 C CA . PHE A 1 311 ? -15.496 3.773 3.196 1.00 73.50 311 PHE A CA 1
ATOM 2526 C C . PHE A 1 311 ? -14.881 4.026 1.802 1.00 73.50 311 PHE A C 1
ATOM 2528 O O . PHE A 1 311 ? -14.721 3.100 1.007 1.00 73.50 311 PHE A O 1
ATOM 2535 N N . ASP A 1 312 ? -14.558 5.274 1.472 1.00 73.31 312 ASP A N 1
ATOM 2536 C CA . ASP A 1 312 ? -13.847 5.699 0.263 1.00 73.31 312 ASP A CA 1
ATOM 2537 C C . ASP A 1 312 ? -12.349 5.961 0.538 1.00 73.31 312 ASP A C 1
ATOM 2539 O O . ASP A 1 312 ? -11.711 6.799 -0.112 1.00 73.31 312 ASP A O 1
ATOM 2543 N N . SER A 1 313 ? -11.786 5.219 1.498 1.00 83.56 313 SER A N 1
ATOM 2544 C CA . SER A 1 313 ? -10.356 5.144 1.777 1.00 83.56 313 SER A CA 1
ATOM 2545 C C . SER A 1 313 ? -9.906 3.696 1.986 1.00 83.56 313 SER A C 1
ATOM 2547 O O . SER A 1 313 ? -10.700 2.764 2.112 1.00 83.56 313 SER A O 1
ATOM 2549 N N . ALA A 1 314 ? -8.594 3.498 2.026 1.00 89.31 314 ALA A N 1
ATOM 2550 C CA . ALA A 1 314 ? -8.008 2.231 2.421 1.00 89.31 314 ALA A CA 1
ATOM 2551 C C . ALA A 1 314 ? -6.687 2.455 3.162 1.00 89.31 314 ALA A C 1
ATOM 2553 O O . ALA A 1 314 ? -6.182 3.576 3.281 1.00 89.31 314 ALA A O 1
ATOM 2554 N N . THR A 1 315 ? -6.130 1.393 3.732 1.00 91.31 315 THR A N 1
ATOM 2555 C CA . THR A 1 315 ? -4.850 1.429 4.438 1.00 91.31 315 THR A CA 1
ATOM 2556 C C . THR A 1 315 ? -4.115 0.111 4.290 1.00 91.31 315 THR A C 1
ATOM 2558 O O . THR A 1 315 ? -4.728 -0.952 4.262 1.00 91.31 315 THR A O 1
ATOM 2561 N N . VAL A 1 316 ? -2.790 0.199 4.213 1.00 94.19 316 VAL A N 1
ATOM 2562 C CA . VAL A 1 316 ? -1.893 -0.942 4.048 1.00 94.19 316 VAL A CA 1
ATOM 2563 C C . VAL A 1 316 ? -1.088 -1.131 5.326 1.00 94.19 316 VAL A C 1
ATOM 2565 O O . VAL A 1 316 ? -0.467 -0.185 5.820 1.00 94.19 316 VAL A O 1
ATOM 2568 N N . VAL A 1 317 ? -1.068 -2.355 5.843 1.00 93.44 317 VAL A N 1
ATOM 2569 C CA . VAL A 1 317 ? -0.218 -2.759 6.970 1.00 93.44 317 VAL A CA 1
ATOM 2570 C C . VAL A 1 317 ? 0.624 -3.966 6.597 1.00 93.44 317 VAL A C 1
ATOM 2572 O O . VAL A 1 317 ? 0.235 -4.763 5.750 1.00 93.44 317 VAL A O 1
ATOM 2575 N N . LYS A 1 318 ? 1.785 -4.100 7.235 1.00 94.62 318 LYS A N 1
ATOM 2576 C CA . LYS A 1 318 ? 2.635 -5.284 7.091 1.00 94.62 318 LYS A CA 1
ATOM 2577 C C . LYS A 1 318 ? 2.052 -6.455 7.886 1.00 94.62 318 LYS A C 1
ATOM 2579 O O . LYS A 1 318 ? 1.513 -6.245 8.971 1.00 94.62 318 LYS A O 1
ATOM 2584 N N . GLY A 1 319 ? 2.212 -7.668 7.369 1.00 93.56 319 GLY A N 1
ATOM 2585 C CA . GLY A 1 319 ? 1.709 -8.902 7.968 1.00 93.56 319 GLY A CA 1
ATOM 2586 C C . GLY A 1 319 ? 0.300 -9.292 7.514 1.00 93.56 319 GLY A C 1
ATOM 2587 O O . GLY A 1 319 ? -0.387 -8.547 6.813 1.00 93.56 319 GLY A O 1
ATOM 2588 N N . LEU A 1 320 ? -0.121 -10.481 7.948 1.00 93.44 320 LEU A N 1
ATOM 2589 C CA . LEU A 1 320 ? -1.454 -11.054 7.742 1.00 93.44 320 LEU A CA 1
ATOM 2590 C C . LEU A 1 320 ? -2.335 -10.718 8.958 1.00 93.44 320 LEU A C 1
ATOM 2592 O O . LEU A 1 320 ? -2.438 -11.509 9.889 1.00 93.44 320 LEU A O 1
ATOM 2596 N N . VAL A 1 321 ? -2.896 -9.510 8.979 1.00 92.31 321 VAL A N 1
ATOM 2597 C CA . VAL A 1 321 ? -3.663 -8.936 10.097 1.00 92.31 321 VAL A CA 1
ATOM 2598 C C . VAL A 1 321 ? -5.157 -9.223 9.916 1.00 92.31 321 VAL A C 1
ATOM 2600 O O . VAL A 1 321 ? -5.678 -9.181 8.797 1.00 92.31 321 VAL A O 1
ATOM 2603 N N . GLY A 1 322 ? -5.860 -9.474 11.020 1.00 90.69 322 GLY A N 1
ATOM 2604 C CA . GLY A 1 322 ? -7.273 -9.834 11.057 1.00 90.69 322 GLY A CA 1
ATOM 2605 C C . GLY A 1 322 ? -7.546 -11.324 10.826 1.00 90.69 322 GLY A C 1
ATOM 2606 O O . GLY A 1 322 ? -6.648 -12.149 10.671 1.00 90.69 322 GLY A O 1
ATOM 2607 N N . ASP A 1 323 ? -8.830 -11.670 10.773 1.00 88.25 323 ASP A N 1
ATOM 2608 C CA . ASP A 1 323 ? -9.286 -13.020 10.432 1.00 88.25 323 ASP A CA 1
ATOM 2609 C C . ASP A 1 323 ? -8.922 -13.401 8.983 1.00 88.25 323 ASP A C 1
ATOM 2611 O O . ASP A 1 323 ? -8.793 -12.542 8.105 1.00 88.25 323 ASP A O 1
ATOM 2615 N N . THR A 1 324 ? -8.863 -14.706 8.687 1.00 90.50 324 THR A N 1
ATOM 2616 C CA . THR A 1 324 ? -8.608 -15.189 7.314 1.00 90.50 324 THR A CA 1
ATOM 2617 C C . THR A 1 324 ? -9.611 -14.576 6.325 1.00 90.50 324 THR A C 1
ATOM 2619 O O . THR A 1 324 ? -10.812 -14.823 6.461 1.00 90.50 324 THR A O 1
ATOM 2622 N N . PRO A 1 325 ? -9.165 -13.769 5.342 1.00 92.31 325 PRO A N 1
ATOM 2623 C CA . PRO A 1 325 ? -10.059 -13.039 4.454 1.00 92.31 325 PRO A CA 1
ATOM 2624 C C . PRO A 1 325 ? -10.747 -13.967 3.450 1.00 92.31 325 PRO A C 1
ATOM 2626 O O . PRO A 1 325 ? -10.408 -15.146 3.294 1.00 92.31 325 PRO A O 1
ATOM 2629 N N . LEU A 1 326 ? -11.739 -13.431 2.735 1.00 90.69 326 LEU A N 1
ATOM 2630 C CA . LEU A 1 326 ? -12.452 -14.167 1.690 1.00 90.69 326 LEU A CA 1
ATOM 2631 C C . LEU A 1 326 ? -11.511 -14.585 0.541 1.00 90.69 326 LEU A C 1
ATOM 2633 O O . LEU A 1 326 ? -11.588 -15.732 0.095 1.00 90.69 326 LEU A O 1
ATOM 2637 N N . THR A 1 327 ? -10.600 -13.692 0.148 1.00 91.31 327 THR A N 1
ATOM 2638 C CA . THR A 1 327 ? -9.612 -13.856 -0.930 1.00 91.31 327 THR A CA 1
ATOM 2639 C C . THR A 1 327 ? -8.238 -13.308 -0.512 1.00 91.31 327 THR A C 1
ATOM 2641 O O . THR A 1 327 ? -8.128 -12.610 0.500 1.00 91.31 327 THR A O 1
ATOM 2644 N N . GLY A 1 328 ? -7.202 -13.613 -1.291 1.00 94.88 328 GLY A N 1
ATOM 2645 C CA . GLY A 1 328 ? -5.870 -13.021 -1.204 1.00 94.88 328 GLY A CA 1
ATOM 2646 C C . GLY A 1 328 ? -5.230 -12.939 -2.588 1.00 94.88 328 GLY A C 1
ATOM 2647 O O . GLY A 1 328 ? -5.702 -13.584 -3.522 1.00 94.88 328 GLY A O 1
ATOM 2648 N N . TRP A 1 329 ? -4.186 -12.125 -2.726 1.00 96.81 329 TRP A N 1
ATOM 2649 C CA . TRP A 1 329 ? -3.448 -11.959 -3.979 1.00 96.81 329 TRP A CA 1
ATOM 2650 C C . TRP A 1 329 ? -2.019 -12.460 -3.817 1.00 96.81 329 TRP A C 1
ATOM 2652 O O . TRP A 1 329 ? -1.364 -12.144 -2.820 1.00 96.81 329 TRP A O 1
ATOM 2662 N N . ILE A 1 330 ? -1.528 -13.192 -4.816 1.00 97.81 330 ILE A N 1
ATOM 2663 C CA . ILE A 1 330 ? -0.095 -13.454 -4.964 1.00 97.81 330 ILE A CA 1
ATOM 2664 C C . ILE A 1 330 ? 0.408 -12.620 -6.140 1.00 97.81 330 ILE A C 1
ATOM 2666 O O . ILE A 1 330 ? -0.010 -12.807 -7.284 1.00 97.81 330 ILE A O 1
ATOM 2670 N N . VAL A 1 331 ? 1.266 -11.651 -5.843 1.00 98.00 331 VAL A N 1
ATOM 2671 C CA . VAL A 1 331 ? 1.715 -10.635 -6.795 1.00 98.00 331 VAL A CA 1
ATOM 2672 C C . VAL A 1 331 ? 3.079 -11.023 -7.352 1.00 98.00 331 VAL A C 1
ATOM 2674 O O . VAL A 1 331 ? 3.995 -11.295 -6.585 1.00 98.00 331 VAL A O 1
ATOM 2677 N N . ASP A 1 332 ? 3.212 -11.076 -8.676 1.00 95.50 332 ASP A N 1
ATOM 2678 C CA . ASP A 1 332 ? 4.493 -11.238 -9.375 1.00 95.50 332 ASP A CA 1
ATOM 2679 C C . ASP A 1 332 ? 4.994 -9.901 -9.932 1.00 95.50 332 ASP A C 1
ATOM 2681 O O . ASP A 1 332 ? 4.347 -8.862 -9.782 1.00 95.50 332 ASP A O 1
ATOM 2685 N N . TYR A 1 333 ? 6.163 -9.928 -10.576 1.00 94.88 333 TYR A N 1
ATOM 2686 C CA . TYR A 1 333 ? 6.792 -8.724 -11.101 1.00 94.88 333 TYR A CA 1
ATOM 2687 C C . TYR A 1 333 ? 5.916 -7.950 -12.104 1.00 94.88 333 TYR A C 1
ATOM 2689 O O . TYR A 1 333 ? 5.660 -6.769 -11.847 1.00 94.88 333 TYR A O 1
ATOM 2697 N N . PRO A 1 334 ? 5.414 -8.554 -13.208 1.00 95.00 334 PRO A N 1
ATOM 2698 C CA . PRO A 1 334 ? 4.594 -7.808 -14.156 1.00 95.00 334 PRO A CA 1
ATOM 2699 C C . PRO A 1 334 ? 3.337 -7.223 -13.522 1.00 95.00 334 PRO A C 1
ATOM 2701 O O . PRO A 1 334 ? 2.957 -6.098 -13.843 1.00 95.00 334 PRO A O 1
ATOM 2704 N N . LEU A 1 335 ? 2.702 -7.956 -12.603 1.00 96.25 335 LEU A N 1
ATOM 2705 C CA . LEU A 1 335 ? 1.538 -7.451 -11.895 1.00 96.25 335 LEU A CA 1
ATOM 2706 C C . LEU A 1 335 ? 1.896 -6.255 -11.001 1.00 96.25 335 LEU A C 1
ATOM 2708 O O . LEU A 1 335 ? 1.217 -5.232 -11.070 1.00 96.25 335 LEU A O 1
ATOM 2712 N N . PHE A 1 336 ? 2.962 -6.342 -10.197 1.00 97.44 336 PHE A N 1
ATOM 2713 C CA . PHE A 1 336 ? 3.332 -5.269 -9.267 1.00 97.44 336 PHE A CA 1
ATOM 2714 C C . PHE A 1 336 ? 3.655 -3.961 -10.004 1.00 97.44 336 PHE A C 1
ATOM 2716 O O . PHE A 1 336 ? 3.121 -2.902 -9.665 1.00 97.44 336 PHE A O 1
ATOM 2723 N N . GLU A 1 337 ? 4.469 -4.049 -11.057 1.00 96.19 337 GLU A N 1
ATOM 2724 C CA . GLU A 1 337 ? 4.876 -2.897 -11.864 1.00 96.19 337 GLU A CA 1
ATOM 2725 C C . GLU A 1 337 ? 3.673 -2.264 -12.589 1.00 96.19 337 GLU A C 1
ATOM 2727 O O . GLU A 1 337 ? 3.508 -1.043 -12.587 1.00 96.19 337 GLU A O 1
ATOM 2732 N N . ARG A 1 338 ? 2.765 -3.075 -13.156 1.00 95.56 338 ARG A N 1
ATOM 2733 C CA . ARG A 1 338 ? 1.559 -2.558 -13.832 1.00 95.56 338 ARG A CA 1
ATOM 2734 C C . ARG A 1 338 ? 0.625 -1.841 -12.883 1.00 95.56 338 ARG A C 1
ATOM 2736 O O . ARG A 1 338 ? 0.072 -0.818 -13.272 1.00 95.56 338 ARG A O 1
ATOM 2743 N N . ILE A 1 339 ? 0.441 -2.346 -11.660 1.00 94.50 339 ILE A N 1
ATOM 2744 C CA . ILE A 1 339 ? -0.386 -1.649 -10.670 1.00 94.50 339 ILE A CA 1
ATOM 2745 C C . ILE A 1 339 ? 0.225 -0.271 -10.373 1.00 94.50 339 ILE A C 1
ATOM 2747 O O . ILE A 1 339 ? -0.508 0.716 -10.363 1.00 94.50 339 ILE A O 1
ATOM 2751 N N . HIS A 1 340 ? 1.552 -0.169 -10.219 1.00 95.25 340 HIS A N 1
ATOM 2752 C CA . HIS A 1 340 ? 2.228 1.118 -10.005 1.00 95.25 340 HIS A CA 1
ATOM 2753 C C . HIS A 1 340 ? 2.008 2.100 -11.157 1.00 95.25 340 HIS A C 1
ATOM 2755 O O . HIS A 1 340 ? 1.582 3.232 -10.925 1.00 95.25 340 HIS A O 1
ATOM 2761 N N . TYR A 1 341 ? 2.218 1.679 -12.404 1.00 94.00 341 TYR A N 1
ATOM 2762 C CA . TYR A 1 341 ? 2.031 2.578 -13.548 1.00 94.00 341 TYR A CA 1
ATOM 2763 C C . TYR A 1 341 ? 0.565 2.894 -13.833 1.00 94.00 341 TYR A C 1
ATOM 2765 O O . TYR A 1 341 ? 0.265 3.989 -14.294 1.00 94.00 341 TYR A O 1
ATOM 2773 N N . LEU A 1 342 ? -0.363 1.992 -13.513 1.00 91.44 342 LEU A N 1
ATOM 2774 C CA . LEU A 1 342 ? -1.792 2.244 -13.681 1.00 91.44 342 LEU A CA 1
ATOM 2775 C C . LEU A 1 342 ? -2.336 3.240 -12.650 1.00 91.44 342 LEU A C 1
ATOM 2777 O O . LEU A 1 342 ? -3.176 4.074 -12.979 1.00 91.44 342 LEU A O 1
ATOM 2781 N N . LEU A 1 343 ? -1.906 3.103 -11.393 1.00 89.50 343 LEU A N 1
ATOM 2782 C CA . LEU A 1 343 ? -2.525 3.766 -10.242 1.00 89.50 343 LEU A CA 1
ATOM 2783 C C . LEU A 1 343 ? -1.720 4.954 -9.703 1.00 89.50 343 LEU A C 1
ATOM 2785 O O . LEU A 1 343 ? -2.274 5.783 -8.980 1.00 89.50 343 LEU A O 1
ATOM 2789 N N . VAL A 1 344 ? -0.425 5.030 -10.018 1.00 91.56 344 VAL A N 1
ATOM 2790 C CA . VAL A 1 344 ? 0.496 6.017 -9.441 1.00 91.56 344 VAL A CA 1
ATOM 2791 C C . VAL A 1 344 ? 1.196 6.810 -10.532 1.00 91.56 344 VAL A C 1
ATOM 2793 O O . VAL A 1 344 ? 0.911 7.993 -10.682 1.00 91.56 344 VAL A O 1
ATOM 2796 N N . ALA A 1 345 ? 2.089 6.184 -11.303 1.00 92.62 345 ALA A N 1
ATOM 2797 C CA . ALA A 1 345 ? 2.910 6.921 -12.264 1.00 92.62 345 ALA A CA 1
ATOM 2798 C C . ALA A 1 345 ? 2.108 7.404 -13.482 1.00 92.62 345 ALA A C 1
ATOM 2800 O O . ALA A 1 345 ? 2.414 8.452 -14.027 1.00 92.62 345 ALA A O 1
ATOM 2801 N N . GLY A 1 346 ? 1.080 6.671 -13.913 1.00 88.56 346 GLY A N 1
ATOM 2802 C CA . GLY A 1 346 ? 0.278 7.000 -15.095 1.00 88.56 346 GLY A CA 1
ATOM 2803 C C . GLY A 1 346 ? -1.151 7.442 -14.806 1.00 88.56 346 GLY A C 1
ATOM 2804 O O . GLY A 1 346 ? -1.978 7.419 -15.715 1.00 88.56 346 GLY A O 1
ATOM 2805 N N . PHE A 1 347 ? -1.469 7.806 -13.561 1.00 85.06 347 PHE A N 1
ATOM 2806 C CA . PHE A 1 347 ? -2.814 8.246 -13.202 1.00 85.06 347 PHE A CA 1
ATOM 2807 C C . PHE A 1 347 ? -2.904 9.770 -13.075 1.00 85.06 347 PHE A C 1
ATOM 2809 O O . PHE A 1 347 ? -2.429 10.352 -12.102 1.00 85.06 347 PHE A O 1
ATOM 2816 N N . ASP A 1 348 ? -3.594 10.403 -14.021 1.00 81.62 348 ASP A N 1
ATOM 2817 C CA . ASP A 1 348 ? -3.934 11.826 -13.971 1.00 81.62 348 ASP A CA 1
ATOM 2818 C C . ASP A 1 348 ? -5.332 12.041 -13.352 1.00 81.62 348 ASP A C 1
ATOM 2820 O O . ASP A 1 348 ? -6.344 11.573 -13.877 1.00 81.62 348 ASP A O 1
ATOM 2824 N N . VAL A 1 349 ? -5.408 12.781 -12.241 1.00 72.88 349 VAL A N 1
ATOM 2825 C CA . VAL A 1 349 ? -6.678 13.137 -11.567 1.00 72.88 349 VAL A CA 1
ATOM 2826 C C . VAL A 1 349 ? -7.514 14.164 -12.315 1.00 72.88 349 VAL A C 1
ATOM 2828 O O . VAL A 1 349 ? -8.727 14.216 -12.113 1.00 72.88 349 VAL A O 1
ATOM 2831 N N . TYR A 1 350 ? -6.889 14.965 -13.172 1.00 74.94 350 TYR A N 1
ATOM 2832 C CA . TYR A 1 350 ? -7.560 15.939 -14.027 1.00 74.94 350 TYR A CA 1
ATOM 2833 C C . TYR A 1 350 ? -7.934 15.343 -15.389 1.00 74.94 350 TYR A C 1
ATOM 2835 O O . TYR A 1 350 ? -8.506 16.043 -16.227 1.00 74.94 350 TYR A O 1
ATOM 2843 N N . SER A 1 351 ? -7.651 14.052 -15.599 1.00 70.50 351 SER A N 1
ATOM 2844 C CA . SER A 1 351 ? -7.942 13.374 -16.855 1.00 70.50 351 SER A CA 1
ATOM 2845 C C . SER A 1 351 ? -9.435 13.220 -17.114 1.00 70.50 351 SER A C 1
ATOM 2847 O O . SER A 1 351 ? -10.274 13.271 -16.206 1.00 70.50 351 SER A O 1
ATOM 2849 N N . SER A 1 352 ? -9.764 12.985 -18.384 1.00 74.62 352 SER A N 1
ATOM 2850 C CA . SER A 1 352 ? -11.129 12.698 -18.816 1.00 74.62 352 SER A CA 1
ATOM 2851 C C . SER A 1 352 ? -11.749 11.525 -18.042 1.00 74.62 352 SER A C 1
ATOM 2853 O O . SER A 1 352 ? -11.074 10.570 -17.648 1.00 74.62 352 SER A O 1
ATOM 2855 N N . ILE A 1 353 ? -13.078 11.543 -17.900 1.00 75.56 353 ILE A N 1
ATOM 2856 C CA . ILE A 1 353 ? -13.838 10.436 -17.291 1.00 75.56 353 ILE A CA 1
ATOM 2857 C C . ILE A 1 353 ? -13.541 9.104 -18.004 1.00 75.56 353 ILE A C 1
ATOM 2859 O O . ILE A 1 353 ? -13.508 8.060 -17.356 1.00 75.56 353 ILE A O 1
ATOM 2863 N N . ASN A 1 354 ? -13.272 9.132 -19.316 1.00 76.38 354 ASN A N 1
ATOM 2864 C CA . ASN A 1 354 ? -12.929 7.941 -20.095 1.00 76.38 354 ASN A CA 1
ATOM 2865 C C . ASN A 1 354 ? -11.617 7.310 -19.621 1.00 76.38 354 ASN A C 1
ATOM 2867 O O . ASN A 1 354 ? -11.555 6.092 -19.468 1.00 76.38 354 ASN A O 1
ATOM 2871 N N . HIS A 1 355 ? -10.587 8.122 -19.363 1.00 77.31 355 HIS A N 1
ATOM 2872 C CA . HIS A 1 355 ? -9.304 7.641 -18.855 1.00 77.31 355 HIS A CA 1
ATOM 2873 C C . HIS A 1 355 ? -9.454 7.051 -17.448 1.00 77.31 355 HIS A C 1
ATOM 2875 O O . HIS A 1 355 ? -9.028 5.925 -17.196 1.00 77.31 355 HIS A O 1
ATOM 2881 N N . GLN A 1 356 ? -10.157 7.754 -16.554 1.00 77.38 356 GLN A N 1
ATOM 2882 C CA . GLN A 1 356 ? -10.430 7.251 -15.204 1.00 77.38 356 GLN A CA 1
ATOM 2883 C C . GLN A 1 356 ? -11.213 5.926 -15.234 1.00 77.38 356 GLN A C 1
ATOM 2885 O O . GLN A 1 356 ? -10.893 4.998 -14.488 1.00 77.38 356 GLN A O 1
ATOM 2890 N N . LEU A 1 357 ? -12.202 5.807 -16.128 1.00 80.06 357 LEU A N 1
ATOM 2891 C CA . LEU A 1 357 ? -12.975 4.583 -16.330 1.00 80.06 357 LEU A CA 1
ATOM 2892 C C . LEU A 1 357 ? -12.114 3.442 -16.886 1.00 80.06 357 LEU A C 1
ATOM 2894 O O . LEU A 1 357 ? -12.216 2.319 -16.397 1.00 80.06 357 LEU A O 1
ATOM 2898 N N . ALA A 1 358 ? -11.259 3.716 -17.872 1.00 84.69 358 ALA A N 1
ATOM 2899 C CA . ALA A 1 358 ? -10.368 2.719 -18.456 1.00 84.69 358 ALA A CA 1
ATOM 2900 C C . ALA A 1 358 ? -9.372 2.188 -17.425 1.00 84.69 358 ALA A C 1
ATOM 2902 O O . ALA A 1 358 ? -9.261 0.975 -17.264 1.00 84.69 358 ALA A O 1
ATOM 2903 N N . SER A 1 359 ? -8.722 3.068 -16.660 1.00 84.12 359 SER A N 1
ATOM 2904 C CA . SER A 1 359 ? -7.819 2.657 -15.581 1.00 84.12 359 SER A CA 1
ATOM 2905 C C . SER A 1 359 ? -8.546 1.838 -14.517 1.00 84.12 359 SER A C 1
ATOM 2907 O O . SER A 1 359 ? -8.041 0.820 -14.044 1.00 84.12 359 SER A O 1
ATOM 2909 N N . ARG A 1 360 ? -9.785 2.218 -14.190 1.00 82.00 360 ARG A N 1
ATOM 2910 C CA . ARG A 1 360 ? -10.615 1.484 -13.234 1.00 82.00 360 ARG A CA 1
ATOM 2911 C C . ARG A 1 360 ? -11.033 0.100 -13.737 1.00 82.00 360 ARG A C 1
ATOM 2913 O O . ARG A 1 360 ? -11.026 -0.835 -12.938 1.00 82.00 360 ARG A O 1
ATOM 2920 N N . GLN A 1 361 ? -11.408 -0.048 -15.006 1.00 82.69 361 GLN A N 1
ATOM 2921 C CA . GLN A 1 361 ? -11.726 -1.354 -15.596 1.00 82.69 361 GLN A CA 1
ATOM 2922 C C . GLN A 1 361 ? -10.478 -2.227 -15.717 1.00 82.69 361 GLN A C 1
ATOM 2924 O O . GLN A 1 361 ? -10.510 -3.403 -15.369 1.00 82.69 361 GLN A O 1
ATOM 2929 N N . TYR A 1 362 ? -9.349 -1.641 -16.108 1.00 88.56 362 TYR A N 1
ATOM 2930 C CA . TYR A 1 362 ? -8.081 -2.355 -16.192 1.00 88.56 362 TYR A CA 1
ATOM 2931 C C . TYR A 1 362 ? -7.637 -2.909 -14.831 1.00 88.56 362 TYR A C 1
ATOM 2933 O O . TYR A 1 362 ? -7.119 -4.021 -14.743 1.00 88.56 362 TYR A O 1
ATOM 2941 N N . MET A 1 363 ? -7.898 -2.172 -13.745 1.00 89.50 363 MET A N 1
ATOM 2942 C CA . MET A 1 363 ? -7.604 -2.634 -12.386 1.00 89.50 363 MET A CA 1
ATOM 2943 C C . MET A 1 363 ? -8.377 -3.908 -12.003 1.00 89.50 363 MET A C 1
ATOM 2945 O O . MET A 1 363 ? -7.866 -4.704 -11.215 1.00 89.50 363 MET A O 1
ATOM 2949 N N . ASP A 1 364 ? -9.569 -4.152 -12.565 1.00 87.31 364 ASP A N 1
ATOM 2950 C CA . ASP A 1 364 ? -10.276 -5.420 -12.342 1.00 87.31 364 ASP A CA 1
ATOM 2951 C C . ASP A 1 364 ? -9.482 -6.609 -12.896 1.00 87.31 364 ASP A C 1
ATOM 2953 O O . ASP A 1 364 ? -9.359 -7.621 -12.207 1.00 87.31 364 ASP A O 1
ATOM 2957 N N . PHE A 1 365 ? -8.862 -6.470 -14.072 1.00 90.69 365 PHE A N 1
ATOM 2958 C CA . PHE A 1 365 ? -7.984 -7.504 -14.626 1.00 90.69 365 PHE A CA 1
ATOM 2959 C C . PHE A 1 365 ? -6.729 -7.714 -13.776 1.00 90.69 365 PHE A C 1
ATOM 2961 O O . PHE A 1 365 ? -6.336 -8.857 -13.562 1.00 90.69 365 PHE A O 1
ATOM 2968 N N . LEU A 1 366 ? -6.124 -6.646 -13.242 1.00 92.50 366 LEU A N 1
ATOM 2969 C CA . LEU A 1 366 ? -4.958 -6.765 -12.353 1.00 92.50 366 LEU A CA 1
ATOM 2970 C C . LEU A 1 366 ? -5.313 -7.463 -11.031 1.00 92.50 366 LEU A C 1
ATOM 2972 O O . LEU A 1 366 ? -4.575 -8.325 -10.557 1.00 92.50 366 LEU A O 1
ATOM 2976 N N . ARG A 1 367 ? -6.478 -7.152 -10.454 1.00 92.50 367 ARG A N 1
ATOM 2977 C CA . ARG A 1 367 ? -7.005 -7.886 -9.297 1.00 92.50 367 ARG A CA 1
ATOM 2978 C C . ARG A 1 367 ? -7.218 -9.362 -9.628 1.00 92.50 367 ARG A C 1
ATOM 2980 O O . ARG A 1 367 ? -6.783 -10.216 -8.859 1.00 92.50 367 ARG A O 1
ATOM 2987 N N . ILE A 1 368 ? -7.884 -9.655 -10.746 1.00 91.56 368 ILE A N 1
ATOM 2988 C CA . ILE A 1 368 ? -8.130 -11.028 -11.206 1.00 91.56 368 ILE A CA 1
ATOM 2989 C C . ILE A 1 368 ? -6.806 -11.765 -11.417 1.00 91.56 368 ILE A C 1
ATOM 2991 O O . ILE A 1 368 ? -6.711 -12.929 -11.053 1.00 91.56 368 ILE A O 1
ATOM 2995 N N . ASP A 1 369 ? -5.768 -11.104 -11.928 1.00 94.69 369 ASP A N 1
ATOM 2996 C CA . ASP A 1 369 ? -4.439 -11.699 -12.082 1.00 94.69 369 ASP A CA 1
ATOM 2997 C C . ASP A 1 369 ? -3.854 -12.155 -10.731 1.00 94.69 369 ASP A C 1
ATOM 2999 O O . ASP A 1 369 ? -3.455 -13.310 -10.564 1.00 94.69 369 ASP A O 1
ATOM 3003 N N . GLY A 1 370 ? -3.890 -11.278 -9.722 1.00 95.75 370 GLY A N 1
ATOM 3004 C CA . GLY A 1 370 ? -3.426 -11.597 -8.368 1.00 95.75 370 GLY A CA 1
ATOM 3005 C C . GLY A 1 370 ? -4.244 -12.702 -7.692 1.00 95.75 370 GLY A C 1
ATOM 3006 O O . GLY A 1 370 ? -3.687 -13.563 -7.004 1.00 95.75 370 GLY A O 1
ATOM 3007 N N . GLU A 1 371 ? -5.560 -12.707 -7.908 1.00 95.50 371 GLU A N 1
ATOM 3008 C CA . GLU A 1 371 ? -6.481 -13.746 -7.434 1.00 95.50 371 GLU A CA 1
ATOM 3009 C C . GLU A 1 371 ? -6.259 -15.092 -8.147 1.00 95.50 371 GLU A C 1
ATOM 3011 O O . GLU A 1 371 ? -6.249 -16.139 -7.499 1.00 95.50 371 GLU A O 1
ATOM 3016 N N . ASN A 1 372 ? -6.019 -15.083 -9.459 1.00 95.69 372 ASN A N 1
ATOM 3017 C CA . ASN A 1 372 ? -5.695 -16.270 -10.248 1.00 95.69 372 ASN A CA 1
ATOM 3018 C C . ASN A 1 372 ? -4.375 -16.886 -9.786 1.00 95.69 372 ASN A C 1
ATOM 3020 O O . ASN A 1 372 ? -4.294 -18.097 -9.579 1.00 95.69 372 ASN A O 1
ATOM 3024 N N . ASN A 1 373 ? -3.362 -16.049 -9.554 1.00 96.69 373 ASN A N 1
ATOM 3025 C CA . ASN A 1 373 ? -2.099 -16.467 -8.960 1.00 96.69 373 ASN A CA 1
ATOM 3026 C C . ASN A 1 373 ? -2.307 -17.139 -7.596 1.00 96.69 373 ASN A C 1
ATOM 3028 O O . ASN A 1 373 ? -1.729 -18.191 -7.347 1.00 96.69 373 ASN A O 1
ATOM 3032 N N . PHE A 1 374 ? -3.174 -16.597 -6.736 1.00 97.25 374 PHE A N 1
ATOM 3033 C CA . PHE A 1 374 ? -3.534 -17.242 -5.471 1.00 97.25 374 PHE A CA 1
ATOM 3034 C C . PHE A 1 374 ? -4.241 -18.593 -5.671 1.00 97.25 374 PHE A C 1
ATOM 3036 O O . PHE A 1 374 ? -3.902 -19.571 -5.003 1.00 97.25 374 PHE A O 1
ATOM 3043 N N . LEU A 1 375 ? -5.186 -18.685 -6.613 1.00 96.69 375 LEU A N 1
ATOM 3044 C CA . LEU A 1 375 ? -5.900 -19.932 -6.905 1.00 96.69 375 LEU A CA 1
ATOM 3045 C C . LEU A 1 375 ? -4.975 -21.042 -7.413 1.00 96.69 375 LEU A C 1
ATOM 3047 O O . LEU A 1 375 ? -5.230 -22.201 -7.097 1.00 96.69 375 LEU A O 1
ATOM 3051 N N . ARG A 1 376 ? -3.878 -20.722 -8.111 1.00 96.38 376 ARG A N 1
ATOM 3052 C CA . ARG A 1 376 ? -2.868 -21.710 -8.547 1.00 96.38 376 ARG A CA 1
ATOM 3053 C C . ARG A 1 376 ? -2.199 -22.462 -7.385 1.00 96.38 376 ARG A C 1
ATOM 3055 O O . ARG A 1 376 ? -1.719 -23.575 -7.583 1.00 96.38 376 ARG A O 1
ATOM 3062 N N . PHE A 1 377 ? -2.222 -21.907 -6.171 1.00 96.94 377 PHE A N 1
ATOM 3063 C CA . PHE A 1 377 ? -1.767 -22.596 -4.957 1.00 96.94 377 PHE A CA 1
ATOM 3064 C C . PHE A 1 377 ? -2.843 -23.468 -4.300 1.00 96.94 377 PHE A C 1
ATOM 3066 O O . PHE A 1 377 ? -2.533 -24.222 -3.386 1.00 96.94 377 PHE A O 1
ATOM 3073 N N . MET A 1 378 ? -4.107 -23.364 -4.718 1.00 97.12 378 MET A N 1
ATOM 3074 C CA . MET A 1 378 ? -5.194 -24.200 -4.201 1.00 97.12 378 MET A CA 1
ATOM 3075 C C . MET A 1 378 ? -5.284 -25.523 -4.985 1.00 97.12 378 MET A C 1
ATOM 3077 O O . MET A 1 378 ? -4.905 -25.550 -6.165 1.00 97.12 378 MET A O 1
ATOM 3081 N N . PRO A 1 379 ? -5.850 -26.593 -4.387 1.00 96.56 379 PRO A N 1
ATOM 3082 C CA . PRO A 1 379 ? -6.101 -27.850 -5.093 1.00 96.56 379 PRO A CA 1
ATOM 3083 C C . PRO A 1 379 ? -6.959 -27.640 -6.340 1.00 96.56 379 PRO A C 1
ATOM 3085 O O . PRO A 1 379 ? -7.925 -26.865 -6.301 1.00 96.56 379 PRO A O 1
ATOM 3088 N N . THR A 1 380 ? -6.623 -28.316 -7.443 1.00 94.81 380 THR A N 1
ATOM 3089 C CA . THR A 1 380 ? -7.260 -28.060 -8.751 1.00 94.81 380 THR A CA 1
ATOM 3090 C C . THR A 1 380 ? -8.786 -28.222 -8.722 1.00 94.81 380 THR A C 1
ATOM 3092 O O . THR A 1 380 ? -9.506 -27.441 -9.345 1.00 94.81 380 THR A O 1
ATOM 3095 N N . ASP A 1 381 ? -9.301 -29.187 -7.961 1.00 93.31 381 ASP A N 1
ATOM 3096 C CA . ASP A 1 381 ? -10.729 -29.504 -7.833 1.00 93.31 381 ASP A CA 1
ATOM 3097 C C . ASP A 1 381 ? -11.506 -28.503 -6.950 1.00 93.31 381 ASP A C 1
ATOM 3099 O O . ASP A 1 381 ? -12.742 -28.491 -6.942 1.00 93.31 381 ASP A O 1
ATOM 3103 N N . GLN A 1 382 ? -10.797 -27.635 -6.221 1.00 95.00 382 GLN A N 1
ATOM 3104 C CA . GLN A 1 382 ? -11.384 -26.627 -5.335 1.00 95.00 382 GLN A CA 1
ATOM 3105 C C . GLN A 1 382 ? -11.350 -25.210 -5.908 1.00 95.00 382 GLN A C 1
ATOM 3107 O O . GLN A 1 382 ? -12.139 -24.372 -5.467 1.00 95.00 382 GLN A O 1
ATOM 3112 N N . ARG A 1 383 ? -10.486 -24.918 -6.891 1.00 94.12 383 ARG A N 1
ATOM 3113 C CA . ARG A 1 383 ? -10.294 -23.553 -7.429 1.00 94.12 383 ARG A CA 1
ATOM 3114 C C . ARG A 1 383 ? -11.599 -22.897 -7.865 1.00 94.12 383 ARG A C 1
ATOM 3116 O O . ARG A 1 383 ? -11.881 -21.779 -7.444 1.00 94.12 383 ARG A O 1
ATOM 3123 N N . ASN A 1 384 ? -12.424 -23.615 -8.629 1.00 91.25 384 ASN A N 1
ATOM 3124 C CA . ASN A 1 384 ? -13.710 -23.101 -9.101 1.00 91.25 384 ASN A CA 1
ATOM 3125 C C . ASN A 1 384 ? -14.683 -22.820 -7.939 1.00 91.25 384 ASN A C 1
ATOM 3127 O O . ASN A 1 384 ? -15.256 -21.739 -7.872 1.00 91.25 384 ASN A O 1
ATOM 3131 N N . LYS A 1 385 ? -14.788 -23.724 -6.954 1.00 91.75 385 LYS A N 1
ATOM 3132 C CA . LYS A 1 385 ? -15.636 -23.513 -5.764 1.00 91.75 385 LYS A CA 1
ATOM 3133 C C . LYS A 1 385 ? -15.191 -22.298 -4.948 1.00 91.75 385 LYS A C 1
ATOM 3135 O O . LYS A 1 385 ? -16.025 -21.541 -4.453 1.00 91.75 385 LYS A O 1
ATOM 3140 N N . ILE A 1 386 ? -13.878 -22.116 -4.791 1.00 92.56 386 ILE A N 1
ATOM 3141 C CA . ILE A 1 386 ? -13.309 -20.967 -4.080 1.00 92.56 386 ILE A CA 1
ATOM 3142 C C . ILE A 1 386 ? -13.601 -19.681 -4.856 1.00 92.56 386 ILE A C 1
ATOM 3144 O O . ILE A 1 386 ? -14.122 -18.738 -4.264 1.00 92.56 386 ILE A O 1
ATOM 3148 N N . HIS A 1 387 ? -13.330 -19.659 -6.161 1.00 90.69 387 HIS A N 1
ATOM 3149 C CA . HIS A 1 387 ? -13.620 -18.524 -7.034 1.00 90.69 387 HIS A CA 1
ATOM 3150 C C . HIS A 1 387 ? -15.105 -18.124 -6.981 1.00 90.69 387 HIS A C 1
ATOM 3152 O O . HIS A 1 387 ? -15.433 -16.968 -6.713 1.00 90.69 387 HIS A O 1
ATOM 3158 N N . ASP A 1 388 ? -16.018 -19.081 -7.135 1.00 89.00 388 ASP A N 1
ATOM 3159 C CA . ASP A 1 388 ? -17.461 -18.821 -7.151 1.00 89.00 388 ASP A CA 1
ATOM 3160 C C . ASP A 1 388 ? -17.976 -18.308 -5.798 1.00 89.00 388 ASP A C 1
ATOM 3162 O O . ASP A 1 388 ? -18.932 -17.530 -5.738 1.00 89.00 388 ASP A O 1
ATOM 3166 N N . SER A 1 389 ? -17.299 -18.655 -4.695 1.00 89.94 389 SER A N 1
ATOM 3167 C CA . SER A 1 389 ? -17.599 -18.091 -3.372 1.00 89.94 389 SER A CA 1
ATOM 3168 C C . SER A 1 389 ? -17.349 -16.578 -3.288 1.00 89.94 389 SER A C 1
ATOM 3170 O O . SER A 1 389 ? -17.937 -15.903 -2.437 1.00 89.94 389 SER A O 1
ATOM 3172 N N . TRP A 1 390 ? -16.500 -16.034 -4.168 1.00 89.62 390 TRP A N 1
ATOM 3173 C CA . TRP A 1 390 ? -16.226 -14.603 -4.271 1.00 89.62 390 TRP A CA 1
ATOM 3174 C C . TRP A 1 390 ? -17.255 -13.884 -5.147 1.00 89.62 390 TRP A C 1
ATOM 3176 O O . TRP A 1 390 ? -17.488 -12.693 -4.948 1.00 89.62 390 TRP A O 1
ATOM 3186 N N . TYR A 1 391 ? -17.893 -14.571 -6.092 1.00 83.69 391 TYR A N 1
ATOM 3187 C CA . TYR A 1 391 ? -18.809 -13.968 -7.061 1.00 83.69 391 TYR A CA 1
ATOM 3188 C C . TYR A 1 391 ? -20.231 -14.508 -6.914 1.00 83.69 391 TYR A C 1
ATOM 3190 O O . TYR A 1 391 ? -20.799 -15.119 -7.817 1.00 83.69 391 TYR A O 1
ATOM 3198 N N . LYS A 1 392 ? -20.851 -14.230 -5.763 1.00 79.25 392 LYS A N 1
ATOM 3199 C CA . LYS A 1 392 ? -22.221 -14.668 -5.477 1.00 79.25 392 LYS A CA 1
ATOM 3200 C C . LYS A 1 392 ? -23.272 -13.821 -6.206 1.00 79.25 392 LYS A C 1
ATOM 3202 O O . LYS A 1 392 ? -23.069 -12.641 -6.511 1.00 79.25 392 LYS A O 1
ATOM 3207 N N . GLY A 1 393 ? -24.451 -14.419 -6.390 1.00 74.81 393 GLY A N 1
ATOM 3208 C CA . GLY A 1 393 ? -25.640 -13.774 -6.953 1.00 74.81 393 GLY A CA 1
ATOM 3209 C C . GLY A 1 393 ? -25.627 -13.657 -8.481 1.00 74.81 393 GLY A C 1
ATOM 3210 O O . GLY A 1 393 ? -24.654 -14.001 -9.144 1.00 74.81 393 GLY A O 1
ATOM 3211 N N . ILE A 1 394 ? -26.730 -13.159 -9.049 1.00 61.31 394 ILE A N 1
ATOM 3212 C CA . ILE A 1 394 ? -26.907 -13.005 -10.509 1.00 61.31 394 ILE A CA 1
ATOM 3213 C C . ILE A 1 394 ? -25.817 -12.103 -11.098 1.00 61.31 394 ILE A C 1
ATOM 3215 O O . ILE A 1 394 ? -25.236 -12.412 -12.133 1.00 61.31 394 ILE A O 1
ATOM 3219 N N . THR A 1 395 ? -25.495 -11.015 -10.401 1.00 67.38 395 THR A N 1
ATOM 3220 C CA . THR A 1 395 ? -24.468 -10.063 -10.827 1.00 67.38 395 THR A CA 1
ATOM 3221 C C . THR A 1 395 ? -23.062 -10.666 -10.766 1.00 67.38 395 THR A C 1
ATOM 3223 O O . THR A 1 395 ? -22.240 -10.379 -11.630 1.00 67.38 395 THR A O 1
ATOM 3226 N N . GLY A 1 396 ? -22.807 -11.562 -9.807 1.00 65.06 396 GLY A N 1
ATOM 3227 C CA . GLY A 1 396 ? -21.579 -12.353 -9.746 1.00 65.06 396 GLY A CA 1
ATOM 3228 C C . GLY A 1 396 ? -21.455 -13.321 -10.922 1.00 65.06 396 GLY A C 1
ATOM 3229 O O . GLY A 1 396 ? -20.429 -13.322 -11.586 1.00 65.06 396 GLY A O 1
ATOM 3230 N N . ARG A 1 397 ? -22.528 -14.051 -11.263 1.00 67.69 397 ARG A N 1
ATOM 3231 C CA . ARG A 1 397 ? -22.545 -14.956 -12.430 1.00 67.69 397 ARG A CA 1
ATOM 3232 C C . ARG A 1 397 ? -22.274 -14.228 -13.746 1.00 67.69 397 ARG A C 1
ATOM 3234 O O . ARG A 1 397 ? -21.513 -14.728 -14.565 1.00 67.69 397 ARG A O 1
ATOM 3241 N N . ILE A 1 398 ? -22.871 -13.049 -13.937 1.00 65.25 398 ILE A N 1
ATOM 3242 C CA . ILE A 1 398 ? -22.606 -12.202 -15.112 1.00 65.25 398 ILE A CA 1
ATOM 3243 C C . ILE A 1 398 ? -21.130 -11.792 -15.143 1.00 65.25 398 ILE A C 1
ATOM 3245 O O . ILE A 1 398 ? -20.486 -11.910 -16.179 1.00 65.25 398 ILE A O 1
ATOM 3249 N N . ALA A 1 399 ? -20.578 -11.361 -14.008 1.00 69.19 399 ALA A N 1
ATOM 3250 C CA . ALA A 1 399 ? -19.173 -10.982 -13.921 1.00 69.19 399 ALA A CA 1
ATOM 3251 C C . ALA A 1 399 ? -18.226 -12.151 -14.223 1.00 69.19 399 ALA A C 1
ATOM 3253 O O . ALA A 1 399 ? -17.278 -11.968 -14.974 1.00 69.19 399 ALA A O 1
ATOM 3254 N N . SER A 1 400 ? -18.492 -13.347 -13.692 1.00 67.06 400 SER A N 1
ATOM 3255 C CA . SER A 1 400 ? -17.683 -14.545 -13.957 1.00 67.06 400 SER A CA 1
ATOM 3256 C C . SER A 1 400 ? -17.801 -15.045 -15.398 1.00 67.06 400 SER A C 1
ATOM 3258 O O . SER A 1 400 ? -16.869 -15.659 -15.900 1.00 67.06 400 SER A O 1
ATOM 3260 N N . TYR A 1 401 ? -18.924 -14.779 -16.071 1.00 59.06 401 TYR A N 1
ATOM 3261 C C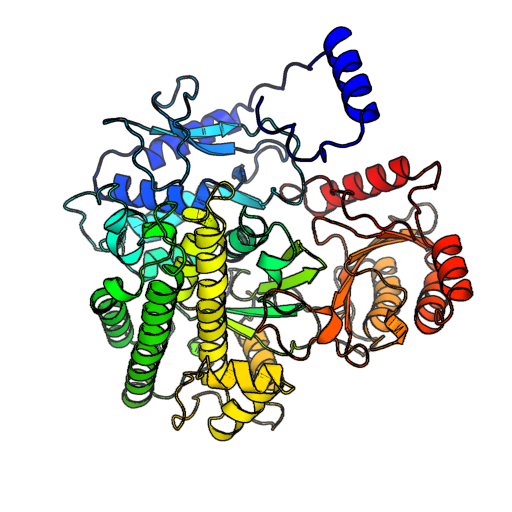A . TYR A 1 401 ? -19.079 -15.069 -17.498 1.00 59.06 401 TYR A CA 1
ATOM 3262 C C . TYR A 1 401 ? -18.268 -14.105 -18.375 1.00 59.06 401 TYR A C 1
ATOM 3264 O O . TYR A 1 401 ? -17.708 -14.515 -19.385 1.00 59.06 401 TYR A O 1
ATOM 3272 N N . ILE A 1 402 ? -18.205 -12.826 -17.993 1.00 65.25 402 ILE A N 1
ATOM 3273 C CA . ILE A 1 402 ? -17.456 -11.796 -18.730 1.00 65.25 402 ILE A CA 1
ATOM 3274 C C . ILE A 1 402 ? -15.951 -11.916 -18.460 1.00 65.25 402 ILE A C 1
ATOM 3276 O O . ILE A 1 402 ? -15.150 -11.766 -19.372 1.00 65.25 402 ILE A O 1
ATOM 3280 N N . ASN A 1 403 ? -15.569 -12.222 -17.221 1.00 70.38 403 ASN A N 1
ATOM 3281 C CA . ASN A 1 403 ? -14.183 -12.337 -16.788 1.00 70.38 403 ASN A CA 1
ATOM 3282 C C . ASN A 1 403 ? -13.855 -13.800 -16.499 1.00 70.38 403 ASN A C 1
ATOM 3284 O O . ASN A 1 403 ? -13.882 -14.234 -15.344 1.00 70.38 403 ASN A O 1
ATOM 3288 N N . THR A 1 404 ? -13.557 -14.557 -17.556 1.00 73.44 404 THR A N 1
ATOM 3289 C CA . THR A 1 404 ? -13.161 -15.963 -17.421 1.00 73.44 404 THR A CA 1
ATOM 3290 C C . THR A 1 404 ? -11.890 -16.048 -16.570 1.00 73.44 404 THR A C 1
ATOM 3292 O O . THR A 1 404 ? -10.883 -15.426 -16.917 1.00 73.44 404 THR A O 1
ATOM 3295 N N . PRO A 1 405 ? -11.901 -16.783 -15.447 1.00 79.50 405 PRO A N 1
ATOM 3296 C CA . PRO A 1 405 ? -10.728 -16.873 -14.600 1.00 79.50 405 PRO A CA 1
ATOM 3297 C C . PRO A 1 405 ? -9.711 -17.852 -15.201 1.00 79.50 405 PRO A C 1
ATOM 3299 O O . PRO A 1 405 ? -10.048 -18.964 -15.611 1.00 79.50 405 PRO A O 1
ATOM 3302 N N . TYR A 1 406 ? -8.447 -17.438 -15.225 1.00 89.56 406 TYR A N 1
ATOM 3303 C CA . TYR A 1 406 ? -7.338 -18.189 -15.799 1.00 89.56 406 TYR A CA 1
ATOM 3304 C C . TYR A 1 406 ? -6.365 -18.575 -14.679 1.00 89.56 406 TYR A C 1
ATOM 3306 O O . TYR A 1 406 ? -5.454 -17.815 -14.360 1.00 89.56 406 TYR A O 1
ATOM 3314 N N . TYR A 1 407 ? -6.614 -19.711 -14.023 1.00 91.31 407 TYR A N 1
ATOM 3315 C CA . TYR A 1 407 ? -5.886 -20.193 -12.834 1.00 91.31 407 TYR A CA 1
ATOM 3316 C C . TYR A 1 407 ? -5.299 -21.605 -13.013 1.00 91.31 407 TYR A C 1
ATOM 3318 O O . TYR A 1 407 ? -5.248 -22.400 -12.066 1.00 91.31 407 TYR A O 1
ATOM 3326 N N . SER A 1 408 ? -4.885 -21.938 -14.235 1.00 92.31 408 SER A N 1
ATOM 3327 C CA . SER A 1 408 ? -4.245 -23.209 -14.586 1.00 92.31 408 SER A CA 1
ATOM 3328 C C . SER A 1 408 ? -5.136 -24.425 -14.319 1.00 92.31 408 SER A C 1
ATOM 3330 O O . SER A 1 408 ? -4.741 -25.376 -13.642 1.00 92.31 408 SER A O 1
ATOM 3332 N N . ALA A 1 409 ? -6.386 -24.379 -14.787 1.00 87.56 409 ALA A N 1
ATOM 3333 C CA . ALA A 1 409 ? -7.351 -25.456 -14.569 1.00 87.56 409 ALA A CA 1
ATOM 3334 C C . ALA A 1 409 ? -6.822 -26.803 -15.101 1.00 87.56 409 ALA A C 1
ATOM 3336 O O . ALA A 1 409 ? -6.374 -26.889 -16.241 1.00 87.56 409 ALA A O 1
ATOM 3337 N N . GLY A 1 410 ? -6.887 -27.853 -14.276 1.00 89.31 410 GLY A N 1
ATOM 3338 C CA . GLY A 1 410 ? -6.405 -29.194 -14.630 1.00 89.31 410 GLY A CA 1
ATOM 3339 C C . GLY A 1 410 ? -4.945 -29.475 -14.260 1.00 89.31 410 GLY A C 1
ATOM 3340 O O . GLY A 1 410 ? -4.504 -30.611 -14.406 1.00 89.31 410 GLY A O 1
ATOM 3341 N N . TYR A 1 411 ? -4.217 -28.485 -13.736 1.00 93.62 411 TYR A N 1
ATOM 3342 C CA . TYR A 1 411 ? -2.854 -28.647 -13.227 1.00 93.62 411 TYR A CA 1
ATOM 3343 C C . TYR A 1 411 ? -2.832 -28.572 -11.702 1.00 93.62 411 TYR A C 1
ATOM 3345 O O . TYR A 1 411 ? -3.311 -27.595 -11.117 1.00 93.62 411 TYR A O 1
ATOM 3353 N N . GLU A 1 412 ? -2.272 -29.590 -11.051 1.00 95.00 412 GLU A N 1
ATOM 3354 C CA . GLU A 1 412 ? -2.266 -29.689 -9.591 1.00 95.00 412 GLU A CA 1
ATOM 3355 C C . GLU A 1 412 ? -1.293 -28.696 -8.938 1.00 95.00 412 GLU A C 1
ATOM 3357 O O . GLU A 1 412 ? -0.276 -28.314 -9.520 1.00 95.00 412 GLU A O 1
ATOM 3362 N N . THR A 1 413 ? -1.619 -28.256 -7.722 1.00 95.69 413 THR A N 1
ATOM 3363 C CA . THR A 1 413 ? -0.694 -27.456 -6.908 1.00 95.69 413 THR A CA 1
ATOM 3364 C C . THR A 1 413 ? 0.427 -28.320 -6.324 1.00 95.69 413 THR A C 1
ATOM 3366 O O . THR A 1 413 ? 0.245 -29.507 -6.066 1.00 95.69 413 THR A O 1
ATOM 3369 N N . GLY A 1 414 ? 1.592 -27.723 -6.072 1.00 95.00 414 GLY A N 1
ATOM 3370 C CA . GLY A 1 414 ? 2.674 -28.364 -5.326 1.00 95.00 414 GLY A CA 1
ATOM 3371 C C . GLY A 1 414 ? 2.545 -28.212 -3.805 1.00 95.00 414 GLY A C 1
ATOM 3372 O O . GLY A 1 414 ? 3.388 -28.720 -3.065 1.00 95.00 414 GLY A O 1
ATOM 3373 N N . ILE A 1 415 ? 1.519 -27.509 -3.308 1.00 96.31 415 ILE A N 1
ATOM 3374 C CA . ILE A 1 415 ? 1.258 -27.388 -1.871 1.00 96.31 415 ILE A CA 1
ATOM 3375 C C . ILE A 1 415 ? 0.742 -28.714 -1.312 1.00 96.31 415 ILE A C 1
ATOM 3377 O O . ILE A 1 415 ? -0.292 -29.234 -1.727 1.00 96.31 415 ILE A O 1
ATOM 3381 N N . ASN A 1 416 ? 1.428 -29.225 -0.291 1.00 95.44 416 ASN A N 1
ATOM 3382 C CA . ASN A 1 416 ? 0.978 -30.397 0.443 1.00 95.44 416 ASN A CA 1
ATOM 3383 C C . ASN A 1 416 ? -0.044 -29.997 1.519 1.00 95.44 416 ASN A C 1
ATOM 3385 O O . ASN A 1 416 ? 0.325 -29.448 2.562 1.00 95.44 416 ASN A O 1
ATOM 3389 N N . TYR A 1 417 ? -1.320 -30.275 1.262 1.00 97.44 417 TYR A N 1
ATOM 3390 C CA . TYR A 1 417 ? -2.418 -30.027 2.193 1.00 97.44 417 TYR A CA 1
ATOM 3391 C C . TYR A 1 417 ? -2.730 -31.246 3.061 1.00 97.44 417 TYR A C 1
ATOM 3393 O O . TYR A 1 417 ? -2.759 -32.376 2.586 1.00 97.44 417 TYR A O 1
ATOM 3401 N N . GLN A 1 418 ? -3.016 -30.996 4.336 1.00 96.88 418 GLN A N 1
ATOM 3402 C CA . GLN A 1 418 ? -3.360 -32.006 5.342 1.00 96.88 418 GLN A CA 1
ATOM 3403 C C . GLN A 1 418 ? -4.822 -31.907 5.803 1.00 96.88 418 GLN A C 1
ATOM 3405 O O . GLN A 1 418 ? -5.308 -32.757 6.546 1.00 96.88 418 GLN A O 1
ATOM 3410 N N . THR A 1 419 ? -5.533 -30.856 5.395 1.00 95.88 419 THR A N 1
ATOM 3411 C CA . THR A 1 419 ? -6.924 -30.589 5.768 1.00 95.88 419 THR A CA 1
ATOM 3412 C C . THR A 1 419 ? -7.761 -30.233 4.544 1.00 95.88 419 THR A C 1
ATOM 3414 O O . THR A 1 419 ? -7.239 -29.896 3.487 1.00 95.88 419 THR A O 1
ATOM 3417 N N . THR A 1 420 ? -9.085 -30.229 4.703 1.00 94.50 420 THR A N 1
ATOM 3418 C CA . THR A 1 420 ? -10.025 -29.713 3.693 1.00 94.50 420 THR A CA 1
ATOM 3419 C C . THR A 1 420 ? -10.305 -28.213 3.850 1.00 94.50 420 THR A C 1
ATOM 3421 O O . THR A 1 420 ? -11.020 -27.612 3.048 1.00 94.50 420 THR A O 1
ATOM 3424 N N . HIS A 1 421 ? -9.713 -27.562 4.858 1.00 94.12 421 HIS A N 1
ATOM 3425 C CA . HIS A 1 421 ? -9.773 -26.112 5.052 1.00 94.12 421 HIS A CA 1
ATOM 3426 C C . HIS A 1 421 ? -8.624 -25.415 4.307 1.00 94.12 421 HIS A C 1
ATOM 3428 O O . HIS A 1 421 ? -7.897 -24.602 4.883 1.00 94.12 421 HIS A O 1
ATOM 3434 N N . TYR A 1 422 ? -8.488 -25.713 3.012 1.00 95.38 422 TYR A N 1
ATOM 3435 C CA . TYR A 1 422 ? -7.324 -25.393 2.176 1.00 95.38 422 TYR A CA 1
ATOM 3436 C C . TYR A 1 422 ? -6.850 -23.940 2.283 1.00 95.38 422 TYR A C 1
ATOM 3438 O O . TYR A 1 422 ? -5.678 -23.689 2.538 1.00 95.38 422 TYR A O 1
ATOM 3446 N N . LYS A 1 423 ? -7.754 -22.956 2.191 1.00 94.00 423 LYS A N 1
ATOM 3447 C CA . LYS A 1 423 ? -7.383 -21.535 2.321 1.00 94.00 423 LYS A CA 1
ATOM 3448 C C . LYS A 1 423 ? -6.784 -21.204 3.694 1.00 94.00 423 LYS A C 1
ATOM 3450 O O . LYS A 1 423 ? -5.768 -20.518 3.778 1.00 94.00 423 LYS A O 1
ATOM 3455 N N . LYS A 1 424 ? -7.406 -21.684 4.778 1.00 92.50 424 LYS A N 1
ATOM 3456 C CA . LYS A 1 424 ? -6.915 -21.455 6.148 1.00 92.50 424 LYS A CA 1
ATOM 3457 C C . LYS A 1 424 ? -5.565 -22.141 6.344 1.00 92.50 424 LYS A C 1
ATOM 3459 O O . LYS A 1 424 ? -4.658 -21.551 6.923 1.00 92.50 424 LYS A O 1
ATOM 3464 N N . GLU A 1 425 ? -5.421 -23.361 5.836 1.00 95.81 425 GLU A N 1
ATOM 3465 C CA . GLU A 1 425 ? -4.166 -24.099 5.898 1.00 95.81 425 GLU A CA 1
ATOM 3466 C C . GLU A 1 425 ? -3.051 -23.416 5.102 1.00 95.81 425 GLU A C 1
ATOM 3468 O O . GLU A 1 425 ? -1.973 -23.219 5.652 1.00 95.81 425 GLU A O 1
ATOM 3473 N N . PHE A 1 426 ? -3.319 -22.972 3.872 1.00 97.00 426 PHE A N 1
ATOM 3474 C CA . PHE A 1 426 ? -2.361 -22.237 3.047 1.00 97.00 426 PHE A CA 1
ATOM 3475 C C . PHE A 1 426 ? -1.814 -21.017 3.780 1.00 97.00 426 PHE A C 1
ATOM 3477 O O . PHE A 1 426 ? -0.604 -20.858 3.899 1.00 97.00 426 PHE A O 1
ATOM 3484 N N . PHE A 1 427 ? -2.690 -20.179 4.342 1.00 94.25 427 PHE A N 1
ATOM 3485 C CA . PHE A 1 427 ? -2.233 -18.998 5.069 1.00 94.25 427 PHE A CA 1
ATOM 3486 C C . PHE A 1 427 ? -1.511 -19.345 6.373 1.00 94.25 427 PHE A C 1
ATOM 3488 O O . PHE A 1 427 ? -0.606 -18.623 6.783 1.00 94.25 427 PHE A O 1
ATOM 3495 N N . ASN A 1 428 ? -1.843 -20.465 7.016 1.00 92.25 428 ASN A N 1
ATOM 3496 C CA . ASN A 1 428 ? -1.067 -20.963 8.150 1.00 92.25 428 ASN A CA 1
ATOM 3497 C C . ASN A 1 428 ? 0.324 -21.458 7.726 1.00 92.25 428 ASN A C 1
ATOM 3499 O O . ASN A 1 428 ? 1.293 -21.212 8.443 1.00 92.25 428 ASN A O 1
ATOM 3503 N N . GLN A 1 429 ? 0.444 -22.125 6.575 1.00 95.88 429 GLN A N 1
ATOM 3504 C CA . GLN A 1 429 ? 1.734 -22.498 5.995 1.00 95.88 429 GLN A CA 1
ATOM 3505 C C . GLN A 1 429 ? 2.536 -21.251 5.590 1.00 95.88 429 GLN A C 1
ATOM 3507 O O . GLN A 1 429 ? 3.720 -21.174 5.908 1.00 95.88 429 GLN A O 1
ATOM 3512 N N . LEU A 1 430 ? 1.886 -20.231 5.021 1.00 95.31 430 LEU A N 1
ATOM 3513 C CA . LEU A 1 430 ? 2.511 -18.945 4.711 1.00 95.31 430 LEU A CA 1
ATOM 3514 C C . LEU A 1 430 ? 3.043 -18.261 5.975 1.00 95.31 430 LEU A C 1
ATOM 3516 O O . LEU A 1 430 ? 4.210 -17.894 6.014 1.00 95.31 430 LEU A O 1
ATOM 3520 N N . ARG A 1 431 ? 2.246 -18.164 7.051 1.00 91.94 431 ARG A N 1
ATOM 3521 C CA . ARG A 1 431 ? 2.721 -17.634 8.347 1.00 91.94 431 ARG A CA 1
ATOM 3522 C C . ARG A 1 431 ? 3.986 -18.351 8.829 1.00 91.94 431 ARG A C 1
ATOM 3524 O O . ARG A 1 431 ? 4.905 -17.695 9.309 1.00 91.94 431 ARG A O 1
ATOM 3531 N N . LYS A 1 432 ? 4.044 -19.682 8.691 1.00 92.56 432 LYS A N 1
ATOM 3532 C CA . LYS A 1 432 ? 5.236 -20.473 9.045 1.00 92.56 432 LYS A CA 1
ATOM 3533 C C . LYS A 1 432 ? 6.421 -20.141 8.140 1.00 92.56 432 LYS A C 1
ATOM 3535 O O . LYS A 1 432 ? 7.517 -19.948 8.655 1.00 92.56 432 LYS A O 1
ATOM 3540 N N . ARG A 1 433 ? 6.194 -20.043 6.827 1.00 93.06 433 ARG A N 1
ATOM 3541 C CA . ARG A 1 433 ? 7.217 -19.684 5.839 1.00 93.06 433 ARG A CA 1
ATOM 3542 C C . ARG A 1 433 ? 7.870 -18.340 6.145 1.00 93.06 433 ARG A C 1
ATOM 3544 O O . ARG A 1 433 ? 9.087 -18.244 6.092 1.00 93.06 433 ARG A O 1
ATOM 3551 N N . LEU A 1 434 ? 7.072 -17.327 6.475 1.00 92.94 434 LEU A N 1
ATOM 3552 C CA . LEU A 1 434 ? 7.582 -15.984 6.755 1.00 92.94 434 LEU A CA 1
ATOM 3553 C C . LEU A 1 434 ? 8.567 -15.962 7.936 1.00 92.94 434 LEU A C 1
ATOM 3555 O O . LEU A 1 434 ? 9.421 -15.084 8.003 1.00 92.94 434 LEU A O 1
ATOM 3559 N N . GLY A 1 435 ? 8.478 -16.917 8.869 1.00 89.19 435 GLY A N 1
ATOM 3560 C CA . GLY A 1 435 ? 9.455 -17.084 9.943 1.00 89.19 435 GLY A CA 1
ATOM 3561 C C . GLY A 1 435 ? 9.741 -15.778 10.692 1.00 89.19 435 GLY A C 1
ATOM 3562 O O . GLY A 1 435 ? 8.842 -15.171 11.269 1.00 89.19 435 GLY A O 1
ATOM 3563 N N . LYS A 1 436 ? 11.003 -15.332 10.667 1.00 87.56 436 LYS A N 1
ATOM 3564 C CA . LYS A 1 436 ? 11.464 -14.095 11.325 1.00 87.56 436 LYS A CA 1
ATOM 3565 C C . LYS A 1 436 ? 11.029 -12.803 10.617 1.00 87.56 436 LYS A C 1
ATOM 3567 O O . LYS A 1 436 ? 11.018 -11.752 11.250 1.00 87.56 436 LYS A O 1
ATOM 3572 N N . ALA A 1 437 ? 10.670 -12.875 9.336 1.00 88.94 437 ALA A N 1
ATOM 3573 C CA . ALA A 1 437 ? 10.139 -11.749 8.572 1.00 88.94 437 ALA A CA 1
ATOM 3574 C C . ALA A 1 437 ? 8.656 -11.473 8.875 1.00 88.94 437 ALA A C 1
ATOM 3576 O O . ALA A 1 437 ? 8.143 -10.405 8.534 1.00 88.94 437 ALA A O 1
ATOM 3577 N N . ALA A 1 438 ? 7.953 -12.410 9.521 1.00 83.56 438 ALA A N 1
ATOM 3578 C CA . ALA A 1 438 ? 6.587 -12.180 9.961 1.00 83.56 438 ALA A CA 1
ATOM 3579 C C . ALA A 1 438 ? 6.534 -11.018 10.967 1.00 83.56 438 ALA A C 1
ATOM 3581 O O . ALA A 1 438 ? 7.293 -10.966 11.936 1.00 83.56 438 ALA A O 1
ATOM 3582 N N . VAL A 1 439 ? 5.596 -10.093 10.759 1.00 79.25 439 VAL A N 1
ATOM 3583 C CA . VAL A 1 439 ? 5.218 -9.126 11.796 1.00 79.25 439 VAL A CA 1
ATOM 3584 C C . VAL A 1 439 ? 4.585 -9.886 12.967 1.00 79.25 439 VAL A C 1
ATOM 3586 O O . VAL A 1 439 ? 4.020 -10.964 12.773 1.00 79.25 439 VAL A O 1
ATOM 3589 N N . ASN A 1 440 ? 4.693 -9.333 14.182 1.00 71.44 440 ASN A N 1
ATOM 3590 C CA . ASN A 1 440 ? 4.100 -9.896 15.397 1.00 71.44 440 ASN A CA 1
ATOM 3591 C C . ASN A 1 440 ? 2.683 -10.433 15.152 1.00 71.44 440 ASN A C 1
ATOM 3593 O O . ASN A 1 440 ? 1.863 -9.769 14.518 1.00 71.44 440 ASN A O 1
ATOM 3597 N N . LYS A 1 441 ? 2.407 -11.623 15.697 1.00 75.12 441 LYS A N 1
ATOM 3598 C CA . LYS A 1 441 ? 1.112 -12.295 15.565 1.00 75.12 441 LYS A CA 1
ATOM 3599 C C . LYS A 1 441 ? -0.028 -11.373 16.004 1.00 75.12 441 LYS A C 1
ATOM 3601 O O . LYS A 1 441 ? 0.054 -10.745 17.062 1.00 75.12 441 LYS A O 1
ATOM 3606 N N . ASP A 1 442 ? -1.105 -11.348 15.225 1.00 81.88 442 ASP A N 1
ATOM 3607 C CA . ASP A 1 442 ? -2.328 -10.636 15.577 1.00 81.88 442 ASP A CA 1
ATOM 3608 C C . ASP A 1 442 ? -3.084 -11.395 16.674 1.00 81.88 442 ASP A C 1
ATOM 3610 O O . ASP A 1 442 ? -3.941 -12.244 16.434 1.00 81.88 442 ASP A O 1
ATOM 3614 N N . ILE A 1 443 ? -2.715 -11.109 17.917 1.00 82.88 443 ILE A N 1
ATOM 3615 C CA . ILE A 1 443 ? -3.279 -11.787 19.082 1.00 82.88 443 ILE A CA 1
ATOM 3616 C C . ILE A 1 443 ? -4.725 -11.383 19.390 1.00 82.88 443 ILE A C 1
ATOM 3618 O O . ILE A 1 443 ? -5.368 -12.093 20.158 1.00 82.88 443 ILE A O 1
ATOM 3622 N N . ILE A 1 444 ? -5.215 -10.256 18.853 1.00 87.38 444 ILE A N 1
ATOM 3623 C CA . ILE A 1 444 ? -6.567 -9.768 19.143 1.00 87.38 444 ILE A CA 1
ATOM 3624 C C . ILE A 1 444 ? -7.572 -10.439 18.214 1.00 87.38 444 ILE A C 1
ATOM 3626 O O . ILE A 1 444 ? -8.625 -10.883 18.660 1.00 87.38 444 ILE A O 1
ATOM 3630 N N . ASN A 1 445 ? -7.247 -10.537 16.927 1.00 88.62 445 ASN A N 1
ATOM 3631 C CA . ASN A 1 445 ? -8.202 -11.041 15.948 1.00 88.62 445 ASN A CA 1
ATOM 3632 C C . ASN A 1 445 ? -8.060 -12.552 15.713 1.00 88.62 445 ASN A C 1
ATOM 3634 O O . ASN A 1 445 ? -9.063 -13.213 15.483 1.00 88.62 445 ASN A O 1
ATOM 3638 N N . GLU A 1 446 ? -6.854 -13.130 15.805 1.00 77.88 446 GLU A N 1
ATOM 3639 C CA . GLU A 1 446 ? -6.644 -14.553 15.471 1.00 77.88 446 GLU A CA 1
ATOM 3640 C C . GLU A 1 446 ? -6.809 -15.524 16.648 1.00 77.88 446 GLU A C 1
ATOM 3642 O O . GLU A 1 446 ? -6.770 -16.741 16.441 1.00 77.88 446 GLU A O 1
ATOM 3647 N N . CYS A 1 447 ? -6.879 -15.033 17.889 1.00 71.00 447 CYS A N 1
ATOM 3648 C CA . CYS A 1 447 ? -6.816 -15.898 19.060 1.00 71.00 447 CYS A CA 1
ATOM 3649 C C . CYS A 1 447 ? -7.990 -15.736 20.021 1.00 71.00 447 CYS A C 1
ATOM 3651 O O . CYS A 1 447 ? -8.193 -14.682 20.617 1.00 71.00 447 CYS A O 1
ATOM 3653 N N . GLU A 1 448 ? -8.675 -16.853 20.252 1.00 60.97 448 GLU A N 1
ATOM 3654 C CA . GLU A 1 448 ? -9.840 -16.958 21.135 1.00 60.97 448 GLU A CA 1
ATOM 3655 C C . GLU A 1 448 ? -9.474 -17.379 22.574 1.00 60.97 448 GLU A C 1
ATOM 3657 O O . GLU A 1 448 ? -10.312 -17.330 23.467 1.00 60.97 448 GLU A O 1
ATOM 3662 N N . GLN A 1 449 ? -8.226 -17.795 22.832 1.00 61.22 449 GLN A N 1
ATOM 3663 C CA . GLN A 1 449 ? -7.795 -18.297 24.144 1.00 61.22 449 GLN A CA 1
ATOM 3664 C C . GLN A 1 449 ? -7.233 -17.184 25.031 1.00 61.22 449 GLN A C 1
ATOM 3666 O O . GLN A 1 449 ? -6.366 -16.430 24.591 1.00 61.22 449 GLN A O 1
ATOM 3671 N N . GLU A 1 450 ? -7.610 -17.146 26.313 1.00 59.16 450 GLU A N 1
ATOM 3672 C CA . GLU A 1 450 ? -7.108 -16.163 27.291 1.00 59.16 450 GLU A CA 1
ATOM 3673 C C . GLU A 1 450 ? -5.573 -16.079 27.337 1.00 59.16 450 GLU A C 1
ATOM 3675 O O . GLU A 1 450 ? -5.031 -14.978 27.431 1.00 59.16 450 GLU A O 1
ATOM 3680 N N . ALA A 1 451 ? -4.883 -17.210 27.134 1.00 64.44 451 ALA A N 1
ATOM 3681 C CA . ALA A 1 451 ? -3.422 -17.334 27.101 1.00 64.44 451 ALA A CA 1
ATOM 3682 C C . ALA A 1 451 ? -2.720 -16.549 25.970 1.00 64.44 451 ALA A C 1
ATOM 3684 O O . ALA A 1 451 ? -1.494 -16.417 25.977 1.00 64.44 451 ALA A O 1
ATOM 3685 N N . CYS A 1 452 ? -3.462 -16.015 24.996 1.00 71.06 452 CYS A N 1
ATOM 3686 C CA . CYS A 1 452 ? -2.908 -15.126 23.979 1.00 71.06 452 CYS A CA 1
ATOM 3687 C C . CYS A 1 452 ? -2.624 -13.736 24.544 1.00 71.06 452 CYS A C 1
ATOM 3689 O O . CYS A 1 452 ? -3.454 -12.832 24.518 1.00 71.06 452 CYS A O 1
ATOM 3691 N N . ILE A 1 453 ? -1.404 -13.591 25.050 1.00 76.00 453 ILE A N 1
ATOM 3692 C CA . ILE A 1 453 ? -0.905 -12.384 25.698 1.00 76.00 453 ILE A CA 1
ATOM 3693 C C . ILE A 1 453 ? 0.142 -11.726 24.800 1.00 76.00 453 ILE A C 1
ATOM 3695 O O . ILE A 1 453 ? 1.066 -12.386 24.310 1.00 76.00 453 ILE A O 1
ATOM 3699 N N . ARG A 1 454 ? 0.050 -10.401 24.625 1.00 79.81 454 ARG A N 1
ATOM 3700 C CA . ARG A 1 454 ? 1.150 -9.623 24.045 1.00 79.81 454 ARG A CA 1
ATOM 3701 C C . ARG A 1 454 ? 2.234 -9.511 25.102 1.00 79.81 454 ARG A C 1
ATOM 3703 O O . ARG A 1 454 ? 2.122 -8.694 26.008 1.00 79.81 454 ARG A O 1
ATOM 3710 N N . LYS A 1 455 ? 3.274 -10.337 24.996 1.00 77.88 455 LYS A N 1
ATOM 3711 C CA . LYS A 1 455 ? 4.347 -10.395 26.005 1.00 77.88 455 LYS A CA 1
ATOM 3712 C C . LYS A 1 455 ? 5.004 -9.034 26.263 1.00 77.88 455 LYS A C 1
ATOM 3714 O O . LYS A 1 455 ? 5.316 -8.727 27.402 1.00 77.88 455 LYS A O 1
ATOM 3719 N N . GLU A 1 456 ? 5.132 -8.220 25.218 1.00 83.00 456 GLU A N 1
ATOM 3720 C CA . GLU A 1 456 ? 5.721 -6.874 25.275 1.00 83.00 456 GLU A CA 1
ATOM 3721 C C . GLU A 1 456 ? 4.758 -5.794 25.816 1.00 83.00 456 GLU A C 1
ATOM 3723 O O . GLU A 1 456 ? 5.163 -4.655 26.036 1.00 83.00 456 GLU A O 1
ATOM 3728 N N . ALA A 1 457 ? 3.465 -6.101 25.982 1.00 84.75 457 ALA A N 1
ATOM 3729 C CA . ALA A 1 457 ? 2.484 -5.136 26.478 1.00 84.75 457 ALA A CA 1
ATOM 3730 C C . ALA A 1 457 ? 2.518 -5.027 28.004 1.00 84.75 457 ALA A C 1
ATOM 3732 O O . ALA A 1 457 ? 2.759 -6.010 28.705 1.00 84.75 457 ALA A O 1
ATOM 3733 N N . SER A 1 458 ? 2.181 -3.844 28.523 1.00 87.81 458 SER A N 1
ATOM 3734 C CA . SER A 1 458 ? 1.999 -3.640 29.964 1.00 87.81 458 SER A CA 1
ATOM 3735 C C . SER A 1 458 ? 0.847 -4.503 30.508 1.00 87.81 458 SER A C 1
ATOM 3737 O O . SER A 1 458 ? -0.094 -4.787 29.763 1.00 87.81 458 SER A O 1
ATOM 3739 N N . PRO A 1 459 ? 0.838 -4.871 31.806 1.00 88.19 459 PRO A N 1
ATOM 3740 C CA . PRO A 1 459 ? -0.267 -5.636 32.401 1.00 88.19 459 PRO A CA 1
ATOM 3741 C C . PRO A 1 459 ? -1.641 -4.988 32.176 1.00 88.19 459 PRO A C 1
ATOM 3743 O O . PRO A 1 459 ? -2.638 -5.662 31.927 1.00 88.19 459 PRO A O 1
ATOM 3746 N N . LEU A 1 460 ? -1.672 -3.654 32.194 1.00 86.94 460 LEU A N 1
ATOM 3747 C CA . LEU A 1 460 ? -2.850 -2.860 31.873 1.00 86.94 460 LEU A CA 1
ATOM 3748 C C . LEU A 1 460 ? -3.323 -3.089 30.433 1.00 86.94 460 LEU A C 1
ATOM 3750 O O . LEU A 1 460 ? -4.494 -3.372 30.199 1.00 86.94 460 LEU A O 1
ATOM 3754 N N . GLN A 1 461 ? -2.413 -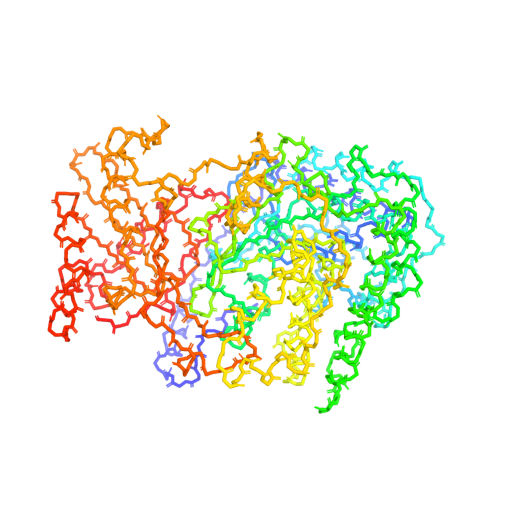2.983 29.465 1.00 88.69 461 GLN A N 1
ATOM 3755 C CA . GLN A 1 461 ? -2.749 -3.199 28.063 1.00 88.69 461 GLN A CA 1
ATOM 3756 C C . GLN A 1 461 ? -3.161 -4.652 27.802 1.00 88.69 461 GLN A C 1
ATOM 3758 O O . GLN A 1 461 ? -4.108 -4.867 27.059 1.00 88.69 461 GLN A O 1
ATOM 3763 N N . GLN A 1 462 ? -2.535 -5.632 28.459 1.00 89.50 462 GLN A N 1
ATOM 3764 C CA . GLN A 1 462 ? -2.946 -7.039 28.380 1.00 89.50 462 GLN A CA 1
ATOM 3765 C C . GLN A 1 462 ? -4.382 -7.248 28.892 1.00 89.50 462 GLN A C 1
ATOM 3767 O O . GLN A 1 462 ? -5.149 -7.989 28.282 1.00 89.50 462 GLN A O 1
ATOM 3772 N N . SER A 1 463 ? -4.770 -6.562 29.975 1.00 89.25 463 SER A N 1
ATOM 3773 C CA . SER A 1 463 ? -6.148 -6.577 30.481 1.00 89.25 463 SER A CA 1
ATOM 3774 C C . SER A 1 463 ? -7.135 -5.977 29.474 1.00 89.25 463 SER A C 1
ATOM 3776 O O . SER A 1 463 ? -8.173 -6.579 29.210 1.00 89.25 463 SER A O 1
ATOM 3778 N N . VAL A 1 464 ? -6.802 -4.839 28.857 1.00 92.50 464 VAL A N 1
ATOM 3779 C CA . VAL A 1 464 ? -7.651 -4.217 27.825 1.00 92.50 464 VAL A CA 1
ATOM 3780 C C . VAL A 1 464 ? -7.719 -5.070 26.552 1.00 92.50 464 VAL A C 1
ATOM 3782 O O . VAL A 1 464 ? -8.793 -5.202 25.968 1.00 92.50 464 VAL A O 1
ATOM 3785 N N . ASP A 1 465 ? -6.612 -5.697 26.142 1.00 92.06 465 ASP A N 1
ATOM 3786 C CA . ASP A 1 465 ? -6.552 -6.616 24.997 1.00 92.06 465 ASP A CA 1
ATOM 3787 C C . ASP A 1 465 ? -7.546 -7.785 25.164 1.00 92.06 465 ASP A C 1
ATOM 3789 O O . ASP A 1 465 ? -8.092 -8.269 24.175 1.00 92.06 465 ASP A O 1
ATOM 3793 N N . VAL A 1 466 ? -7.834 -8.236 26.394 1.00 90.50 466 VAL A N 1
ATOM 3794 C CA . VAL A 1 466 ? -8.857 -9.272 26.655 1.00 90.50 466 VAL A CA 1
ATOM 3795 C C . VAL A 1 466 ? -10.250 -8.780 26.258 1.00 90.50 466 VAL A C 1
ATOM 3797 O O . VAL A 1 466 ? -10.952 -9.469 25.522 1.00 90.50 466 VAL A O 1
ATOM 3800 N N . SER A 1 467 ? -10.632 -7.569 26.665 1.00 92.75 467 SER A N 1
ATOM 3801 C CA . SER A 1 467 ? -11.916 -6.974 26.269 1.00 92.75 467 SER A CA 1
ATOM 3802 C C . SER A 1 467 ? -11.970 -6.691 24.766 1.00 92.75 467 SER A C 1
ATOM 3804 O O . SER A 1 467 ? -12.983 -6.925 24.114 1.00 92.75 467 SER A O 1
ATOM 3806 N N . MET A 1 468 ? -10.861 -6.235 24.181 1.00 94.44 468 MET A N 1
ATOM 3807 C CA . MET A 1 468 ? -10.777 -5.971 22.741 1.00 94.44 468 MET A CA 1
ATOM 3808 C C . MET A 1 468 ? -10.867 -7.246 21.897 1.00 94.44 468 MET A C 1
ATOM 3810 O O . MET A 1 468 ? -11.397 -7.198 20.789 1.00 94.44 468 MET A O 1
ATOM 3814 N N . ARG A 1 469 ? -10.420 -8.393 22.425 1.00 92.44 469 ARG A N 1
ATOM 3815 C CA . ARG A 1 469 ? -10.668 -9.707 21.817 1.00 92.44 469 ARG A CA 1
ATOM 3816 C C . ARG A 1 469 ? -12.145 -10.054 21.800 1.00 92.44 469 ARG A C 1
ATOM 3818 O O . ARG A 1 469 ? -12.645 -10.442 20.752 1.00 92.44 469 ARG A O 1
ATOM 3825 N N . GLU A 1 470 ? -12.852 -9.873 22.915 1.00 92.88 470 GLU A N 1
ATOM 3826 C CA . GLU A 1 470 ? -14.304 -10.098 22.951 1.00 92.88 470 GLU A CA 1
ATOM 3827 C C . GLU A 1 470 ? -15.024 -9.210 21.925 1.00 92.88 470 GLU A C 1
ATOM 3829 O O . GLU A 1 470 ? -15.892 -9.680 21.189 1.00 92.88 470 GLU A O 1
ATOM 3834 N N . LEU A 1 471 ? -14.612 -7.944 21.826 1.00 95.00 471 LEU A N 1
ATOM 3835 C CA . LEU A 1 471 ? -15.129 -7.011 20.832 1.00 95.00 471 LEU A CA 1
ATOM 3836 C C . LEU A 1 471 ? -14.872 -7.497 19.394 1.00 95.00 471 LEU A C 1
ATOM 3838 O O . LEU A 1 471 ? -15.786 -7.472 18.572 1.00 95.00 471 LEU A O 1
ATOM 3842 N N . ALA A 1 472 ? -13.663 -7.979 19.089 1.00 94.62 472 ALA A N 1
ATOM 3843 C CA . ALA A 1 472 ? -13.301 -8.498 17.766 1.00 94.62 472 ALA A CA 1
ATOM 3844 C C . ALA A 1 472 ? -14.118 -9.737 17.341 1.00 94.62 472 ALA A C 1
ATOM 3846 O O . ALA A 1 472 ? -14.256 -9.994 16.145 1.00 94.62 472 ALA A O 1
ATOM 3847 N N . GLN A 1 473 ? -14.694 -10.480 18.294 1.00 93.12 473 GLN A N 1
ATOM 3848 C CA . GLN A 1 473 ? -15.538 -11.647 18.011 1.00 93.12 473 GLN A CA 1
ATOM 3849 C C . GLN A 1 473 ? -16.986 -11.301 17.639 1.00 93.12 473 GLN A C 1
ATOM 3851 O O . GLN A 1 473 ? -17.717 -12.186 17.192 1.00 93.12 473 GLN A O 1
ATOM 3856 N N . ILE A 1 474 ? -17.422 -10.045 17.793 1.00 94.75 474 ILE A N 1
ATOM 3857 C CA . ILE A 1 474 ? -18.759 -9.625 17.354 1.00 94.75 474 ILE A CA 1
ATOM 3858 C C . ILE A 1 474 ? -18.828 -9.677 15.822 1.00 94.75 474 ILE A C 1
ATOM 3860 O O . ILE A 1 474 ? -17.926 -9.212 15.121 1.00 94.75 474 ILE A O 1
ATOM 3864 N N . LYS A 1 475 ? -19.914 -10.246 15.293 1.00 95.31 475 LYS A N 1
ATOM 3865 C CA . LYS A 1 475 ? -20.144 -10.424 13.853 1.00 95.31 475 LYS A CA 1
ATOM 3866 C C . LYS A 1 475 ? -21.576 -10.056 13.492 1.00 95.31 475 LYS A C 1
ATOM 3868 O O . LYS A 1 475 ? -22.464 -10.013 14.339 1.00 95.31 475 LYS A O 1
ATOM 3873 N N . GLY A 1 476 ? -21.806 -9.840 12.207 1.00 95.38 476 GLY A N 1
ATOM 3874 C CA . GLY A 1 476 ? -23.142 -9.714 11.655 1.00 95.38 476 GLY A CA 1
ATOM 3875 C C . GLY A 1 476 ? -23.870 -8.434 12.071 1.00 95.38 476 GLY A C 1
ATOM 3876 O O . GLY A 1 476 ? -23.294 -7.347 12.131 1.00 95.38 476 GLY A O 1
ATOM 3877 N N . HIS A 1 477 ? -25.171 -8.570 12.333 1.00 93.75 47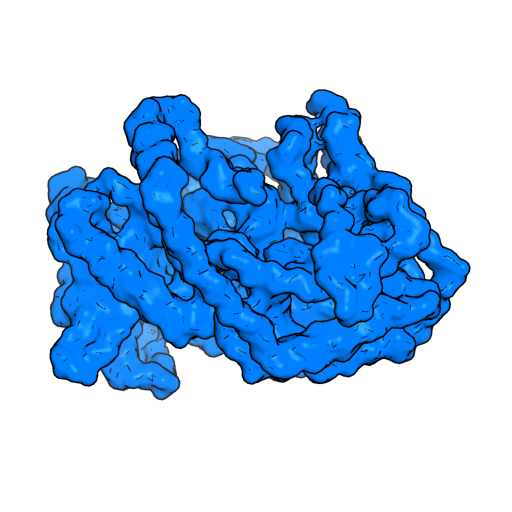7 HIS A N 1
ATOM 3878 C CA . HIS A 1 477 ? -26.077 -7.447 12.590 1.00 93.75 477 HIS A CA 1
ATOM 3879 C C . HIS A 1 477 ? -25.734 -6.643 13.852 1.00 93.75 477 HIS A C 1
ATOM 3881 O O . HIS A 1 477 ? -25.965 -5.432 13.867 1.00 93.75 477 HIS A O 1
ATOM 3887 N N . ASP A 1 478 ? -25.109 -7.283 14.838 1.00 94.88 478 ASP A N 1
ATOM 3888 C CA . ASP A 1 478 ? -24.684 -6.691 16.111 1.00 94.88 478 ASP A CA 1
ATOM 3889 C C . ASP A 1 478 ? -23.645 -5.570 15.929 1.00 94.88 478 ASP A C 1
ATOM 3891 O O . ASP A 1 478 ? -23.457 -4.725 16.797 1.00 94.88 478 ASP A O 1
ATOM 3895 N N . LEU A 1 479 ? -22.975 -5.510 14.774 1.00 95.94 479 LEU A N 1
ATOM 3896 C CA . LEU A 1 479 ? -22.027 -4.444 14.439 1.00 95.94 479 LEU A CA 1
ATOM 3897 C C . LEU A 1 479 ? -22.709 -3.183 13.878 1.00 95.94 479 LEU A C 1
ATOM 3899 O O . LEU A 1 479 ? -22.033 -2.218 13.526 1.00 95.94 479 LEU A O 1
ATOM 3903 N N . GLY A 1 480 ? -24.042 -3.163 13.772 1.00 92.44 480 GLY A N 1
ATOM 3904 C CA . GLY A 1 480 ? -24.805 -2.140 13.048 1.00 92.44 480 GLY A CA 1
ATOM 3905 C C . GLY A 1 480 ? -24.740 -0.714 13.610 1.00 92.44 480 GLY A C 1
ATOM 3906 O O . GLY A 1 480 ? -25.222 0.210 12.948 1.00 92.44 480 GLY A O 1
ATOM 3907 N N . VAL A 1 481 ? -24.180 -0.526 14.810 1.00 94.94 481 VAL A N 1
ATOM 3908 C CA . VAL A 1 481 ? -23.915 0.792 15.413 1.00 94.94 481 VAL A CA 1
ATOM 3909 C C . VAL A 1 481 ? -22.495 1.301 15.133 1.00 94.94 481 VAL A C 1
ATOM 3911 O O . VAL A 1 481 ? -22.211 2.484 15.318 1.00 94.94 481 VAL A O 1
ATOM 3914 N N . LEU A 1 482 ? -21.580 0.449 14.671 1.00 95.88 482 LEU A N 1
ATOM 3915 C CA . LEU A 1 482 ? -20.205 0.860 14.417 1.00 95.88 482 LEU A CA 1
ATOM 3916 C C . LEU A 1 482 ? -20.067 1.537 13.040 1.00 95.88 482 LEU A C 1
ATOM 3918 O O . LEU A 1 482 ? -20.529 1.005 12.027 1.00 95.88 482 LEU A O 1
ATOM 3922 N N . PRO A 1 483 ? -19.407 2.706 12.976 1.00 94.25 483 PRO A N 1
ATOM 3923 C CA . PRO A 1 483 ? -18.887 3.266 11.730 1.00 94.25 483 PRO A CA 1
ATOM 3924 C C . PRO A 1 483 ? -17.835 2.353 11.079 1.00 94.25 483 PRO A C 1
ATOM 3926 O O . PRO A 1 483 ? -17.341 1.419 11.707 1.00 94.25 483 PRO A O 1
ATOM 3929 N N . GLU A 1 484 ? -17.456 2.639 9.827 1.00 92.75 484 GLU A N 1
ATOM 3930 C CA . GLU A 1 484 ? -16.508 1.790 9.081 1.00 92.75 484 GLU A CA 1
ATOM 3931 C C . GLU A 1 484 ? -15.112 1.768 9.704 1.00 92.75 484 GLU A C 1
ATOM 3933 O O . GLU A 1 484 ? -14.517 0.704 9.854 1.00 92.75 484 GLU A O 1
ATOM 3938 N N . MET A 1 485 ? -14.621 2.938 10.111 1.00 95.19 485 MET A N 1
ATOM 3939 C CA . MET A 1 485 ? -13.386 3.100 10.865 1.00 95.19 485 MET A CA 1
ATOM 3940 C C . MET A 1 485 ? -13.634 3.998 12.078 1.00 95.19 485 MET A C 1
ATOM 3942 O O . MET A 1 485 ? -14.092 5.132 11.933 1.00 95.19 485 MET A O 1
ATOM 3946 N N . SER A 1 486 ? -13.290 3.529 13.277 1.00 96.81 486 SER A N 1
ATOM 3947 C CA . SER A 1 486 ? -13.383 4.329 14.508 1.00 96.81 486 SER A CA 1
ATOM 3948 C C . SER A 1 486 ? -12.109 4.244 15.340 1.00 96.81 486 SER A C 1
ATOM 3950 O O . SER A 1 486 ? -11.484 3.187 15.390 1.00 96.81 486 SER A O 1
ATOM 3952 N N . LEU A 1 487 ? -11.750 5.326 16.039 1.00 97.88 487 LEU A N 1
ATOM 3953 C CA . LEU A 1 487 ? -10.724 5.277 17.089 1.00 97.88 487 LEU A CA 1
ATOM 3954 C C . LEU A 1 487 ? -11.392 5.258 18.460 1.00 97.88 487 LEU A C 1
ATOM 3956 O O . LEU A 1 487 ? -12.264 6.076 18.745 1.00 97.88 487 LEU A O 1
ATOM 3960 N N . VAL A 1 488 ? -10.957 4.345 19.318 1.00 98.44 488 VAL A N 1
ATOM 3961 C CA . VAL A 1 488 ? -11.449 4.201 20.686 1.00 98.44 488 VAL A CA 1
ATOM 3962 C C . VAL A 1 488 ? -10.323 4.563 21.637 1.00 98.44 488 VAL A C 1
ATOM 3964 O O . VAL A 1 488 ? -9.314 3.862 21.703 1.00 98.44 488 VAL A O 1
ATOM 3967 N N . ARG A 1 489 ? -10.499 5.649 22.389 1.00 97.94 489 ARG A N 1
ATOM 3968 C CA . ARG A 1 489 ? -9.655 5.985 23.536 1.00 97.94 489 ARG A CA 1
ATOM 3969 C C . ARG A 1 489 ? -10.168 5.242 24.762 1.00 97.94 489 ARG A C 1
ATOM 3971 O O . ARG A 1 489 ? -11.311 5.443 25.169 1.00 97.94 489 ARG A O 1
ATOM 3978 N N . ILE A 1 490 ? -9.306 4.434 25.366 1.00 97.56 490 ILE A N 1
ATOM 3979 C CA . ILE A 1 490 ? -9.539 3.789 26.656 1.00 97.56 490 ILE A CA 1
ATOM 3980 C C . ILE A 1 490 ? -8.868 4.629 27.730 1.00 97.56 490 ILE A C 1
ATOM 3982 O O . ILE A 1 490 ? -7.638 4.661 27.824 1.00 97.56 490 ILE A O 1
ATOM 3986 N N . ARG A 1 491 ? -9.691 5.328 28.512 1.00 95.31 491 ARG A N 1
ATOM 3987 C CA . ARG A 1 491 ? -9.242 6.138 29.640 1.00 95.31 491 ARG A CA 1
ATOM 3988 C C . ARG A 1 491 ? -8.888 5.246 30.810 1.00 95.31 491 ARG A C 1
ATOM 3990 O O . ARG A 1 491 ? -9.699 4.427 31.240 1.00 95.31 491 ARG A O 1
ATOM 3997 N N . THR A 1 492 ? -7.681 5.440 31.305 1.00 90.31 492 THR A N 1
ATOM 3998 C CA . THR A 1 492 ? -7.113 4.678 32.413 1.00 90.31 492 THR A CA 1
ATOM 3999 C C . THR A 1 492 ? -7.132 5.516 33.690 1.00 90.31 492 THR A C 1
ATOM 4001 O O . THR A 1 492 ? -7.449 6.710 33.668 1.00 90.31 492 THR A O 1
ATOM 4004 N N . LYS A 1 493 ? -6.836 4.895 34.834 1.00 86.12 493 LYS A N 1
ATOM 4005 C CA . LYS A 1 493 ? -6.754 5.613 36.113 1.00 86.12 493 LYS A CA 1
ATOM 4006 C C . LYS A 1 493 ? -5.606 6.624 36.098 1.00 86.12 493 LYS A C 1
ATOM 4008 O O . LYS A 1 493 ? -4.630 6.487 35.362 1.00 86.12 493 LYS A O 1
ATOM 4013 N N . GLN A 1 494 ? -5.714 7.640 36.950 1.00 75.75 494 GLN A N 1
ATOM 4014 C CA . GLN A 1 494 ? -4.728 8.713 37.046 1.00 75.75 494 GLN A CA 1
ATOM 4015 C C . GLN A 1 494 ? -3.310 8.152 37.275 1.00 75.75 494 GLN A C 1
ATOM 4017 O O . GLN A 1 494 ? -3.093 7.349 38.179 1.00 75.75 494 GLN A O 1
ATOM 4022 N N . GLY A 1 495 ? -2.355 8.564 36.433 1.00 73.62 495 GLY A N 1
ATOM 4023 C CA . GLY A 1 495 ? -0.972 8.068 36.445 1.00 73.62 495 GLY A CA 1
ATOM 4024 C C . GLY A 1 495 ? -0.673 6.947 35.441 1.00 73.62 495 GLY A C 1
ATOM 4025 O O . GLY A 1 495 ? 0.491 6.588 35.277 1.00 73.62 495 GLY A O 1
ATOM 4026 N N . GLN A 1 496 ? -1.680 6.423 34.735 1.00 82.88 496 GLN A N 1
ATOM 4027 C CA . GLN A 1 496 ? -1.500 5.476 33.632 1.00 82.88 496 GLN A CA 1
ATOM 4028 C C . GLN A 1 496 ? -1.737 6.150 32.274 1.00 82.88 496 GLN A C 1
ATOM 4030 O O . GLN A 1 496 ? -2.455 7.143 32.162 1.00 82.88 496 GLN A O 1
ATOM 4035 N N . ALA A 1 497 ? -1.069 5.637 31.238 1.00 87.81 497 ALA A N 1
ATOM 4036 C CA . ALA A 1 497 ? -1.249 6.128 29.880 1.00 87.81 497 ALA A CA 1
ATOM 4037 C C . ALA A 1 497 ? -2.488 5.485 29.251 1.00 87.81 497 ALA A C 1
ATOM 4039 O O . ALA A 1 497 ? -2.582 4.257 29.155 1.00 87.81 497 ALA A O 1
ATOM 4040 N N . ASP A 1 498 ? -3.393 6.329 28.765 1.00 94.44 498 ASP A N 1
ATOM 4041 C CA . ASP A 1 498 ? -4.548 5.895 27.987 1.00 94.44 498 ASP A CA 1
ATOM 4042 C C . ASP A 1 498 ? -4.126 5.074 26.769 1.00 94.44 498 ASP A C 1
ATOM 4044 O O . ASP A 1 498 ? -3.091 5.321 26.144 1.00 94.44 498 ASP A O 1
ATOM 4048 N N . GLN A 1 499 ? -4.960 4.101 26.421 1.00 94.62 499 GLN A N 1
ATOM 4049 C CA . GLN A 1 499 ? -4.737 3.229 25.274 1.00 94.62 499 GLN A CA 1
ATOM 4050 C C . GLN A 1 499 ? -5.637 3.654 24.116 1.00 94.62 499 GLN A C 1
ATOM 4052 O O . GLN A 1 499 ? -6.730 4.178 24.328 1.00 94.62 499 GLN A O 1
ATOM 4057 N N . VAL A 1 500 ? -5.194 3.413 22.885 1.00 96.81 500 VAL A N 1
ATOM 4058 C CA . VAL A 1 500 ? -6.005 3.639 21.684 1.00 96.81 500 VAL A CA 1
ATOM 4059 C C . VAL A 1 500 ? -6.129 2.336 20.919 1.00 96.81 500 VAL A C 1
ATOM 4061 O O . VAL A 1 500 ? -5.154 1.594 20.816 1.00 96.81 500 VAL A O 1
ATOM 4064 N N . TYR A 1 501 ? -7.317 2.073 20.385 1.00 97.38 501 TYR A N 1
ATOM 4065 C CA . TYR A 1 501 ? -7.576 0.985 19.449 1.00 97.38 501 TYR A CA 1
ATOM 4066 C C . TYR A 1 501 ? -8.309 1.527 18.228 1.00 97.38 501 TYR A C 1
ATOM 4068 O O . TYR A 1 501 ? -9.179 2.390 18.347 1.00 97.38 501 TYR A O 1
ATOM 4076 N N . THR A 1 502 ? -7.974 1.002 17.057 1.00 97.38 502 THR A N 1
ATOM 4077 C CA . THR A 1 502 ? -8.715 1.233 15.820 1.00 97.38 502 THR A CA 1
ATOM 4078 C C . THR A 1 502 ? -9.691 0.082 15.605 1.00 97.38 502 THR A C 1
ATOM 4080 O O . THR A 1 502 ? -9.291 -1.082 15.619 1.00 97.38 502 THR A O 1
ATOM 4083 N N . LEU A 1 503 ? -10.964 0.406 15.391 1.00 97.69 503 LEU A N 1
ATOM 4084 C CA . LEU A 1 503 ? -12.004 -0.538 14.994 1.00 97.69 503 LEU A CA 1
ATOM 4085 C C . LEU A 1 503 ? -12.248 -0.402 13.493 1.00 97.69 503 LEU A C 1
ATOM 4087 O O . LEU A 1 503 ? -12.520 0.701 13.021 1.00 97.69 503 LEU A O 1
ATOM 4091 N N . LEU A 1 504 ? -12.173 -1.515 12.769 1.00 96.38 504 LEU A N 1
ATOM 4092 C CA . LEU A 1 504 ? -12.453 -1.602 11.340 1.00 96.38 504 LEU A CA 1
ATOM 4093 C C . LEU A 1 504 ? -13.598 -2.580 11.095 1.00 96.38 504 LEU A C 1
ATOM 4095 O O . LEU A 1 504 ? -13.442 -3.791 11.272 1.00 96.38 504 LEU A O 1
ATOM 4099 N N . LEU A 1 505 ? -14.750 -2.053 10.692 1.00 95.94 505 LEU A N 1
ATOM 4100 C CA . LEU A 1 505 ? -15.891 -2.858 10.281 1.00 95.94 505 LEU A CA 1
ATOM 4101 C C . LEU A 1 505 ? -15.658 -3.360 8.854 1.00 95.94 505 LEU A C 1
ATOM 4103 O O . LEU A 1 505 ? -15.721 -2.587 7.903 1.00 95.94 505 LEU A O 1
ATOM 4107 N N . ASN A 1 506 ? -15.439 -4.664 8.706 1.00 94.75 506 ASN A N 1
ATOM 4108 C CA . ASN A 1 506 ? -15.299 -5.307 7.407 1.00 94.75 506 ASN A CA 1
ATOM 4109 C C . ASN A 1 506 ? -16.689 -5.665 6.880 1.00 94.75 506 ASN A C 1
ATOM 4111 O O . ASN A 1 506 ? -17.319 -6.620 7.351 1.00 94.75 506 ASN A O 1
ATOM 4115 N N . LYS A 1 507 ? -17.164 -4.903 5.897 1.00 93.31 507 LYS A N 1
ATOM 4116 C CA . LYS A 1 507 ? -18.465 -5.100 5.270 1.00 93.31 507 LYS A CA 1
ATOM 4117 C C . LYS A 1 507 ? -18.383 -6.201 4.226 1.00 93.31 507 LYS A C 1
ATOM 4119 O O . LYS A 1 507 ? -17.624 -6.120 3.257 1.00 93.31 507 LYS A O 1
ATOM 4124 N N . THR A 1 508 ? -19.224 -7.214 4.372 1.00 92.38 508 THR A N 1
ATOM 4125 C CA . THR A 1 508 ? -19.276 -8.311 3.412 1.00 92.38 508 THR A CA 1
ATOM 4126 C C . THR A 1 508 ? -20.160 -7.937 2.225 1.00 92.38 508 THR A C 1
ATOM 4128 O O . THR A 1 508 ? -21.271 -7.415 2.368 1.00 92.38 508 THR A O 1
ATOM 4131 N N . LEU A 1 509 ? -19.637 -8.204 1.027 1.00 90.75 509 LEU A N 1
ATOM 4132 C CA . LEU A 1 509 ? -20.302 -7.990 -0.256 1.00 90.75 509 LEU A CA 1
ATOM 4133 C C . LEU A 1 509 ? -20.420 -9.314 -1.013 1.00 90.75 509 LEU A C 1
ATOM 4135 O O . LEU A 1 509 ? -19.481 -10.110 -1.012 1.00 90.75 509 LEU A O 1
ATOM 4139 N N . LEU A 1 510 ? -21.510 -9.491 -1.759 1.00 88.56 510 LEU A N 1
ATOM 4140 C CA . LEU A 1 510 ? -21.705 -10.635 -2.656 1.00 88.56 510 LEU A CA 1
ATOM 4141 C C . LEU A 1 510 ? -20.574 -10.764 -3.686 1.00 88.56 510 LEU A C 1
ATOM 4143 O O . LEU A 1 510 ? -20.161 -11.871 -4.013 1.00 88.56 510 LEU A O 1
ATOM 4147 N N . ASN A 1 511 ? -20.088 -9.631 -4.202 1.00 86.44 511 ASN A N 1
ATOM 4148 C CA . ASN A 1 511 ? -18.979 -9.519 -5.150 1.00 86.44 511 ASN A CA 1
ATOM 4149 C C . ASN A 1 511 ? -18.465 -8.067 -5.211 1.00 86.44 511 ASN A C 1
ATOM 4151 O O . ASN A 1 511 ? -19.133 -7.162 -4.713 1.00 86.44 511 ASN A O 1
ATOM 4155 N N . VAL A 1 512 ? -17.315 -7.847 -5.856 1.00 84.56 512 VAL A N 1
ATOM 4156 C CA . VAL A 1 512 ? -16.704 -6.518 -6.117 1.00 84.56 512 VAL A CA 1
ATOM 4157 C C . VAL A 1 512 ? -16.611 -6.196 -7.617 1.00 84.56 512 VAL A C 1
ATOM 4159 O O . VAL A 1 512 ? -15.857 -5.333 -8.037 1.00 84.56 512 VAL A O 1
ATOM 4162 N N . ALA A 1 513 ? -17.426 -6.864 -8.438 1.00 77.50 513 ALA A N 1
ATOM 4163 C CA . ALA A 1 513 ? -17.356 -6.777 -9.900 1.00 77.50 513 ALA A CA 1
ATOM 4164 C C . ALA A 1 513 ? -17.933 -5.484 -10.515 1.00 77.50 513 ALA A C 1
ATOM 4166 O O . ALA A 1 513 ? -17.860 -5.288 -11.722 1.00 77.50 513 ALA A O 1
ATOM 4167 N N . PHE A 1 514 ? -18.547 -4.618 -9.708 1.00 75.12 514 PHE A N 1
ATOM 4168 C CA . PHE A 1 514 ? -19.226 -3.406 -10.169 1.00 75.12 514 PHE A CA 1
ATOM 4169 C C . PHE A 1 514 ? -18.696 -2.189 -9.422 1.00 75.12 514 PHE A C 1
ATOM 4171 O O . PHE A 1 514 ? -18.430 -2.260 -8.221 1.00 75.12 514 PHE A O 1
ATOM 4178 N N . MET A 1 515 ? -18.590 -1.069 -10.140 1.00 68.38 515 MET A N 1
ATOM 4179 C CA . MET A 1 515 ? -18.023 0.190 -9.641 1.00 68.38 515 MET A CA 1
ATOM 4180 C C . MET A 1 515 ? -18.919 0.921 -8.634 1.00 68.38 515 MET A C 1
ATOM 4182 O O . MET A 1 515 ? -18.431 1.759 -7.881 1.00 68.38 515 MET A O 1
ATOM 4186 N N . THR A 1 516 ? -20.226 0.646 -8.636 1.00 72.06 516 THR A N 1
ATOM 4187 C CA . THR A 1 516 ? -21.217 1.317 -7.784 1.00 72.06 516 THR A CA 1
ATOM 4188 C C . THR A 1 516 ? -22.235 0.317 -7.234 1.00 72.06 516 THR A C 1
ATOM 4190 O O . THR A 1 516 ? -22.270 -0.853 -7.620 1.00 72.06 516 THR A O 1
ATOM 4193 N N . GLY A 1 517 ? -23.081 0.774 -6.307 1.00 76.94 517 GLY A N 1
ATOM 4194 C CA . GLY A 1 517 ? -24.181 -0.038 -5.786 1.00 76.94 517 GLY A CA 1
ATOM 4195 C C . GLY A 1 517 ? -23.768 -1.071 -4.735 1.00 76.94 517 GLY A C 1
ATOM 4196 O O . GLY A 1 517 ? -24.461 -2.071 -4.567 1.00 76.94 517 GLY A O 1
ATOM 4197 N N . ASP A 1 518 ? -22.678 -0.844 -3.995 1.00 80.19 518 ASP A N 1
ATOM 4198 C CA . ASP A 1 518 ? -22.212 -1.728 -2.909 1.00 80.19 518 ASP A CA 1
ATOM 4199 C C . ASP A 1 518 ? -23.331 -2.078 -1.923 1.00 80.19 518 ASP A C 1
ATOM 4201 O O . ASP A 1 518 ? -23.489 -3.238 -1.553 1.00 80.19 518 ASP A O 1
ATOM 4205 N N . ASN A 1 519 ? -24.173 -1.103 -1.565 1.00 82.50 519 ASN A N 1
ATOM 4206 C CA . ASN A 1 519 ? -25.301 -1.308 -0.654 1.00 82.50 519 ASN A CA 1
ATOM 4207 C C . ASN A 1 519 ? -26.303 -2.368 -1.138 1.00 82.50 519 ASN A C 1
ATOM 4209 O O . ASN A 1 519 ? -26.862 -3.079 -0.307 1.00 82.50 519 ASN A O 1
ATOM 4213 N N . LEU A 1 520 ? -26.495 -2.512 -2.454 1.00 84.75 520 LEU A N 1
ATOM 4214 C CA . LEU A 1 520 ? -27.383 -3.524 -3.043 1.00 84.75 520 LEU A CA 1
ATOM 4215 C C . LEU A 1 520 ? -26.784 -4.936 -2.981 1.00 84.75 520 LEU A C 1
ATOM 4217 O O . LEU A 1 520 ? -27.486 -5.918 -3.194 1.00 84.75 520 LEU A O 1
ATOM 4221 N N . ARG A 1 521 ? -25.481 -5.040 -2.697 1.00 88.38 521 ARG A N 1
ATOM 4222 C CA . ARG A 1 521 ? -24.717 -6.290 -2.659 1.00 88.38 521 ARG A CA 1
ATOM 4223 C C . ARG A 1 521 ? -24.283 -6.674 -1.242 1.00 88.38 521 ARG A C 1
ATOM 4225 O O . ARG A 1 521 ? -23.452 -7.564 -1.102 1.00 88.38 521 ARG A O 1
ATOM 4232 N N . ARG A 1 522 ? -24.792 -6.014 -0.195 1.00 91.69 522 ARG A N 1
ATOM 4233 C CA . ARG A 1 522 ? -24.375 -6.245 1.200 1.00 91.69 522 ARG A CA 1
ATOM 4234 C C . ARG A 1 522 ? -24.909 -7.557 1.770 1.00 91.69 522 ARG A C 1
ATOM 4236 O O . ARG A 1 522 ? -26.109 -7.805 1.739 1.00 91.69 522 ARG A O 1
ATOM 4243 N N . GLU A 1 523 ? -24.029 -8.317 2.415 1.00 92.44 523 GLU A N 1
ATOM 4244 C CA . GLU A 1 523 ? -24.368 -9.480 3.243 1.00 92.44 523 GLU A CA 1
ATOM 4245 C C . GLU A 1 523 ? -24.123 -9.141 4.724 1.00 92.44 523 GLU A C 1
ATOM 4247 O O . GLU A 1 523 ? -23.174 -9.629 5.330 1.00 92.44 523 GLU A O 1
ATOM 4252 N N . ARG A 1 524 ? -24.972 -8.286 5.318 1.00 93.12 524 ARG A N 1
ATOM 4253 C CA . ARG A 1 524 ? -24.759 -7.751 6.684 1.00 93.12 524 ARG A CA 1
ATOM 4254 C C . ARG A 1 524 ? -24.571 -8.825 7.755 1.00 93.12 524 ARG A C 1
ATOM 4256 O O . ARG A 1 524 ? -23.798 -8.619 8.676 1.00 93.12 524 ARG A O 1
ATOM 4263 N N . ALA A 1 525 ? -25.241 -9.970 7.626 1.00 94.75 525 ALA A N 1
ATOM 4264 C CA . ALA A 1 525 ? -25.106 -11.096 8.553 1.00 94.75 525 ALA A CA 1
ATOM 4265 C C . ALA A 1 525 ? -23.684 -11.694 8.591 1.00 94.75 525 ALA A C 1
ATOM 4267 O O . ALA A 1 525 ? -23.347 -12.408 9.529 1.00 94.75 525 ALA A O 1
ATOM 4268 N N . LEU A 1 526 ? -22.857 -11.402 7.582 1.00 94.31 526 LEU A N 1
ATOM 4269 C CA . LEU A 1 526 ? -21.480 -11.871 7.451 1.00 94.31 526 LEU A CA 1
ATOM 4270 C C . LEU A 1 526 ? -20.452 -10.760 7.702 1.00 94.31 526 LEU A C 1
ATOM 4272 O O . LEU A 1 526 ? -19.269 -10.967 7.431 1.00 94.31 526 LEU A O 1
ATOM 4276 N N . ASP A 1 527 ? -20.871 -9.576 8.154 1.00 95.38 527 ASP A N 1
ATOM 4277 C CA . ASP A 1 527 ? -19.936 -8.510 8.519 1.00 95.38 527 ASP A CA 1
ATOM 4278 C C . ASP A 1 527 ? -19.052 -8.978 9.693 1.00 95.38 527 ASP A C 1
ATOM 4280 O O . ASP A 1 527 ? -19.494 -9.723 10.572 1.00 95.38 527 ASP A O 1
ATOM 4284 N N . THR A 1 528 ? -17.787 -8.563 9.709 1.00 95.81 528 THR A N 1
ATOM 4285 C CA . THR A 1 528 ? -16.835 -8.914 10.781 1.00 95.81 528 THR A CA 1
ATOM 4286 C C . THR A 1 528 ? -16.111 -7.675 11.274 1.00 95.81 528 THR A C 1
ATOM 4288 O O . THR A 1 528 ? -15.946 -6.717 10.522 1.00 95.81 528 THR A O 1
ATOM 4291 N N . LEU A 1 529 ? -15.621 -7.691 12.510 1.00 96.44 529 LEU A N 1
ATOM 4292 C CA . LEU A 1 529 ? -14.812 -6.606 13.053 1.00 96.44 529 LEU A CA 1
ATOM 4293 C C . LEU A 1 529 ? -13.326 -6.975 13.029 1.00 96.44 529 LEU A C 1
ATOM 4295 O O . LEU A 1 529 ? -12.949 -8.123 13.241 1.00 96.44 529 LEU A O 1
ATOM 4299 N N . THR A 1 530 ? -12.461 -6.004 12.754 1.00 96.12 530 THR A N 1
ATOM 4300 C CA . THR A 1 530 ? -11.026 -6.114 13.028 1.00 96.12 530 THR A CA 1
ATOM 4301 C C . THR A 1 530 ? -10.630 -5.022 14.004 1.00 96.12 530 THR A C 1
ATOM 4303 O O . THR A 1 530 ? -10.907 -3.847 13.772 1.00 96.12 530 THR A O 1
ATOM 4306 N N . VAL A 1 531 ? -9.995 -5.417 15.103 1.00 96.19 531 VAL A N 1
ATOM 4307 C CA . VAL A 1 531 ? -9.572 -4.516 16.176 1.00 96.19 531 VAL A CA 1
ATOM 4308 C C . VAL A 1 531 ? -8.054 -4.468 16.207 1.00 96.19 531 VAL A C 1
ATOM 4310 O O . VAL A 1 531 ? -7.392 -5.495 16.339 1.00 96.19 531 VAL A O 1
ATOM 4313 N N . ILE A 1 532 ? -7.490 -3.272 16.064 1.00 93.88 532 ILE A N 1
ATOM 4314 C CA . ILE A 1 532 ? -6.044 -3.070 15.951 1.00 93.88 532 ILE A CA 1
ATOM 4315 C C . ILE A 1 532 ? -5.574 -2.171 17.095 1.00 93.88 532 ILE A C 1
ATOM 4317 O O . ILE A 1 532 ? -6.128 -1.087 17.276 1.00 93.88 532 ILE A O 1
ATOM 4321 N N . PRO A 1 533 ? -4.544 -2.566 17.861 1.00 92.44 533 PRO A N 1
ATOM 4322 C CA . PRO A 1 533 ? -3.938 -1.695 18.859 1.00 92.44 533 PRO A CA 1
ATOM 4323 C C . PRO A 1 533 ? -3.301 -0.471 18.207 1.00 92.44 533 PRO A C 1
ATOM 4325 O O . PRO A 1 533 ? -2.512 -0.589 17.270 1.00 92.44 533 PRO A O 1
ATOM 4328 N N . GLY A 1 534 ? -3.577 0.700 18.763 1.00 93.88 534 GLY A N 1
ATOM 4329 C CA . GLY A 1 534 ? -3.060 1.974 18.292 1.00 93.88 534 GLY A CA 1
ATOM 4330 C C . GLY A 1 534 ? -3.842 2.528 17.106 1.00 93.88 534 GLY A C 1
ATOM 4331 O O . GLY A 1 534 ? -5.068 2.426 17.031 1.00 93.88 534 GLY A O 1
ATOM 4332 N N . PHE A 1 535 ? -3.106 3.171 16.205 1.00 94.62 535 PHE A N 1
ATOM 4333 C CA . PHE A 1 535 ? -3.657 4.006 15.146 1.00 94.62 535 PHE A CA 1
ATOM 4334 C C . PHE A 1 535 ? -3.473 3.372 13.773 1.00 94.62 535 PHE A C 1
ATOM 4336 O O . PHE A 1 535 ? -2.354 3.009 13.386 1.00 94.62 535 PHE A O 1
ATOM 4343 N N . LEU A 1 536 ? -4.563 3.315 13.012 1.00 92.19 536 LEU A N 1
ATOM 4344 C CA . LEU A 1 536 ? -4.539 2.927 11.615 1.00 92.19 536 LEU A CA 1
ATOM 4345 C C . LEU A 1 536 ? -5.551 3.728 10.802 1.00 92.19 536 LEU A C 1
ATOM 4347 O O . LEU A 1 536 ? -6.682 3.868 11.232 1.00 92.19 536 LEU A O 1
ATOM 4351 N N . GLY A 1 537 ? -5.166 4.160 9.601 1.00 90.12 537 GLY A N 1
ATOM 4352 C CA . GLY A 1 537 ? -6.049 4.832 8.647 1.00 90.12 537 GLY A CA 1
ATOM 4353 C C . GLY A 1 537 ? -6.027 6.352 8.743 1.00 90.12 537 GLY A C 1
ATOM 4354 O O . GLY A 1 537 ? -5.536 6.921 9.709 1.00 90.12 537 GLY A O 1
ATOM 4355 N N . SER A 1 538 ? -6.518 7.008 7.692 1.00 89.62 538 SER A N 1
ATOM 4356 C CA . SER A 1 538 ? -6.408 8.467 7.526 1.00 89.62 538 SER A CA 1
ATOM 4357 C C . SER A 1 538 ? -7.679 9.234 7.898 1.00 89.62 538 SER A C 1
ATOM 4359 O O . SER A 1 538 ? -7.609 10.431 8.168 1.00 89.62 538 SER A O 1
ATOM 4361 N N . TYR A 1 539 ? -8.824 8.545 7.911 1.00 91.25 539 TYR A N 1
ATOM 4362 C CA . TYR A 1 539 ? -10.158 9.136 8.008 1.00 91.25 539 TYR A CA 1
ATOM 4363 C C . TYR A 1 539 ? -10.987 8.421 9.071 1.00 91.25 539 TYR A C 1
ATOM 4365 O O . TYR A 1 539 ? -11.846 7.603 8.733 1.00 91.25 539 TYR A O 1
ATOM 4373 N N . PRO A 1 540 ? -10.742 8.686 10.361 1.00 94.06 540 PRO A N 1
ATOM 4374 C CA . PRO A 1 540 ? -11.631 8.177 11.390 1.00 94.06 540 PRO A CA 1
ATOM 4375 C C . PRO A 1 540 ? -13.046 8.709 11.144 1.00 94.06 540 PRO A C 1
ATOM 4377 O O . PRO A 1 540 ? -13.276 9.919 11.138 1.00 94.06 540 PRO A O 1
ATOM 4380 N N . ASN A 1 541 ? -14.011 7.808 10.954 1.00 94.38 541 ASN A N 1
ATOM 4381 C CA . ASN A 1 541 ? -15.408 8.210 10.815 1.00 94.38 541 ASN A CA 1
ATOM 4382 C C . ASN A 1 541 ? -15.983 8.669 12.152 1.00 94.38 541 ASN A C 1
ATOM 4384 O O . ASN A 1 541 ? -16.941 9.439 12.169 1.00 94.38 541 ASN A O 1
ATOM 4388 N N . PHE A 1 542 ? -15.437 8.182 13.267 1.00 96.00 542 PHE A N 1
ATOM 4389 C CA . PHE A 1 542 ? -15.899 8.559 14.592 1.00 96.00 542 PHE A CA 1
ATOM 4390 C C . PHE A 1 542 ? -14.862 8.266 15.676 1.00 96.00 542 PHE A C 1
ATOM 4392 O O . PHE A 1 542 ? -14.038 7.355 15.546 1.00 96.00 542 PHE A O 1
ATOM 4399 N N . PHE A 1 543 ? -14.932 9.022 16.766 1.00 97.94 543 PHE A N 1
ATOM 4400 C CA . PHE A 1 543 ? -14.158 8.780 17.972 1.00 97.94 543 PHE A CA 1
ATOM 4401 C C . PHE A 1 543 ? -15.056 8.319 19.110 1.00 97.94 543 PHE A C 1
ATOM 4403 O O . PHE A 1 543 ? -16.119 8.891 19.362 1.00 97.94 543 PHE A O 1
ATOM 4410 N N . PHE A 1 544 ? -14.571 7.321 19.837 1.00 98.38 544 PHE A N 1
ATOM 4411 C CA . PHE A 1 544 ? -15.140 6.868 21.093 1.00 98.38 544 PHE A CA 1
ATOM 4412 C C . PHE A 1 544 ? -14.177 7.156 22.240 1.00 98.38 544 PHE A C 1
ATOM 4414 O O . PHE A 1 544 ? -12.956 7.083 22.086 1.00 98.38 544 PHE A O 1
ATOM 4421 N N . ASN A 1 545 ? -14.737 7.455 23.406 1.00 97.81 545 ASN A N 1
ATOM 4422 C CA . ASN A 1 545 ? -13.996 7.696 24.634 1.00 97.81 545 ASN A CA 1
ATOM 4423 C C . ASN A 1 545 ? -14.635 6.890 25.768 1.00 97.81 545 ASN A C 1
ATOM 4425 O O . ASN A 1 545 ? -15.739 7.196 26.213 1.00 97.81 545 ASN A O 1
ATOM 4429 N N . VAL A 1 546 ? -13.948 5.845 26.223 1.00 97.75 546 VAL A N 1
ATOM 4430 C CA . VAL A 1 546 ? -14.503 4.819 27.116 1.00 97.75 546 VAL A CA 1
ATOM 4431 C C . VAL A 1 546 ? -13.610 4.706 28.346 1.00 97.75 546 VAL A C 1
ATOM 4433 O O . VAL A 1 546 ? -12.390 4.656 28.215 1.00 97.75 546 VAL A O 1
ATOM 4436 N N . GLN A 1 547 ? -14.180 4.706 29.552 1.00 96.12 547 GLN A N 1
ATOM 4437 C CA . GLN A 1 547 ? -13.396 4.379 30.751 1.00 96.12 547 GLN A CA 1
ATOM 4438 C C . GLN A 1 547 ? -13.079 2.885 30.746 1.00 96.12 547 GLN A C 1
ATOM 4440 O O . GLN A 1 547 ? -13.925 2.090 30.345 1.00 96.12 547 GLN A O 1
ATOM 4445 N N . GLN A 1 548 ? -11.887 2.495 31.189 1.00 94.69 548 GLN A N 1
ATOM 4446 C CA . GLN A 1 548 ? -11.478 1.090 31.208 1.00 94.69 548 GLN A CA 1
ATOM 4447 C C . GLN A 1 548 ? -12.501 0.193 31.921 1.00 94.69 548 GLN A C 1
ATOM 4449 O O . GLN A 1 548 ? -12.816 -0.886 31.427 1.00 94.69 548 GLN A O 1
ATOM 4454 N N . GLU A 1 549 ? -13.051 0.644 33.047 1.00 93.62 549 GLU A N 1
ATOM 4455 C CA . GLU A 1 549 ? -14.038 -0.101 33.832 1.00 93.62 549 GLU A CA 1
ATOM 4456 C C . GLU A 1 549 ? -15.378 -0.264 33.103 1.00 93.62 549 GLU A C 1
ATOM 4458 O O . GLU A 1 549 ? -16.133 -1.165 33.439 1.00 93.62 549 GLU A O 1
ATOM 4463 N N . GLN A 1 550 ? -15.655 0.581 32.102 1.00 96.19 550 GLN A N 1
ATOM 4464 C CA . GLN A 1 550 ? -16.890 0.583 31.311 1.00 96.19 550 GLN A CA 1
ATOM 4465 C C . GLN A 1 550 ? -16.787 -0.239 30.016 1.00 96.19 550 GLN A C 1
ATOM 4467 O O . GLN A 1 550 ? -17.697 -0.201 29.180 1.00 96.19 550 GLN A O 1
ATOM 4472 N N . LEU A 1 551 ? -15.651 -0.908 29.787 1.00 95.69 551 LEU A N 1
ATOM 4473 C CA . LEU A 1 551 ? -15.415 -1.710 28.589 1.00 95.69 551 LEU A CA 1
ATOM 4474 C C . LEU A 1 551 ? -16.443 -2.838 28.409 1.00 95.69 551 LEU A C 1
ATOM 4476 O O . LEU A 1 551 ? -16.962 -2.956 27.296 1.00 95.69 551 LEU A O 1
ATOM 4480 N N . PRO A 1 552 ? -16.795 -3.627 29.445 1.00 95.81 552 PRO A N 1
ATOM 4481 C CA . PRO A 1 552 ? -17.829 -4.651 29.311 1.00 95.81 552 PRO A CA 1
ATOM 4482 C C . PRO A 1 552 ? -19.180 -4.064 28.879 1.00 95.81 552 PRO A C 1
ATOM 4484 O O . PRO A 1 552 ? -19.819 -4.580 27.961 1.00 95.81 552 PRO A O 1
ATOM 4487 N N . GLU A 1 553 ? -19.602 -2.939 29.466 1.00 97.44 553 GLU A N 1
ATOM 4488 C CA . GLU A 1 553 ? -20.856 -2.276 29.103 1.00 97.44 553 GLU A CA 1
ATOM 4489 C C . GLU A 1 553 ? -20.802 -1.657 27.706 1.00 97.44 553 GLU A C 1
ATOM 4491 O O . GLU A 1 553 ? -21.813 -1.650 27.009 1.00 97.44 553 GLU A O 1
ATOM 4496 N N . PHE A 1 554 ? -19.646 -1.146 27.275 1.00 97.88 554 PHE A N 1
ATOM 4497 C CA . PHE A 1 554 ? -19.453 -0.640 25.915 1.00 97.88 554 PHE A CA 1
ATOM 4498 C C . PHE A 1 554 ? -19.645 -1.751 24.875 1.00 97.88 554 PHE A C 1
ATOM 4500 O O . PHE A 1 554 ? -20.388 -1.572 23.911 1.00 97.88 554 PHE A O 1
ATOM 4507 N N . ILE A 1 555 ? -19.037 -2.919 25.103 1.00 97.38 555 ILE A N 1
ATOM 4508 C CA . ILE A 1 555 ? -19.164 -4.095 24.230 1.00 97.38 555 ILE A CA 1
ATOM 4509 C C . ILE A 1 555 ? -20.612 -4.599 24.220 1.00 97.38 555 ILE A C 1
ATOM 4511 O O . ILE A 1 555 ? -21.170 -4.860 23.153 1.00 97.38 555 ILE A O 1
ATOM 4515 N N . ALA A 1 556 ? -21.255 -4.685 25.387 1.00 97.00 556 ALA A N 1
ATOM 4516 C CA . ALA A 1 556 ? -22.662 -5.061 25.486 1.00 97.00 556 ALA A CA 1
ATOM 4517 C C . ALA A 1 556 ? -23.584 -4.053 24.779 1.00 97.00 556 ALA A C 1
ATOM 4519 O O . ALA A 1 556 ? -24.545 -4.458 24.125 1.00 97.00 556 ALA A O 1
ATOM 4520 N N . ALA A 1 557 ? -23.297 -2.753 24.867 1.00 97.00 557 ALA A N 1
ATOM 4521 C CA . ALA A 1 557 ? -24.075 -1.722 24.190 1.00 97.00 557 ALA A CA 1
ATOM 4522 C C . ALA A 1 557 ? -23.950 -1.814 22.662 1.00 97.00 557 ALA A C 1
ATOM 4524 O O . ALA A 1 557 ? -24.948 -1.615 21.979 1.00 97.00 557 ALA A O 1
ATOM 4525 N N . ILE A 1 558 ? -22.779 -2.188 22.126 1.00 97.06 558 ILE A N 1
ATOM 4526 C CA . ILE A 1 558 ? -22.619 -2.466 20.688 1.00 97.06 558 ILE A CA 1
ATOM 4527 C C . ILE A 1 558 ? -23.561 -3.594 20.258 1.00 97.06 558 ILE A C 1
ATOM 4529 O O . ILE A 1 558 ? -24.365 -3.390 19.353 1.00 97.06 558 ILE A O 1
ATOM 4533 N N . LYS A 1 559 ? -23.527 -4.735 20.964 1.00 95.44 559 LYS A N 1
ATOM 4534 C CA . LYS A 1 559 ? -24.349 -5.923 20.653 1.00 95.44 559 LYS A CA 1
ATOM 4535 C C . LYS A 1 559 ? -25.856 -5.634 20.663 1.00 95.44 559 LYS A C 1
ATOM 4537 O O . LYS A 1 559 ? -26.610 -6.238 19.910 1.00 95.44 559 LYS A O 1
ATOM 4542 N N . ASN A 1 560 ? -26.300 -4.719 21.525 1.00 94.88 560 ASN A N 1
ATOM 4543 C CA . ASN A 1 560 ? -27.722 -4.482 21.780 1.00 94.88 560 ASN A CA 1
ATOM 4544 C C . ASN A 1 560 ? -28.285 -3.205 21.126 1.00 94.88 560 ASN A C 1
ATOM 4546 O O . ASN A 1 560 ? -29.481 -2.949 21.253 1.00 94.88 560 ASN A O 1
ATOM 4550 N N . ALA A 1 561 ? -27.472 -2.413 20.415 1.00 94.38 561 ALA A N 1
ATOM 4551 C CA . ALA A 1 561 ? -27.890 -1.148 19.799 1.00 94.38 561 ALA A CA 1
ATOM 4552 C C . ALA A 1 561 ? -28.708 -1.344 18.504 1.00 94.38 561 ALA A C 1
ATOM 4554 O O . ALA A 1 561 ? -28.279 -0.992 17.398 1.00 94.38 561 ALA A O 1
ATOM 4555 N N . ASN A 1 562 ? -29.908 -1.909 18.645 1.00 89.62 562 ASN A N 1
ATOM 4556 C CA . ASN A 1 562 ? -30.740 -2.356 17.528 1.00 89.62 562 ASN A CA 1
ATOM 4557 C C . ASN A 1 562 ? -31.767 -1.311 17.069 1.00 89.62 562 ASN A C 1
ATOM 4559 O O . ASN A 1 562 ? -32.045 -1.219 15.870 1.00 89.62 562 ASN A O 1
ATOM 4563 N N . SER A 1 563 ? -32.298 -0.489 17.980 1.00 93.19 563 SER A N 1
ATOM 4564 C CA . SER A 1 563 ? -33.223 0.601 17.645 1.00 93.19 563 SER A CA 1
ATOM 4565 C C . SER A 1 563 ? -32.508 1.950 17.498 1.00 93.19 563 SER A C 1
ATOM 4567 O O . SER A 1 563 ? -31.369 2.120 17.931 1.00 93.19 563 SER A O 1
ATOM 4569 N N . SER A 1 564 ? -33.179 2.944 16.908 1.00 93.75 564 SER A N 1
ATOM 4570 C CA . SER A 1 564 ? -32.644 4.313 16.841 1.00 93.75 564 SER A CA 1
ATOM 4571 C C . SER A 1 564 ? -32.375 4.894 18.233 1.00 93.75 564 SER A C 1
ATOM 4573 O O . SER A 1 564 ? -31.348 5.533 18.429 1.00 93.75 564 SER A O 1
ATOM 4575 N N . ALA A 1 565 ? -33.245 4.612 19.210 1.00 95.94 565 ALA A N 1
ATOM 4576 C CA . ALA A 1 565 ? -33.077 5.082 20.583 1.00 95.94 565 ALA A CA 1
ATOM 4577 C C . ALA A 1 565 ? -31.851 4.451 21.264 1.00 95.94 565 ALA A C 1
ATOM 4579 O O . ALA A 1 565 ? -31.098 5.150 21.940 1.00 95.94 565 ALA A O 1
ATOM 4580 N N . ASP A 1 566 ? -31.605 3.155 21.038 1.00 95.19 566 ASP A N 1
ATOM 4581 C CA . ASP A 1 566 ? -30.435 2.469 21.600 1.00 95.19 566 ASP A CA 1
ATOM 4582 C C . ASP A 1 566 ? -29.135 3.018 21.003 1.00 95.19 566 ASP A C 1
ATOM 4584 O O . ASP A 1 566 ? -28.153 3.236 21.715 1.00 95.19 566 ASP A O 1
ATOM 4588 N N . LYS A 1 567 ? -29.136 3.290 19.691 1.00 95.31 567 LYS A N 1
ATOM 4589 C CA . LYS A 1 567 ? -27.998 3.898 18.988 1.00 95.31 567 LYS A CA 1
ATOM 4590 C C . LYS A 1 567 ? -27.722 5.310 19.490 1.00 95.31 567 LYS A C 1
ATOM 4592 O O . LYS A 1 567 ? -26.574 5.630 19.793 1.00 95.31 567 LYS A O 1
ATOM 4597 N N . ASP A 1 568 ? -28.760 6.126 19.652 1.00 94.94 568 ASP A N 1
ATOM 4598 C CA . ASP A 1 568 ? -28.623 7.470 20.209 1.00 94.94 568 ASP A CA 1
ATOM 4599 C C . ASP A 1 568 ? -28.081 7.429 21.639 1.00 94.94 568 ASP A C 1
ATOM 4601 O O . ASP A 1 568 ? -27.178 8.204 21.970 1.00 94.94 568 ASP A O 1
ATOM 4605 N N . ALA A 1 569 ? -28.559 6.505 22.477 1.00 95.94 569 ALA A N 1
ATOM 4606 C CA . ALA A 1 569 ? -28.040 6.308 23.827 1.00 95.94 569 ALA A CA 1
ATOM 4607 C C . ALA A 1 569 ? -26.561 5.881 23.814 1.00 95.94 569 ALA A C 1
ATOM 4609 O O . ALA A 1 569 ? -25.750 6.437 24.561 1.00 95.94 569 ALA A O 1
ATOM 4610 N N . PHE A 1 570 ? -26.183 4.958 22.924 1.00 97.44 570 PHE A N 1
ATOM 4611 C CA . PHE A 1 570 ? -24.800 4.518 22.739 1.00 97.44 570 PHE A CA 1
ATOM 4612 C C . PHE A 1 570 ? -23.873 5.678 22.352 1.00 97.44 570 PHE A C 1
ATOM 4614 O O . PHE A 1 570 ? -22.871 5.920 23.032 1.00 97.44 570 PHE A O 1
ATOM 4621 N N . TYR A 1 571 ? -24.216 6.445 21.311 1.00 96.75 571 TYR A N 1
ATOM 4622 C CA . TYR A 1 571 ? -23.394 7.579 20.877 1.00 96.75 571 TYR A CA 1
ATOM 4623 C C . TYR A 1 571 ? -23.372 8.710 21.902 1.00 96.75 571 TYR A C 1
ATOM 4625 O O . TYR A 1 571 ? -22.351 9.375 22.041 1.00 96.75 571 TYR A O 1
ATOM 4633 N N . SER A 1 572 ? -24.463 8.929 22.638 1.00 95.00 572 SER A N 1
ATOM 4634 C CA . SER A 1 572 ? -24.498 9.936 23.707 1.00 95.00 572 SER A CA 1
ATOM 4635 C C . SER A 1 572 ? -23.580 9.572 24.872 1.00 95.00 572 SER A C 1
ATOM 4637 O O . SER A 1 572 ? -22.982 10.457 25.475 1.00 95.00 572 SER A O 1
ATOM 4639 N N . LYS A 1 573 ? -23.452 8.277 25.187 1.00 96.62 573 LYS A N 1
ATOM 4640 C CA . LYS A 1 573 ? -22.634 7.802 26.308 1.00 96.62 573 LYS A CA 1
ATOM 4641 C C . LYS A 1 573 ? -21.149 7.688 25.966 1.00 96.62 573 LYS A C 1
ATOM 4643 O O . LYS A 1 573 ? -20.315 8.019 26.804 1.00 96.62 573 LYS A O 1
ATOM 4648 N N . TYR A 1 574 ? -20.817 7.198 24.772 1.00 97.62 574 TYR A N 1
ATOM 4649 C CA . TYR A 1 574 ? -19.440 6.822 24.422 1.00 97.62 574 TYR A CA 1
ATOM 4650 C C . TYR A 1 574 ? -18.838 7.638 23.274 1.00 97.62 574 TYR A C 1
ATOM 4652 O O . TYR A 1 574 ? -17.621 7.621 23.089 1.00 97.62 574 TYR A O 1
ATOM 4660 N N . GLY A 1 575 ? -19.665 8.310 22.474 1.00 96.94 575 GLY A N 1
ATOM 4661 C CA . GLY A 1 575 ? -19.259 8.986 21.246 1.00 96.94 575 GLY A CA 1
ATOM 4662 C C . GLY A 1 575 ? -18.809 10.431 21.439 1.00 96.94 575 GLY A C 1
ATOM 4663 O O . GLY A 1 575 ? -19.364 11.171 22.247 1.00 96.94 575 GLY A O 1
ATOM 4664 N N . ILE A 1 576 ? -17.848 10.874 20.627 1.00 97.50 576 ILE A N 1
ATOM 4665 C CA . ILE A 1 576 ? -17.479 12.290 20.515 1.00 97.50 576 ILE A CA 1
ATOM 4666 C C . ILE A 1 576 ? -18.186 12.882 19.291 1.00 97.50 576 ILE A C 1
ATOM 4668 O O . ILE A 1 576 ? -17.683 12.827 18.172 1.00 97.50 576 ILE A O 1
ATOM 4672 N N . ARG A 1 577 ? -19.393 13.420 19.474 1.00 95.50 577 ARG A N 1
ATOM 4673 C CA . ARG A 1 577 ? -20.173 14.023 18.376 1.00 95.50 577 ARG A CA 1
ATOM 4674 C C . ARG A 1 577 ? -19.553 15.345 17.903 1.00 95.50 577 ARG A C 1
ATOM 4676 O O . ARG A 1 577 ? -18.882 16.027 18.672 1.00 95.50 577 ARG A O 1
ATOM 4683 N N . ARG A 1 578 ? -19.861 15.766 16.668 1.00 93.62 578 ARG A N 1
ATOM 4684 C CA . ARG A 1 578 ? -19.464 17.086 16.121 1.00 93.62 578 ARG A CA 1
ATOM 4685 C C . ARG A 1 578 ? -19.938 18.271 16.966 1.00 93.62 578 ARG A C 1
ATOM 4687 O O . ARG A 1 578 ? -19.312 19.322 16.950 1.00 93.62 578 ARG A O 1
ATOM 4694 N N . THR A 1 579 ? -21.038 18.090 17.689 1.00 92.69 579 THR A N 1
ATOM 4695 C CA . THR A 1 579 ? -21.634 19.078 18.594 1.00 92.69 579 THR A CA 1
ATOM 4696 C C . THR A 1 579 ? -21.017 19.073 19.992 1.00 92.69 579 THR A C 1
ATOM 4698 O O . THR A 1 579 ? -21.413 19.888 20.821 1.00 92.69 579 THR A O 1
ATOM 4701 N N . ASN A 1 580 ? -20.072 18.172 20.283 1.00 94.69 580 ASN A N 1
ATOM 4702 C CA . ASN A 1 580 ? -19.382 18.159 21.566 1.00 94.69 580 ASN A CA 1
ATOM 4703 C C . ASN A 1 580 ? -18.514 19.434 21.686 1.00 94.69 580 ASN A C 1
ATOM 4705 O O . ASN A 1 580 ? -17.645 19.641 20.835 1.00 94.69 580 ASN A O 1
ATOM 4709 N N . PRO A 1 581 ? -18.702 20.273 22.725 1.00 95.75 581 PRO A N 1
ATOM 4710 C CA . PRO A 1 581 ? -17.956 21.525 22.887 1.00 95.75 581 PRO A CA 1
ATOM 4711 C C . PRO A 1 581 ? -16.441 21.323 23.052 1.00 95.75 581 PRO A C 1
ATOM 4713 O O . PRO A 1 581 ? -15.669 22.246 22.807 1.00 95.75 581 PRO A O 1
ATOM 4716 N N . GLU A 1 582 ? -16.003 20.120 23.427 1.00 96.19 582 GLU A N 1
ATOM 4717 C CA . GLU A 1 582 ? -14.598 19.752 23.617 1.00 96.19 582 GLU A CA 1
ATOM 4718 C C . GLU A 1 582 ? -14.008 18.985 22.420 1.00 96.19 582 GLU A C 1
ATOM 4720 O O . GLU A 1 582 ? -12.892 18.476 22.518 1.00 96.19 582 GLU A O 1
ATOM 4725 N N . ILE A 1 583 ? -14.715 18.872 21.283 1.00 95.38 583 ILE A N 1
ATOM 4726 C CA . ILE A 1 583 ? -14.280 18.040 20.143 1.00 95.38 583 ILE A CA 1
ATOM 4727 C C . ILE A 1 583 ? -12.823 18.294 19.734 1.00 95.38 583 ILE A C 1
ATOM 4729 O O . ILE A 1 583 ? -12.073 17.337 19.547 1.00 95.38 583 ILE A O 1
ATOM 4733 N N . TRP A 1 584 ? -12.393 19.555 19.664 1.00 95.88 584 TRP A N 1
ATOM 4734 C CA . TRP A 1 584 ? -11.028 19.904 19.267 1.00 95.88 584 TRP A CA 1
ATOM 4735 C C . TRP A 1 584 ? -9.977 19.416 20.264 1.00 95.88 584 TRP A C 1
ATOM 4737 O O . TRP A 1 584 ? -8.938 18.924 19.844 1.00 95.88 584 TRP A O 1
ATOM 4747 N N . GLN A 1 585 ? -10.279 19.404 21.566 1.00 97.12 585 GLN A N 1
ATOM 4748 C CA . GLN A 1 585 ? -9.370 18.843 22.569 1.00 97.12 585 GLN A CA 1
ATOM 4749 C C . GLN A 1 585 ? -9.167 17.336 22.361 1.00 97.12 585 GLN A C 1
ATOM 4751 O O . GLN A 1 585 ? -8.053 16.831 22.499 1.00 97.12 585 GLN A O 1
ATOM 4756 N N . TYR A 1 586 ? -10.226 16.606 21.992 1.00 96.62 586 TYR A N 1
ATOM 4757 C CA . TYR A 1 586 ? -10.116 15.187 21.647 1.00 96.62 586 TYR A CA 1
ATOM 4758 C C . TYR A 1 586 ? -9.326 14.978 20.353 1.00 96.62 586 TYR A C 1
ATOM 4760 O O . TYR A 1 586 ? -8.450 14.115 20.315 1.00 96.62 586 TYR A O 1
ATOM 4768 N N . VAL A 1 587 ? -9.610 15.764 19.311 1.00 96.56 587 VAL A N 1
ATOM 4769 C CA . VAL A 1 5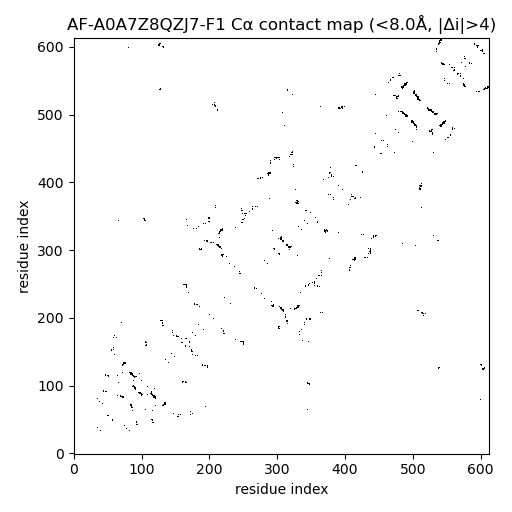87 ? -8.906 15.710 18.019 1.00 96.56 587 VAL A CA 1
ATOM 4770 C C . VAL A 1 587 ? -7.409 15.961 18.205 1.00 96.56 587 VAL A C 1
ATOM 4772 O O . VAL A 1 587 ? -6.590 15.171 17.730 1.00 96.56 587 VAL A O 1
ATOM 4775 N N . ASP A 1 588 ? -7.045 17.013 18.934 1.00 96.88 588 ASP A N 1
ATOM 4776 C CA . ASP A 1 588 ? -5.655 17.372 19.213 1.00 96.88 588 ASP A CA 1
ATOM 4777 C C . ASP A 1 588 ? -4.968 16.292 20.045 1.00 96.88 588 ASP A C 1
ATOM 4779 O O . ASP A 1 588 ? -3.837 15.896 19.751 1.00 96.88 588 ASP A O 1
ATOM 4783 N N . TRP A 1 589 ? -5.671 15.736 21.036 1.00 97.19 589 TRP A N 1
ATOM 4784 C CA . TRP A 1 589 ? -5.163 14.621 21.824 1.00 97.19 589 TRP A CA 1
ATOM 4785 C C . TRP A 1 589 ? -4.882 13.388 20.954 1.00 97.19 589 TRP A C 1
ATOM 4787 O O . TRP A 1 589 ? -3.787 12.826 21.042 1.00 97.19 589 TRP A O 1
ATOM 4797 N N . PHE A 1 590 ? -5.818 12.979 20.087 1.00 97.75 590 PHE A N 1
ATOM 4798 C CA . PHE A 1 590 ? -5.619 11.834 19.192 1.00 97.75 590 PHE A CA 1
ATOM 4799 C C . PHE A 1 590 ? -4.458 12.076 18.226 1.00 97.75 590 PHE A C 1
ATOM 4801 O O . PHE A 1 590 ? -3.626 11.186 18.073 1.00 97.75 590 PHE A O 1
ATOM 4808 N N . ASN A 1 591 ? -4.343 13.267 17.628 1.00 96.94 591 ASN A N 1
ATOM 4809 C CA . ASN A 1 591 ? -3.221 13.605 16.746 1.00 96.94 591 ASN A CA 1
ATOM 4810 C C . ASN A 1 591 ? -1.875 13.614 17.494 1.00 96.94 591 ASN A C 1
ATOM 4812 O O . ASN A 1 591 ? -0.878 13.101 16.983 1.00 96.94 591 ASN A O 1
ATOM 4816 N N . ALA A 1 592 ? -1.834 14.116 18.731 1.00 96.31 592 ALA A N 1
ATOM 4817 C CA . ALA A 1 592 ? -0.626 14.098 19.552 1.00 96.31 592 ALA A CA 1
ATOM 4818 C C . ALA A 1 592 ? -0.187 12.666 19.905 1.00 96.31 592 ALA A C 1
ATOM 4820 O O . ALA A 1 592 ? 0.999 12.340 19.821 1.00 96.31 592 ALA A O 1
ATOM 4821 N N . GLN A 1 593 ? -1.128 11.790 20.273 1.00 96.56 593 GLN A N 1
ATOM 4822 C CA . GLN A 1 593 ? -0.825 10.376 20.516 1.00 96.56 593 GLN A CA 1
ATOM 4823 C C . GLN A 1 593 ? -0.461 9.636 19.224 1.00 96.56 593 GLN A C 1
ATOM 4825 O O . GLN A 1 593 ? 0.447 8.807 19.230 1.00 96.56 593 GLN A O 1
ATOM 4830 N N . HIS A 1 594 ? -1.105 9.970 18.107 1.00 96.00 594 HIS A N 1
ATOM 4831 C CA . HIS A 1 594 ? -0.799 9.413 16.797 1.00 96.00 594 HIS A CA 1
ATOM 4832 C C . HIS A 1 594 ? 0.639 9.721 16.375 1.00 96.00 594 HIS A C 1
ATOM 4834 O O . HIS A 1 594 ? 1.370 8.807 15.991 1.00 96.00 594 HIS A O 1
ATOM 4840 N N . LYS A 1 595 ? 1.084 10.973 16.548 1.00 94.94 595 LYS A N 1
ATOM 4841 C CA . LYS A 1 595 ? 2.470 11.390 16.299 1.00 94.94 595 LYS A CA 1
ATOM 4842 C C . LYS A 1 595 ? 3.472 10.613 17.150 1.00 94.94 595 LYS A C 1
ATOM 4844 O O . LYS A 1 595 ? 4.483 10.148 16.631 1.00 94.94 595 LYS A O 1
ATOM 4849 N N . LYS A 1 596 ? 3.173 10.402 18.437 1.00 94.69 596 LYS A N 1
ATOM 4850 C CA . LYS A 1 596 ? 4.011 9.574 19.324 1.00 94.69 596 LYS A CA 1
ATOM 4851 C C . LYS A 1 596 ? 4.054 8.109 18.883 1.00 94.69 596 LYS A C 1
ATOM 4853 O O . LYS A 1 596 ? 5.102 7.485 18.975 1.00 94.69 596 LYS A O 1
ATOM 4858 N N . TYR A 1 597 ? 2.931 7.572 18.408 1.00 93.00 597 TYR A N 1
ATOM 4859 C CA . TYR A 1 597 ? 2.806 6.169 18.019 1.00 93.00 597 TYR A CA 1
ATOM 4860 C C . TYR A 1 597 ? 3.455 5.862 16.658 1.00 93.00 597 TYR A C 1
ATOM 4862 O O . TYR A 1 597 ? 4.139 4.853 16.519 1.00 93.00 597 TYR A O 1
ATOM 4870 N N . ARG A 1 598 ? 3.244 6.709 15.641 1.00 91.75 598 ARG A N 1
ATOM 4871 C CA . ARG A 1 598 ? 3.715 6.472 14.260 1.00 91.75 598 ARG A CA 1
ATOM 4872 C C . ARG A 1 598 ? 5.037 7.160 13.920 1.00 91.75 598 ARG A C 1
ATOM 4874 O O . ARG A 1 598 ? 5.614 6.841 12.878 1.00 91.75 598 ARG A O 1
ATOM 4881 N N . GLY A 1 599 ? 5.517 8.080 14.759 1.00 94.12 599 GLY A N 1
ATOM 4882 C CA . GLY A 1 599 ? 6.761 8.815 14.534 1.00 94.12 599 GLY A CA 1
ATOM 4883 C C . GLY A 1 599 ? 6.760 9.529 13.183 1.00 94.12 599 GLY A C 1
ATOM 4884 O O . GLY A 1 599 ? 5.800 10.218 12.845 1.00 94.12 599 GLY A O 1
ATOM 4885 N N . VAL A 1 600 ? 7.806 9.301 12.386 1.00 94.75 600 VAL A N 1
ATOM 4886 C CA . VAL A 1 600 ? 7.967 9.882 11.040 1.00 94.75 600 VAL A CA 1
ATOM 4887 C C . VAL A 1 600 ? 6.858 9.523 10.058 1.00 94.75 600 VAL A C 1
ATOM 4889 O O . VAL A 1 600 ? 6.770 10.151 9.023 1.00 94.75 600 VAL A O 1
ATOM 4892 N N . ARG A 1 601 ? 6.022 8.515 10.338 1.00 93.38 601 ARG A N 1
ATOM 4893 C CA . ARG A 1 601 ? 4.911 8.116 9.458 1.00 93.38 601 ARG A CA 1
ATOM 4894 C C . ARG A 1 601 ? 3.577 8.752 9.845 1.00 93.38 601 ARG A C 1
ATOM 4896 O O . ARG A 1 601 ? 2.559 8.327 9.309 1.00 93.38 601 ARG A O 1
ATOM 4903 N N . ALA A 1 602 ? 3.557 9.660 10.819 1.00 94.44 602 ALA A N 1
ATOM 4904 C CA . ALA A 1 602 ? 2.335 10.295 11.295 1.00 94.44 602 ALA A CA 1
ATOM 4905 C C . ALA A 1 602 ? 1.982 11.525 10.451 1.00 94.44 602 ALA A C 1
ATOM 4907 O O . ALA A 1 602 ? 2.774 12.460 10.360 1.00 94.44 602 ALA A O 1
ATOM 4908 N N . GLY A 1 603 ? 0.769 11.566 9.912 1.00 93.56 603 GLY A N 1
ATOM 4909 C CA . GLY A 1 603 ? 0.117 12.803 9.492 1.00 93.56 603 GLY A CA 1
ATOM 4910 C C . GLY A 1 603 ? -1.071 13.157 10.386 1.00 93.56 603 GLY A C 1
ATOM 4911 O O . GLY A 1 603 ? -1.523 12.356 11.209 1.00 93.56 603 GLY A O 1
ATOM 4912 N N . LEU A 1 604 ? -1.597 14.370 10.218 1.00 95.19 604 LEU A N 1
ATOM 4913 C CA . LEU A 1 604 ? -2.852 14.766 10.858 1.00 95.19 604 LEU A CA 1
ATOM 4914 C C . LEU A 1 604 ? -4.031 13.976 10.275 1.00 95.19 604 LEU A C 1
ATOM 4916 O O . LEU A 1 604 ? -4.111 13.783 9.058 1.00 95.19 604 LEU A O 1
ATOM 4920 N N . PHE A 1 605 ? -4.957 13.544 11.133 1.00 94.38 605 PHE A N 1
ATOM 4921 C CA . PHE A 1 605 ? -6.215 12.942 10.689 1.00 94.38 605 PHE A CA 1
ATOM 4922 C C . PHE A 1 605 ? -7.094 13.958 9.962 1.00 94.38 605 PHE A C 1
ATOM 4924 O O . PHE A 1 605 ? -7.208 15.109 10.385 1.00 94.38 605 PHE A O 1
ATOM 4931 N N . ASP A 1 606 ? -7.774 13.503 8.912 1.00 88.56 606 ASP A N 1
ATOM 4932 C CA . ASP A 1 606 ? -8.753 14.305 8.183 1.00 88.56 606 ASP A CA 1
ATOM 4933 C C . ASP A 1 606 ? -10.176 13.936 8.638 1.00 88.56 606 ASP A C 1
ATOM 4935 O O . ASP A 1 606 ? -10.602 12.780 8.573 1.00 88.56 606 ASP A O 1
ATOM 4939 N N . LEU A 1 607 ? -10.912 14.936 9.133 1.00 91.06 607 LEU A N 1
ATOM 4940 C CA . LEU A 1 607 ? -12.262 14.790 9.688 1.00 91.06 607 LEU A CA 1
ATOM 4941 C C . LEU A 1 607 ? -13.374 15.090 8.669 1.00 91.06 607 LEU A C 1
ATOM 4943 O O . LEU A 1 607 ? -14.555 15.150 9.036 1.00 91.06 607 LEU A O 1
ATOM 4947 N N . ASN A 1 608 ? -13.047 15.258 7.383 1.00 88.44 608 ASN A N 1
ATOM 4948 C CA . ASN A 1 608 ? -14.038 15.490 6.327 1.00 88.44 608 ASN A CA 1
ATOM 4949 C C . ASN A 1 608 ? -15.089 14.359 6.224 1.00 88.44 608 ASN A C 1
ATOM 4951 O O . ASN A 1 608 ? -16.238 14.616 5.859 1.00 88.44 608 ASN A O 1
ATOM 4955 N N . ARG A 1 609 ? -14.725 13.135 6.628 1.00 88.25 609 ARG A N 1
ATOM 4956 C CA . ARG A 1 609 ? -15.556 11.915 6.654 1.00 88.25 609 ARG A CA 1
ATOM 4957 C C . ARG A 1 609 ? -16.048 11.540 8.053 1.00 88.25 609 ARG A C 1
ATOM 4959 O O . ARG A 1 609 ? -16.554 10.436 8.256 1.00 88.25 609 ARG A O 1
ATOM 4966 N N . TYR A 1 610 ? -15.913 12.452 9.013 1.00 93.00 610 TYR A N 1
ATOM 4967 C CA . TYR A 1 610 ? -16.432 12.260 10.362 1.00 93.00 610 TYR A CA 1
ATOM 4968 C C . TYR A 1 610 ? -17.965 12.279 10.344 1.00 93.00 610 TYR A C 1
ATOM 4970 O O . TYR A 1 610 ? -18.572 13.203 9.802 1.00 93.00 610 TYR A O 1
ATOM 4978 N N . HIS A 1 611 ? -18.621 11.269 10.901 1.00 91.19 611 HIS A N 1
ATOM 4979 C CA . HIS A 1 611 ? -20.073 11.170 10.845 1.00 91.19 611 HIS A CA 1
ATOM 4980 C C . HIS A 1 611 ? -20.760 12.178 11.780 1.00 91.19 611 HIS A C 1
ATOM 4982 O O . HIS A 1 611 ? -20.221 12.594 12.808 1.00 91.19 611 HIS A O 1
ATOM 4988 N N . ASN A 1 612 ? -21.990 12.551 11.422 1.00 86.94 612 ASN A N 1
ATOM 4989 C CA . ASN A 1 612 ? -22.904 13.277 12.297 1.00 86.94 612 ASN A CA 1
ATOM 4990 C C . ASN A 1 612 ? -23.922 12.278 12.866 1.00 86.94 612 ASN A C 1
ATOM 4992 O O . ASN A 1 612 ? -24.982 12.089 12.270 1.00 86.94 612 ASN A O 1
ATOM 4996 N N . LEU A 1 613 ? -23.522 11.574 13.929 1.00 84.50 613 LEU A N 1
ATOM 4997 C CA . LEU A 1 613 ? -24.288 10.510 14.591 1.00 84.50 613 LEU A CA 1
ATOM 4998 C C . LEU A 1 613 ? -24.934 11.006 15.877 1.00 84.50 613 LEU A C 1
ATOM 5000 O O . LEU A 1 613 ? -24.363 11.915 16.532 1.00 84.50 613 LEU A O 1
#

Mean predicted aligned error: 7.27 Å

Radius of gyration: 24.92 Å; Cα contacts (8 Å, |Δi|>4): 1013; chains: 1; bounding box: 60×73×64 Å

Nearest PDB structures (foldseek):
  8qah-assembly2_B  TM=2.143E-01  e=6.120E+00  synthetic construct

Foldseek 3Di:
DPPPPPPDDPPDPPVVVVVVVCVVVPPDDDDDDDDDPVVLVVQLVVQCQQPDDFLLSVLLSLLVCLQQQQAWEDEPPDALQWTWGWFKAPDGPPDDGHGQDDLFSLADSVDPDITTGTHTDDDAFFLLSYDYDYDYPVVSVLLCVLRVPDDFDDPDAFDSQLLQSLQCCRRVVRRQLLSQQVVCQLPVQRLVSCLFSPPLLAALLSVLLDFQKAKEAEFDLDFPLPDPVVNVLVSVLCNVLSNLLGALLSCFQVQDPCNLVVNVVSLLVVLQSVLVSQLVCCVVRNAAELRRIDLCVLAAQRRMWMWGDAHSGIFIDGADAFDQDLAYFYHYRSLSVSSSSLRHRRDRNPHDPSSSVSSSLSVSSSVLSRRLQVLSQFALVCSVVSQLQQQDDPRSVVLCVVRPRRNNRPGGHPYDDDDPVRSVVSVVVNCVSSNNSHDPDNLQRPDPDLPSAPPPDDPLVSLLSNLSSVLQPDAFPLQVLDHQKEKEWADEPPPDDIWIKIKGWGWDFSHSSDSDDRVVGTPRRGIGIGIGTADTDQEHQWYWYHYSVCSVVLSVLSRPCNDPVSSVVSCVVTTDAPPNPCNVVVQVVSLVSQCVVQRSSGGRHDHPNHDRD